Protein AF-A0A965FRN1-F1 (afdb_monomer)

Nearest PDB structures (foldseek):
  9b45-assembly1_P  TM=4.723E-01  e=6.464E-02  Pseudomonas virus Pa193
  8env-assembly1_I  TM=3.982E-01  e=1.538E-01  Pseudomonas phage vB_PaeM_E217
  8fuv-assembly1_A  TM=3.324E-01  e=9.710E-01  Pseudomonas phage vB_PaeM_E217
  8gra-assembly1_E  TM=3.234E-01  e=5.500E+00  Bacteroides fragilis

Sequence (411 aa):
MVGMSLDAPVSSLAPPTGSGETRPAWGCELVASPQYMEGGTYVYATGGPATYAATWTVDPTYRYAAEYALPDSPGLTARSWRTSDVTEATYQIDLGEQSTLHSSMVSLVLVAPRFHGCYLEASTDGATWTNLGSVACDSGLSSLGFTRTGNRVTRSSGTGTQYVRMDELAGGWFWDGSTMTAIAGNTAGTWASGSPFELRLVSGSGVAASGTGSIIWPQVAYVVGGVTTAYRYWRIRIPANVGAGYYECAKILIGPFFPFGYDYGWGRSIGVDLIQDDYEMRSGARVVRQRAQRRAVELTWQQGIPGGGTGSVVGASPSPTWVQANSQPVLARKDTAFMEAILAHAKGSEQLCCYLPSVDANPLSGAVTLVGRDNLMVCRVMGGGQRQSLAGHEQSGELMSLSAVRLEEAV

Solvent-accessible surface area (backbone atoms only — not comparable to full-atom values): 22932 Å² total; per-residue (Å²): 137,83,87,77,79,87,80,72,84,81,75,86,74,80,77,80,93,70,88,90,74,92,68,79,76,75,36,67,78,64,54,68,58,73,46,76,45,86,92,83,45,65,52,55,43,92,75,81,86,44,58,66,89,70,83,79,89,80,81,85,83,60,92,37,34,71,66,29,18,37,75,87,35,74,44,52,72,78,35,34,16,50,52,91,44,38,61,68,44,75,53,75,47,77,69,87,48,69,40,47,63,92,30,38,25,40,29,42,37,38,29,39,42,46,56,65,42,35,31,43,30,36,13,73,78,79,79,60,73,47,77,74,44,79,46,60,34,21,67,53,31,54,70,32,22,32,35,41,62,74,38,33,39,34,77,68,43,58,68,36,77,48,80,41,52,62,44,56,46,37,65,9,33,39,31,55,72,51,40,65,38,50,25,66,24,31,44,47,35,31,51,41,89,95,42,77,32,35,39,32,36,72,57,40,77,87,52,66,59,56,52,49,22,33,42,24,39,26,44,35,36,35,41,34,34,49,48,78,69,50,32,20,29,41,31,42,38,30,70,60,48,79,39,58,65,30,39,36,29,15,26,54,47,75,47,52,46,78,81,79,60,50,84,61,33,96,56,66,46,77,48,77,47,83,40,64,51,78,44,75,43,98,85,71,48,75,48,73,48,78,52,77,69,36,45,36,40,37,42,26,27,81,63,52,48,57,16,81,47,36,36,19,70,41,57,101,73,52,66,58,58,62,40,34,20,61,85,38,76,68,45,52,28,63,51,70,65,55,56,56,52,51,51,60,72,43,52,37,64,79,39,77,46,75,50,59,82,69,76,99,44,88,54,25,76,50,69,50,78,45,59,54,66,87,42,43,40,58,18,24,37,75,43,75,58,51,79,43,81,76,45,70,43,89,80,50,47,30,19,41,28,41,42,54,32,32,36,36,42,61,97

pLDDT: mean 82.52, std 16.37, range [24.06, 97.88]

Foldseek 3Di:
DDFDFDPDPDPDDDDPPDDDDPDQPFADAFAQDWDDDPPRDTDHDPDDGDHVRDGDDDDDDDQQDLCLQAQQHPFQQPHKHKDQFQAKDKRKDFQVAFALLLFLKKKKKFALWLAQWWWKWFAAPVPDIDTLDIAGLLQQFFFFWWADDWQKIAGPDDWGPDFADWFQLQSWWKFQLAAIFGWNIWHTFTNDPPTPIMTGTPGCPPPDRIHTITIGGSMKMKMWGRNPTGGRMIMIIGHRGHHSRMIMTSYIDMHDDDDLLEQFPPPKDKDKAWDWDWDQDPVRDIDIDTDDIKIKIKTWRPFFDFLVQLCLVFHPHHPFDAQAELNHGGDGSNPPVVLVVVCVVLVFQSGKDKDANDDPDRHNDTMDMDGTPVRIATWGWHDAWDKDFPDDDVSHRTGIIIGMTMIMGTD

Secondary structure (DSSP, 8-state):
-------------PPP---S-----PPPPPPSS-EEPTTS-EE---SSPPPTT---------TT-GGGGSTTSSSSSSS-EE-SSSS-EEEEEEEEEEE-TTSSEEEEEEES--SSEEEEEEESSSSS-EEEEEEETTTT--SEEEEEETTEEEEEE----SEE-TTTTTT-EEE-SS-EEEEEEE-SEESSTT---EEEES--TTS-SEEEEEEE-SEEEEEEE---S-EEEEEEEE---TTSSS-EESEEEEEE----SSPPPS--EEEEE--EEEEE-TTS-EEEEEPPPEEEEEE---S-B-HHHHTTTSSSS--PPEEEETTEEEEETT-HHHHHHHHHHTTTTTS-EEE-S----SSB-SEEEEESGGG-EEEEEEEPPPEEEEEEETTEEEEEEE--EEEEE--

Mean predicted aligned error: 11.17 Å

Structure (mmCIF, N/CA/C/O backbone):
data_AF-A0A965FRN1-F1
#
_entry.id   AF-A0A965FRN1-F1
#
loop_
_atom_site.group_PDB
_atom_site.id
_atom_site.type_symbol
_atom_site.label_atom_id
_atom_site.label_alt_id
_atom_site.label_comp_id
_atom_site.label_asym_id
_atom_site.label_entity_id
_atom_site.label_seq_id
_atom_site.pdbx_PDB_ins_code
_atom_site.Cartn_x
_atom_site.Cartn_y
_atom_site.Cartn_z
_atom_site.occupancy
_atom_site.B_iso_or_equiv
_atom_site.auth_seq_id
_atom_site.auth_comp_id
_atom_site.auth_asym_id
_atom_site.auth_atom_id
_atom_site.pdbx_PDB_model_num
ATOM 1 N N . MET A 1 1 ? -7.865 -27.821 -10.324 1.00 27.31 1 MET A N 1
ATOM 2 C CA . MET A 1 1 ? -7.727 -29.236 -9.932 1.00 27.31 1 MET A CA 1
ATOM 3 C C . MET A 1 1 ? -8.018 -30.067 -11.171 1.00 27.31 1 MET A C 1
ATOM 5 O O . MET A 1 1 ? -9.168 -30.145 -11.577 1.00 27.31 1 MET A O 1
ATOM 9 N N . VAL A 1 2 ? -6.983 -30.552 -11.853 1.00 24.61 2 VAL A N 1
ATOM 10 C CA . VAL A 1 2 ? -7.140 -31.400 -13.043 1.00 24.61 2 VAL A CA 1
ATOM 11 C C . VAL A 1 2 ? -6.782 -32.812 -12.602 1.00 24.61 2 VAL A C 1
ATOM 13 O O . VAL A 1 2 ? -5.617 -33.109 -12.370 1.00 24.61 2 VAL A O 1
ATOM 16 N N . GLY A 1 3 ? -7.793 -33.655 -12.397 1.00 24.06 3 GLY A N 1
ATOM 17 C CA . GLY A 1 3 ? -7.577 -35.088 -12.235 1.00 24.06 3 GLY A CA 1
ATOM 18 C C . GLY A 1 3 ? -7.329 -35.681 -13.614 1.00 24.06 3 GLY A C 1
ATOM 19 O O . GLY A 1 3 ? -8.252 -35.738 -14.421 1.00 24.06 3 GLY A O 1
ATOM 20 N N . MET A 1 4 ? -6.092 -36.076 -13.903 1.00 32.59 4 MET A N 1
ATOM 21 C CA . MET A 1 4 ? -5.759 -36.802 -15.127 1.00 32.59 4 MET A CA 1
ATOM 22 C C . MET A 1 4 ? -5.581 -38.283 -14.797 1.00 32.59 4 MET A C 1
ATOM 24 O O . MET A 1 4 ? -4.669 -38.672 -14.072 1.00 32.59 4 MET A O 1
ATOM 28 N N . SER A 1 5 ? -6.497 -39.096 -15.324 1.00 27.98 5 SER A N 1
ATOM 29 C CA . SER A 1 5 ? -6.360 -40.545 -15.432 1.00 27.98 5 SER A CA 1
ATOM 30 C C . SER A 1 5 ? -5.598 -40.855 -16.721 1.00 27.98 5 SER A C 1
ATOM 32 O O . SER A 1 5 ? -5.907 -40.316 -17.784 1.00 27.98 5 SER A O 1
ATOM 34 N N . LEU A 1 6 ? -4.567 -41.687 -16.608 1.00 30.52 6 LEU A N 1
ATOM 35 C CA . LEU A 1 6 ? -3.781 -42.183 -17.730 1.00 30.52 6 LEU A CA 1
ATOM 36 C C . LEU A 1 6 ? -4.474 -43.436 -18.290 1.00 30.52 6 LEU A C 1
ATOM 38 O O . LEU A 1 6 ? -4.141 -44.554 -17.904 1.00 30.52 6 LEU A O 1
ATOM 42 N N . ASP A 1 7 ? -5.427 -43.255 -19.204 1.00 30.84 7 ASP A N 1
ATOM 43 C CA . ASP A 1 7 ? -5.871 -44.338 -20.087 1.00 30.84 7 ASP A CA 1
ATOM 44 C C . ASP A 1 7 ? -4.876 -44.432 -21.251 1.00 30.84 7 ASP A C 1
ATOM 46 O O . ASP A 1 7 ? -4.945 -43.699 -22.240 1.00 30.84 7 ASP A O 1
ATOM 50 N N . ALA A 1 8 ? -3.883 -45.310 -21.109 1.00 34.09 8 ALA A N 1
ATOM 51 C CA . ALA A 1 8 ? -2.975 -45.635 -22.201 1.00 34.09 8 ALA A CA 1
ATOM 52 C C . ALA A 1 8 ? -3.745 -46.344 -23.338 1.00 34.09 8 ALA A C 1
ATOM 54 O O . ALA A 1 8 ? -4.600 -47.192 -23.062 1.00 34.09 8 ALA A O 1
ATOM 55 N N . PRO A 1 9 ? -3.438 -46.073 -24.622 1.00 31.81 9 PRO A N 1
ATOM 56 C CA . PRO A 1 9 ? -4.011 -46.830 -25.724 1.00 31.81 9 PRO A CA 1
ATOM 57 C C . PRO A 1 9 ? -3.518 -48.277 -25.644 1.00 31.81 9 PRO A C 1
ATOM 59 O O . PRO A 1 9 ? -2.326 -48.557 -25.773 1.00 31.81 9 PRO A O 1
ATOM 62 N N . VAL A 1 10 ? -4.452 -49.202 -25.426 1.00 33.22 10 VAL A N 1
ATOM 63 C CA . VAL A 1 10 ? -4.210 -50.645 -25.460 1.00 33.22 10 VAL A CA 1
ATOM 64 C C . VAL A 1 10 ? -3.784 -51.021 -26.880 1.00 33.22 10 VAL A C 1
ATOM 66 O O . VAL A 1 10 ? -4.619 -51.201 -27.765 1.00 33.22 10 VAL A O 1
ATOM 69 N N . SER A 1 11 ? -2.477 -51.146 -27.119 1.00 33.69 11 SER A N 1
ATOM 70 C CA . SER A 1 11 ? -1.993 -51.916 -28.259 1.00 33.69 11 SER A CA 1
ATOM 71 C C . SER A 1 11 ? -2.263 -53.389 -27.951 1.00 33.69 11 SER A C 1
ATOM 73 O O . SER A 1 11 ? -1.782 -53.963 -26.974 1.00 33.69 11 SER A O 1
ATOM 75 N N . SER A 1 12 ? -3.143 -53.990 -28.746 1.00 36.06 12 SER A N 1
ATOM 76 C CA . SER A 1 12 ? -3.587 -55.368 -28.593 1.00 36.06 12 SER A CA 1
ATOM 77 C C . SER A 1 12 ? -2.441 -56.343 -28.878 1.00 36.06 12 SER A C 1
ATOM 79 O O . SER A 1 12 ? -2.222 -56.743 -30.022 1.00 36.06 12 SER A O 1
ATOM 81 N N . LEU A 1 13 ? -1.726 -56.762 -27.839 1.00 35.06 13 LEU A N 1
ATOM 82 C CA . LEU A 1 13 ? -0.997 -58.025 -27.847 1.00 35.06 13 LEU A CA 1
ATOM 83 C C . LEU A 1 13 ? -1.925 -59.089 -27.263 1.00 35.06 13 LEU A C 1
ATOM 85 O O . LEU A 1 13 ? -2.236 -59.086 -26.074 1.00 35.06 13 LEU A O 1
ATOM 89 N N . ALA A 1 14 ? -2.427 -59.957 -28.142 1.00 35.06 14 ALA A N 1
ATOM 90 C CA . ALA A 1 14 ? -3.273 -61.079 -27.765 1.00 35.06 14 ALA A CA 1
ATOM 91 C C . ALA A 1 14 ? -2.551 -61.973 -26.734 1.00 35.06 14 ALA A C 1
ATOM 93 O O . ALA A 1 14 ? -1.377 -62.300 -26.938 1.00 35.06 14 ALA A O 1
ATOM 94 N N . PRO A 1 15 ? -3.219 -62.393 -25.645 1.00 39.81 15 PRO A N 1
ATOM 95 C CA . PRO A 1 15 ? -2.618 -63.311 -24.691 1.00 39.81 15 PRO A CA 1
ATOM 96 C C . PRO A 1 15 ? -2.492 -64.710 -25.318 1.00 39.81 15 PRO A C 1
ATOM 98 O O . PRO A 1 15 ? -3.424 -65.163 -25.991 1.00 39.81 15 PRO A O 1
ATOM 101 N N . PRO A 1 16 ? -1.381 -65.436 -25.095 1.00 40.06 16 PRO A N 1
ATOM 102 C CA . PRO A 1 16 ? -1.314 -66.842 -25.455 1.00 40.06 16 PRO A CA 1
ATOM 103 C C . PRO A 1 16 ? -2.315 -67.612 -24.588 1.00 40.06 16 PRO A C 1
ATOM 105 O O . PRO A 1 16 ? -2.287 -67.548 -23.360 1.00 40.06 16 PRO A O 1
ATOM 108 N N . THR A 1 17 ? -3.221 -68.335 -25.238 1.00 46.12 17 THR A N 1
ATOM 109 C CA . THR A 1 17 ? -4.168 -69.250 -24.599 1.00 46.12 17 THR A CA 1
ATOM 110 C C . THR A 1 17 ? -3.402 -70.374 -23.903 1.00 46.12 17 THR A C 1
ATOM 112 O O . THR A 1 17 ? -2.978 -71.335 -24.542 1.00 46.12 17 THR A O 1
ATOM 115 N N . GLY A 1 18 ? -3.213 -70.239 -22.592 1.00 38.38 18 GLY A N 1
ATOM 116 C CA . GLY A 1 18 ? -2.596 -71.234 -21.722 1.00 38.38 18 GLY A CA 1
ATOM 117 C C . GLY A 1 18 ? -3.187 -71.134 -20.318 1.00 38.38 18 GLY A C 1
ATOM 118 O O . GLY A 1 18 ? -3.295 -70.053 -19.751 1.00 38.38 18 GLY A O 1
ATOM 119 N N . SER A 1 19 ? -3.639 -72.267 -19.799 1.00 44.25 19 SER A N 1
ATOM 120 C CA . SER A 1 19 ? -4.417 -72.450 -18.574 1.00 44.25 19 SER A CA 1
ATOM 121 C C . SER A 1 19 ? -3.785 -71.881 -17.293 1.00 44.25 19 SER A C 1
ATOM 123 O O . SER A 1 19 ? -2.680 -72.270 -16.933 1.00 44.25 19 SER A O 1
ATOM 125 N N . GLY A 1 20 ? -4.575 -71.099 -16.546 1.00 46.38 20 GLY A N 1
ATOM 126 C CA . GLY A 1 20 ? -4.660 -71.196 -15.083 1.00 46.38 20 GLY A CA 1
ATOM 127 C C . GLY A 1 20 ? -3.527 -70.605 -14.242 1.00 46.38 20 GLY A C 1
ATOM 128 O O . GLY A 1 20 ? -2.937 -71.334 -13.461 1.00 46.38 20 GLY A O 1
ATOM 129 N N . GLU A 1 21 ? -3.290 -69.292 -14.319 1.00 35.03 21 GLU A N 1
ATOM 130 C CA . GLU A 1 21 ? -2.742 -68.494 -13.205 1.00 35.03 21 GLU A CA 1
ATOM 131 C C . GLU A 1 21 ? -2.948 -66.996 -13.509 1.00 35.03 21 GLU A C 1
ATOM 133 O O . GLU A 1 21 ? -2.297 -66.433 -14.390 1.00 35.03 21 GLU A O 1
ATOM 138 N N . THR A 1 22 ? -3.863 -66.317 -12.809 1.00 41.47 22 THR A N 1
ATOM 139 C CA . THR A 1 22 ? -3.943 -64.845 -12.835 1.00 41.47 22 THR A CA 1
ATOM 140 C C . THR A 1 22 ? -2.739 -64.280 -12.091 1.00 41.47 22 THR A C 1
ATOM 142 O O . THR A 1 22 ? -2.794 -64.039 -10.886 1.00 41.47 22 THR A O 1
ATOM 145 N N . ARG A 1 23 ? -1.626 -64.091 -12.804 1.00 40.12 23 ARG A N 1
ATOM 146 C CA . ARG A 1 23 ? -0.499 -63.303 -12.300 1.00 40.12 23 ARG A CA 1
ATOM 147 C C . ARG A 1 23 ? -0.960 -61.847 -12.137 1.00 40.12 23 ARG A C 1
ATOM 149 O O . ARG A 1 23 ? -1.600 -61.334 -13.057 1.00 40.12 23 ARG A O 1
ATOM 156 N N . PRO A 1 24 ? -0.662 -61.171 -11.011 1.00 44.91 24 PRO A N 1
ATOM 157 C CA . PRO A 1 24 ? -0.937 -59.742 -10.882 1.00 44.91 24 PRO A CA 1
ATOM 158 C C . PRO A 1 24 ? -0.244 -59.013 -12.035 1.00 44.91 24 PRO A C 1
ATOM 160 O O . PRO A 1 24 ? 0.898 -59.338 -12.351 1.00 44.91 24 PRO A O 1
ATOM 163 N N . ALA A 1 25 ? -0.938 -58.089 -12.702 1.00 47.56 25 ALA A N 1
ATOM 164 C CA . ALA A 1 25 ? -0.357 -57.298 -13.781 1.00 47.56 25 ALA A CA 1
ATOM 165 C C . ALA A 1 25 ? 0.847 -56.521 -13.228 1.00 47.56 25 ALA A C 1
ATOM 167 O O . ALA A 1 25 ? 0.692 -55.581 -12.448 1.00 47.56 25 ALA A O 1
ATOM 168 N N . TRP A 1 26 ? 2.054 -56.960 -13.582 1.00 45.88 26 TRP A N 1
ATOM 169 C CA . TRP A 1 26 ? 3.284 -56.242 -13.273 1.00 45.88 26 TRP A CA 1
ATOM 170 C C . TRP A 1 26 ? 3.220 -54.931 -14.058 1.00 45.88 26 TRP A C 1
ATOM 172 O O . TRP A 1 26 ? 2.972 -54.953 -15.265 1.00 45.88 26 TRP A O 1
ATOM 182 N N . GLY A 1 27 ? 3.341 -53.796 -13.368 1.00 49.69 27 GLY A N 1
ATOM 183 C CA . GLY A 1 27 ? 3.262 -52.490 -14.014 1.00 49.69 27 GLY A CA 1
ATOM 184 C C . GLY A 1 27 ? 4.343 -52.329 -15.082 1.00 49.69 27 GLY A C 1
ATOM 185 O O . GLY A 1 27 ? 5.421 -52.918 -14.995 1.00 49.69 27 GLY A O 1
ATOM 186 N N . CYS A 1 28 ? 4.027 -51.570 -16.128 1.00 50.91 28 CYS A N 1
ATOM 187 C CA . CYS A 1 28 ? 4.976 -51.255 -17.185 1.00 50.91 28 CYS A CA 1
ATOM 188 C C . CYS A 1 28 ? 6.075 -50.324 -16.658 1.00 50.91 28 CYS A C 1
ATOM 190 O O . CYS A 1 28 ? 5.810 -49.404 -15.882 1.00 50.91 28 CYS A O 1
ATOM 192 N N . GLU A 1 29 ? 7.306 -50.543 -17.108 1.00 50.75 29 GLU A N 1
ATOM 193 C CA . GLU A 1 29 ? 8.422 -49.654 -16.807 1.00 50.75 29 GLU A CA 1
ATOM 194 C C . GLU A 1 29 ? 8.189 -48.304 -17.502 1.00 50.75 29 GLU A C 1
ATOM 196 O O . GLU A 1 29 ? 8.023 -48.234 -18.722 1.00 50.75 29 GLU A O 1
ATOM 201 N N . LEU A 1 30 ? 8.124 -47.225 -16.719 1.00 57.88 30 LEU A N 1
ATOM 202 C CA . LEU A 1 30 ? 8.129 -45.873 -17.268 1.00 57.88 30 LEU A CA 1
ATOM 203 C C . LEU A 1 30 ? 9.499 -45.629 -17.911 1.00 57.88 30 LEU A C 1
ATOM 205 O O . LEU A 1 30 ? 10.535 -45.946 -17.332 1.00 57.88 30 LEU A O 1
ATOM 209 N N . VAL A 1 31 ? 9.508 -45.075 -19.121 1.00 63.78 31 VAL A N 1
ATOM 210 C CA . VAL A 1 31 ? 10.750 -44.860 -19.872 1.00 63.78 31 VAL A CA 1
ATOM 211 C C . VAL A 1 31 ? 11.645 -43.870 -19.109 1.00 63.78 31 VAL A C 1
ATOM 213 O O . VAL A 1 31 ? 11.176 -42.847 -18.607 1.00 63.78 31 VAL A O 1
ATOM 216 N N . ALA A 1 32 ? 12.950 -44.151 -19.034 1.00 62.09 32 ALA A N 1
ATOM 217 C CA . ALA A 1 32 ? 13.938 -43.258 -18.412 1.00 62.09 32 ALA A CA 1
ATOM 218 C C . ALA A 1 32 ? 14.113 -41.925 -19.171 1.00 62.09 32 ALA A C 1
ATOM 220 O O . ALA A 1 32 ? 14.697 -40.969 -18.664 1.00 62.09 32 ALA A O 1
ATOM 221 N N . SER A 1 33 ? 13.615 -41.856 -20.406 1.00 67.00 33 SER A N 1
ATOM 222 C CA . SER A 1 33 ? 13.585 -40.645 -21.219 1.00 67.00 33 SER A CA 1
ATOM 223 C C . SER A 1 33 ? 12.361 -39.788 -20.874 1.00 67.00 33 SER A C 1
ATOM 225 O O . SER A 1 33 ? 11.268 -40.346 -20.758 1.00 67.00 33 SER A O 1
ATOM 227 N N . PRO A 1 34 ? 12.510 -38.450 -20.779 1.00 65.19 34 PRO A N 1
ATOM 228 C CA . PRO A 1 34 ? 11.397 -37.525 -20.585 1.00 65.19 34 PRO A CA 1
ATOM 229 C C . PRO A 1 34 ? 10.256 -37.774 -21.571 1.00 65.19 34 PRO A C 1
ATOM 231 O O . PRO A 1 34 ? 10.391 -37.557 -22.774 1.00 65.19 34 PRO A O 1
ATOM 234 N N . GLN A 1 35 ? 9.121 -38.225 -21.046 1.00 69.06 35 GLN A N 1
ATOM 235 C CA . GLN A 1 35 ? 7.849 -38.234 -21.750 1.00 69.06 35 GLN A CA 1
ATOM 236 C C . GLN A 1 35 ? 7.271 -36.828 -21.615 1.00 69.06 35 GLN A C 1
ATOM 238 O O . GLN A 1 35 ? 6.927 -36.390 -20.513 1.00 69.06 35 GLN A O 1
ATOM 243 N N . TYR A 1 36 ? 7.233 -36.098 -22.725 1.00 61.97 36 TYR A N 1
ATOM 244 C CA . TYR A 1 36 ? 6.670 -34.756 -22.759 1.00 61.97 36 TYR A CA 1
ATOM 245 C C . TYR A 1 36 ? 5.151 -34.837 -22.688 1.00 61.97 36 TYR A C 1
ATOM 247 O O . TYR A 1 36 ? 4.514 -35.498 -23.506 1.00 61.97 36 TYR A O 1
ATOM 255 N N . MET A 1 37 ? 4.589 -34.141 -21.709 1.00 67.00 37 MET A N 1
ATOM 256 C CA . MET A 1 37 ? 3.163 -33.879 -21.619 1.00 67.00 37 MET A CA 1
ATOM 257 C C . MET A 1 37 ? 2.879 -32.470 -22.144 1.00 67.00 37 MET A C 1
ATOM 259 O O . MET A 1 37 ? 3.772 -31.627 -22.285 1.00 67.00 37 MET A O 1
ATOM 263 N N . GLU A 1 38 ? 1.618 -32.210 -22.458 1.00 54.91 38 GLU A N 1
ATOM 264 C CA . GLU A 1 38 ? 1.168 -30.884 -22.863 1.00 54.91 38 GLU A CA 1
ATOM 265 C C . GLU A 1 38 ? 1.460 -29.848 -21.755 1.00 54.91 38 GLU A C 1
ATOM 267 O O . GLU A 1 38 ? 1.388 -30.153 -20.566 1.00 54.91 38 GLU A O 1
ATOM 272 N N . GLY A 1 39 ? 1.842 -28.621 -22.129 1.00 58.47 39 GLY A N 1
ATOM 273 C CA . GLY A 1 39 ? 2.117 -27.544 -21.163 1.00 58.47 39 GLY A CA 1
ATOM 274 C C . GLY A 1 39 ? 3.550 -27.463 -20.612 1.00 58.47 39 GLY A C 1
ATOM 275 O O . GLY A 1 39 ? 3.795 -26.699 -19.682 1.00 58.47 39 GLY A O 1
ATOM 276 N N . GLY A 1 40 ? 4.516 -28.191 -21.185 1.00 61.69 40 GLY A N 1
ATOM 277 C CA . GLY A 1 40 ? 5.936 -28.088 -20.803 1.00 61.69 40 GLY A CA 1
ATOM 278 C C . GLY A 1 40 ? 6.326 -28.910 -19.570 1.00 61.69 40 GLY A C 1
ATOM 279 O O . GLY A 1 40 ? 7.456 -28.811 -19.088 1.00 61.69 40 GLY A O 1
ATOM 280 N N . THR A 1 41 ? 5.413 -29.746 -19.081 1.00 62.12 41 THR A N 1
ATOM 281 C CA . THR A 1 41 ? 5.679 -30.756 -18.058 1.00 62.12 41 THR A CA 1
ATOM 282 C C . THR A 1 41 ? 6.262 -32.004 -18.713 1.00 62.12 41 THR A C 1
ATOM 284 O O . THR A 1 41 ? 5.831 -32.416 -19.788 1.00 62.12 41 THR A O 1
ATOM 287 N N . TYR A 1 42 ? 7.242 -32.630 -18.070 1.00 66.19 42 TYR A N 1
ATOM 288 C CA . TYR A 1 42 ? 7.760 -33.924 -18.495 1.00 66.19 42 TYR A CA 1
ATOM 289 C C . TYR A 1 42 ? 7.851 -34.865 -17.301 1.00 66.19 42 TYR A C 1
ATOM 291 O O . TYR A 1 42 ? 8.146 -34.443 -16.183 1.00 66.19 42 TYR A O 1
ATOM 299 N N . VAL A 1 43 ? 7.599 -36.145 -17.550 1.00 71.94 43 VAL A N 1
ATOM 300 C CA . VAL A 1 43 ? 7.745 -37.212 -16.556 1.00 71.94 43 VAL A CA 1
ATOM 301 C C . VAL A 1 43 ? 8.790 -38.189 -17.069 1.00 71.94 43 VAL A C 1
ATOM 303 O O . VAL A 1 43 ? 8.803 -38.530 -18.249 1.00 71.94 43 VAL A O 1
ATOM 306 N N . TYR A 1 44 ? 9.693 -38.620 -16.198 1.00 70.69 44 TYR A N 1
ATOM 307 C CA . TYR A 1 44 ? 10.680 -39.648 -16.506 1.00 70.69 44 TYR A CA 1
ATOM 308 C C . TYR A 1 44 ? 10.904 -40.521 -15.278 1.00 70.69 44 TYR A C 1
ATOM 310 O O . TYR A 1 44 ? 10.763 -40.061 -14.143 1.00 70.69 44 TYR A O 1
ATOM 318 N N . ALA A 1 45 ? 11.242 -41.786 -15.503 1.00 69.38 45 ALA A N 1
ATOM 319 C CA . ALA A 1 45 ? 11.593 -42.689 -14.420 1.00 69.38 45 ALA A CA 1
ATOM 320 C C . ALA A 1 45 ? 13.046 -42.469 -13.979 1.00 69.38 45 ALA A C 1
ATOM 322 O O . ALA A 1 45 ? 13.965 -42.534 -14.793 1.00 69.38 45 ALA A O 1
ATOM 323 N N . THR A 1 46 ? 13.261 -42.257 -12.681 1.00 72.62 46 THR A N 1
ATOM 324 C CA . THR A 1 46 ? 14.592 -42.278 -12.045 1.00 72.62 46 THR A CA 1
ATOM 325 C C . THR A 1 46 ? 14.908 -43.616 -11.367 1.00 72.62 46 THR A C 1
ATOM 327 O O . THR A 1 46 ? 16.059 -43.853 -11.007 1.00 72.62 46 THR A O 1
ATOM 330 N N . GLY A 1 47 ? 13.916 -44.508 -11.231 1.00 66.81 47 GLY A N 1
ATOM 331 C CA . GLY A 1 47 ? 14.066 -45.882 -10.742 1.00 66.81 47 GLY A CA 1
ATOM 332 C C . GLY A 1 47 ? 12.791 -46.446 -10.096 1.00 66.81 47 GLY A C 1
ATOM 333 O O . GLY A 1 47 ? 11.902 -45.695 -9.704 1.00 66.81 47 GLY A O 1
ATOM 334 N N . GLY A 1 48 ? 12.734 -47.775 -9.951 1.00 66.12 48 GLY A N 1
ATOM 335 C CA . GLY A 1 48 ? 11.672 -48.505 -9.241 1.00 66.12 48 GLY A CA 1
ATOM 336 C C . GLY A 1 48 ? 10.487 -48.955 -10.116 1.00 66.12 48 GLY A C 1
ATOM 337 O O . GLY A 1 48 ? 10.254 -48.392 -11.185 1.00 66.12 48 GLY A O 1
ATOM 338 N N . PRO A 1 49 ? 9.732 -49.988 -9.689 1.00 64.94 49 PRO A N 1
ATOM 339 C CA . PRO A 1 49 ? 8.548 -50.440 -10.412 1.00 64.94 49 PRO A CA 1
ATOM 340 C C . PRO A 1 49 ? 7.395 -49.444 -10.221 1.00 64.94 49 PRO A C 1
ATOM 342 O O . PRO A 1 49 ? 6.966 -49.191 -9.096 1.00 64.94 49 PRO A O 1
ATOM 345 N N . ALA A 1 50 ? 6.863 -48.901 -11.317 1.00 63.44 50 ALA A N 1
ATOM 346 C CA . ALA A 1 50 ? 5.571 -48.224 -11.286 1.00 63.44 50 ALA A CA 1
ATOM 347 C C . ALA A 1 50 ? 4.470 -49.282 -11.123 1.00 63.44 50 ALA A C 1
ATOM 349 O O . ALA A 1 50 ? 4.488 -50.307 -11.805 1.00 63.44 50 ALA A O 1
ATOM 350 N N . THR A 1 51 ? 3.514 -49.077 -10.219 1.00 65.38 51 THR A N 1
ATOM 351 C CA . THR A 1 51 ? 2.355 -49.969 -10.111 1.00 65.38 51 THR A CA 1
ATOM 352 C C . THR A 1 51 ? 1.332 -49.635 -11.192 1.00 65.38 51 THR A C 1
ATOM 354 O O . THR A 1 51 ? 1.099 -48.471 -11.521 1.00 65.38 51 THR A O 1
ATOM 357 N N . TYR A 1 52 ? 0.709 -50.670 -11.760 1.00 62.16 52 TYR A N 1
ATOM 358 C CA . TYR A 1 52 ? -0.420 -50.494 -12.670 1.00 62.16 52 TYR A CA 1
ATOM 359 C C . TYR A 1 52 ? -1.529 -49.697 -11.960 1.00 62.16 52 TYR A C 1
ATOM 361 O O . TYR A 1 52 ? -1.845 -49.988 -10.806 1.00 62.16 52 TYR A O 1
ATOM 369 N N . ALA A 1 53 ? -2.086 -48.692 -12.641 1.00 64.69 53 ALA A N 1
ATOM 370 C CA . ALA A 1 53 ? -3.064 -47.737 -12.103 1.00 64.69 53 ALA A CA 1
ATOM 371 C C . ALA A 1 53 ? -2.563 -46.818 -10.963 1.00 64.69 53 ALA A C 1
ATOM 373 O O . ALA A 1 53 ? -3.373 -46.256 -10.225 1.00 64.69 53 ALA A O 1
ATOM 374 N N . ALA A 1 54 ? -1.248 -46.618 -10.820 1.00 65.94 54 ALA A N 1
ATOM 375 C CA . ALA A 1 54 ? -0.726 -45.566 -9.952 1.00 65.94 54 ALA A CA 1
ATOM 376 C C . ALA A 1 54 ? -1.156 -44.179 -10.453 1.00 65.94 54 ALA A C 1
ATOM 378 O O . ALA A 1 54 ? -0.945 -43.822 -11.611 1.00 65.94 54 ALA A O 1
ATOM 379 N N . THR A 1 55 ? -1.743 -43.388 -9.559 1.00 71.06 55 THR A N 1
ATOM 380 C CA . THR A 1 55 ? -2.090 -41.989 -9.813 1.00 71.06 55 THR A CA 1
ATOM 381 C C . THR A 1 55 ? -1.086 -41.083 -9.119 1.00 71.06 55 THR A C 1
ATOM 383 O O . THR A 1 55 ? -0.871 -41.212 -7.912 1.00 71.06 55 THR A O 1
ATOM 386 N N . TRP A 1 56 ? -0.518 -40.134 -9.859 1.00 70.88 56 TRP A N 1
ATOM 387 C CA . TRP A 1 56 ? 0.333 -39.082 -9.311 1.00 70.88 56 TRP A CA 1
ATOM 388 C C . TRP A 1 56 ? -0.328 -37.732 -9.538 1.00 70.88 56 TRP A C 1
ATOM 390 O O . TRP A 1 56 ? -0.747 -37.420 -10.651 1.00 70.88 56 TRP A O 1
ATOM 400 N N . THR A 1 57 ? -0.387 -36.923 -8.486 1.00 76.56 57 THR A N 1
ATOM 401 C CA . THR A 1 57 ? -0.814 -35.529 -8.586 1.00 76.56 57 THR A CA 1
ATOM 402 C C . THR A 1 57 ? 0.435 -34.665 -8.607 1.00 76.56 57 THR A C 1
ATOM 404 O O . THR A 1 57 ? 1.214 -34.680 -7.655 1.00 76.56 57 THR A O 1
ATOM 407 N N . VAL A 1 58 ? 0.644 -33.940 -9.704 1.00 71.50 58 VAL A N 1
ATOM 408 C CA . VAL A 1 58 ? 1.692 -32.923 -9.802 1.00 71.50 58 VAL A CA 1
ATOM 409 C C . VAL A 1 58 ? 1.010 -31.569 -9.787 1.00 71.50 58 VAL A C 1
ATOM 411 O O . VAL A 1 58 ? 0.321 -31.207 -10.741 1.00 71.50 58 VAL A O 1
ATOM 414 N N . ASP A 1 59 ? 1.207 -30.822 -8.707 1.00 74.50 59 ASP A N 1
ATOM 415 C CA . ASP A 1 59 ? 0.734 -29.448 -8.639 1.00 74.50 59 ASP A CA 1
ATOM 416 C C . ASP A 1 59 ? 1.682 -28.551 -9.449 1.00 74.50 59 ASP A C 1
ATOM 418 O O . ASP A 1 59 ? 2.890 -28.519 -9.179 1.00 74.50 59 ASP A O 1
ATOM 422 N N . PRO A 1 60 ? 1.186 -27.829 -10.469 1.00 70.88 60 PRO A N 1
ATOM 423 C CA . PRO A 1 60 ? 2.032 -26.958 -11.267 1.00 70.88 60 PRO A CA 1
ATOM 424 C C . PRO A 1 60 ? 2.584 -25.826 -10.396 1.00 70.88 60 PRO A C 1
ATOM 426 O O . PRO A 1 60 ? 1.840 -25.009 -9.857 1.00 70.88 60 PRO A O 1
ATOM 429 N N . THR A 1 61 ? 3.909 -25.742 -10.275 1.00 76.31 61 THR A N 1
ATOM 430 C CA . THR A 1 61 ? 4.553 -24.603 -9.615 1.00 76.31 61 THR A CA 1
ATOM 431 C C . THR A 1 61 ? 4.662 -23.437 -10.591 1.00 76.31 61 THR A C 1
ATOM 433 O O . THR A 1 61 ? 5.449 -23.466 -11.539 1.00 76.31 61 THR A O 1
ATOM 436 N N . TYR A 1 62 ? 3.900 -22.375 -10.346 1.00 83.12 62 TYR A N 1
ATOM 437 C CA . TYR A 1 62 ? 3.992 -21.158 -11.145 1.00 83.12 62 TYR A CA 1
ATOM 438 C C . TYR A 1 62 ? 5.077 -20.223 -10.602 1.00 83.12 62 TYR A C 1
ATOM 440 O O . TYR A 1 62 ? 5.192 -19.974 -9.400 1.00 83.12 62 TYR A O 1
ATOM 448 N N . ARG A 1 63 ? 5.849 -19.624 -11.517 1.00 87.44 63 ARG A N 1
ATOM 449 C CA . ARG A 1 63 ? 6.806 -18.557 -11.177 1.00 87.44 63 ARG A CA 1
ATOM 450 C C . ARG A 1 63 ? 6.116 -17.286 -10.670 1.00 87.44 63 ARG A C 1
ATOM 452 O O . ARG A 1 63 ? 6.720 -16.547 -9.903 1.00 87.44 63 ARG A O 1
ATOM 459 N N . TYR A 1 64 ? 4.875 -17.057 -11.095 1.00 91.00 64 TYR A N 1
ATOM 460 C CA . TYR A 1 64 ? 4.086 -15.860 -10.803 1.00 91.00 64 TYR A CA 1
ATOM 461 C C . TYR A 1 64 ? 2.663 -16.224 -10.355 1.00 91.00 64 TYR A C 1
ATOM 463 O O . TYR A 1 64 ? 1.673 -15.754 -10.916 1.00 91.00 64 TYR A O 1
ATOM 471 N N . ALA A 1 65 ? 2.565 -17.142 -9.395 1.00 90.44 65 ALA A N 1
ATOM 472 C CA . ALA A 1 65 ? 1.297 -17.663 -8.903 1.00 90.44 65 ALA A CA 1
ATOM 473 C C . ALA A 1 65 ? 0.421 -16.557 -8.283 1.00 90.44 65 ALA A C 1
ATOM 475 O O . ALA A 1 65 ? 0.937 -15.610 -7.690 1.00 90.44 65 ALA A O 1
ATOM 476 N N . ALA A 1 66 ? -0.905 -16.698 -8.377 1.00 90.19 66 ALA A N 1
ATOM 477 C CA . ALA A 1 66 ? -1.855 -15.774 -7.747 1.00 90.19 66 ALA A CA 1
ATOM 478 C C . ALA A 1 66 ? -1.650 -15.691 -6.223 1.00 90.19 66 ALA A C 1
ATOM 480 O O . ALA A 1 66 ? -1.649 -14.604 -5.655 1.00 90.19 66 ALA A O 1
ATOM 481 N N . GLU A 1 67 ? -1.352 -16.821 -5.580 1.00 91.38 67 GLU A N 1
ATOM 482 C CA . GLU A 1 67 ? -1.055 -16.908 -4.144 1.00 91.38 67 GLU A CA 1
ATOM 483 C C . GLU A 1 67 ? 0.117 -16.021 -3.690 1.00 91.38 67 GLU A C 1
ATOM 485 O O . GLU A 1 67 ? 0.180 -15.648 -2.522 1.00 91.38 67 GLU A O 1
ATOM 490 N N . TYR A 1 68 ? 1.024 -15.616 -4.587 1.00 92.69 68 TYR A N 1
ATOM 491 C CA . TYR A 1 68 ? 2.121 -14.720 -4.214 1.00 92.69 68 TYR A CA 1
ATOM 492 C C . TYR A 1 68 ? 1.655 -13.305 -3.881 1.00 92.69 68 TYR A C 1
ATOM 494 O O . TYR A 1 68 ? 2.369 -12.614 -3.156 1.00 92.69 68 TYR A O 1
ATOM 502 N N . ALA A 1 69 ? 0.470 -12.893 -4.341 1.00 92.75 69 ALA A N 1
ATOM 503 C CA . ALA A 1 69 ? -0.140 -11.631 -3.937 1.00 92.75 69 ALA A CA 1
ATOM 504 C C . ALA A 1 69 ? -0.744 -11.677 -2.522 1.00 92.75 69 ALA A C 1
ATOM 506 O O . ALA A 1 69 ? -1.037 -10.618 -1.964 1.00 92.75 69 ALA A O 1
ATOM 507 N N . LEU A 1 70 ? -0.926 -12.863 -1.929 1.00 91.56 70 LEU A N 1
ATOM 508 C CA . LEU A 1 70 ? -1.481 -12.994 -0.583 1.00 91.56 70 LEU A CA 1
ATOM 509 C C . LEU A 1 70 ? -0.482 -12.523 0.492 1.00 91.56 70 LEU A C 1
ATOM 511 O O . LEU A 1 70 ? 0.732 -12.685 0.318 1.00 91.56 70 LEU A O 1
ATOM 515 N N . PRO A 1 71 ? -0.980 -11.990 1.626 1.00 86.12 71 PRO A N 1
ATOM 516 C CA . PRO A 1 71 ? -0.144 -11.543 2.741 1.00 86.12 71 PRO A CA 1
ATOM 517 C C . PRO A 1 71 ? 0.799 -12.621 3.288 1.00 86.12 71 PRO A C 1
ATOM 519 O O . PRO A 1 71 ? 1.912 -12.302 3.699 1.00 86.12 71 PRO A O 1
ATOM 522 N N . ASP A 1 72 ? 0.372 -13.885 3.265 1.00 84.62 72 ASP A N 1
ATOM 523 C CA . ASP A 1 72 ? 1.108 -15.005 3.866 1.00 84.62 72 ASP A CA 1
ATOM 524 C C . ASP A 1 72 ? 2.284 -15.487 3.001 1.00 84.62 72 ASP A C 1
ATOM 526 O O . ASP A 1 72 ? 3.124 -16.272 3.448 1.00 84.62 72 ASP A O 1
ATOM 530 N N . SER A 1 73 ? 2.386 -15.006 1.756 1.00 81.00 73 SER A N 1
ATOM 531 C CA . SER A 1 73 ? 3.510 -15.338 0.883 1.00 81.00 73 SER A CA 1
ATOM 532 C C . SER A 1 73 ? 4.824 -14.770 1.444 1.00 81.00 73 SER A C 1
ATOM 534 O O . SER A 1 73 ? 4.879 -13.598 1.825 1.00 81.00 73 SER A O 1
ATOM 536 N N . PRO A 1 74 ? 5.932 -15.538 1.409 1.00 75.75 74 PRO A N 1
ATOM 537 C CA . PRO A 1 74 ? 7.215 -15.097 1.944 1.00 75.75 74 PRO A CA 1
ATOM 538 C C . PRO A 1 74 ? 7.779 -13.883 1.194 1.00 75.75 74 PRO A C 1
ATOM 540 O O . PRO A 1 74 ? 7.804 -13.860 -0.040 1.00 75.75 74 PRO A O 1
ATOM 543 N N . GLY A 1 75 ? 8.308 -12.929 1.968 1.00 78.75 75 GLY A N 1
ATOM 544 C CA . GLY A 1 75 ? 8.939 -11.696 1.491 1.00 78.75 75 GLY A CA 1
ATOM 545 C C . GLY A 1 75 ? 7.936 -10.682 0.937 1.00 78.75 75 GLY A C 1
ATOM 546 O O . GLY A 1 75 ? 7.027 -11.029 0.177 1.00 78.75 75 GLY A O 1
ATOM 547 N N . LEU A 1 76 ? 8.121 -9.404 1.280 1.00 83.75 76 LEU A N 1
ATOM 548 C CA . LEU A 1 76 ? 7.168 -8.363 0.891 1.00 83.75 76 LEU A CA 1
ATOM 549 C C . LEU A 1 76 ? 7.174 -8.135 -0.631 1.00 83.75 76 LEU A C 1
ATOM 551 O O . LEU A 1 76 ? 6.117 -7.999 -1.242 1.00 83.75 76 LEU A O 1
ATOM 555 N N . THR A 1 77 ? 8.358 -8.153 -1.248 1.00 83.44 77 THR A N 1
ATOM 556 C CA . THR A 1 77 ? 8.554 -7.940 -2.697 1.00 83.44 77 THR A CA 1
ATOM 557 C C . THR A 1 77 ? 9.327 -9.064 -3.392 1.00 83.44 77 THR A C 1
ATOM 559 O O . THR A 1 77 ? 9.599 -8.985 -4.586 1.00 83.44 77 THR A O 1
ATOM 562 N N . ALA A 1 78 ? 9.678 -10.134 -2.670 1.00 84.19 78 ALA A N 1
ATOM 563 C CA . ALA A 1 78 ? 10.494 -11.228 -3.204 1.00 84.19 78 ALA A CA 1
ATOM 564 C C . ALA A 1 78 ? 9.763 -12.080 -4.257 1.00 84.19 78 ALA A C 1
ATOM 566 O O . ALA A 1 78 ? 10.399 -12.684 -5.123 1.00 84.19 78 ALA A O 1
ATOM 567 N N . ARG A 1 79 ? 8.433 -12.149 -4.163 1.00 88.94 79 ARG A N 1
ATOM 568 C CA . ARG A 1 79 ? 7.552 -12.854 -5.095 1.00 88.94 79 ARG A CA 1
ATOM 569 C C . ARG A 1 79 ? 6.370 -11.968 -5.443 1.00 88.94 79 ARG A C 1
ATOM 571 O O . ARG A 1 79 ? 5.886 -11.221 -4.593 1.00 88.94 79 ARG A O 1
ATOM 578 N N . SER A 1 80 ? 5.911 -12.094 -6.678 1.00 92.69 80 SER A N 1
ATOM 579 C CA . SER A 1 80 ? 4.800 -11.327 -7.219 1.00 92.69 80 SER A CA 1
ATOM 580 C C . SER A 1 80 ? 3.879 -12.218 -8.034 1.00 92.69 80 SER A C 1
ATOM 582 O O . SER A 1 80 ? 4.304 -13.182 -8.678 1.00 92.69 80 SER A O 1
ATOM 584 N N . TRP A 1 81 ? 2.597 -11.883 -7.997 1.00 94.19 81 TRP A N 1
ATOM 585 C CA . TRP A 1 81 ? 1.649 -12.363 -8.986 1.00 94.19 81 TRP A CA 1
ATOM 586 C C . TRP A 1 81 ? 1.824 -11.550 -10.268 1.00 94.19 81 TRP A C 1
ATOM 588 O O . TRP A 1 81 ? 2.060 -10.340 -10.206 1.00 94.19 81 TRP A O 1
ATOM 598 N N . ARG A 1 82 ? 1.686 -12.202 -11.424 1.00 94.00 82 ARG A N 1
ATOM 599 C CA . ARG A 1 82 ? 1.746 -11.548 -12.730 1.00 94.00 82 ARG A CA 1
ATOM 600 C C . ARG A 1 82 ? 0.804 -12.201 -13.739 1.00 94.00 82 ARG A C 1
ATOM 602 O O . ARG A 1 82 ? 0.650 -13.420 -13.757 1.00 94.00 82 ARG A O 1
ATOM 609 N N . THR A 1 83 ? 0.229 -11.382 -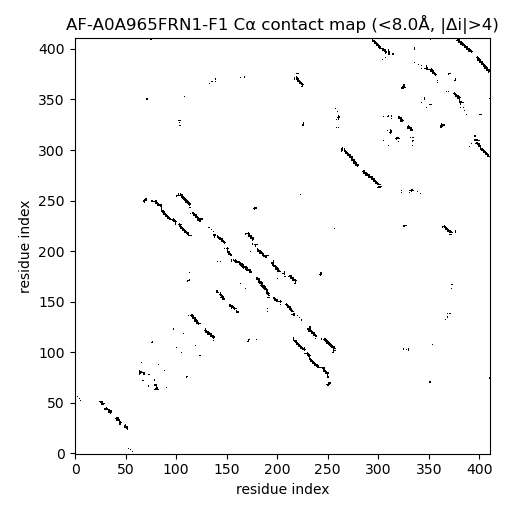14.613 1.00 93.31 83 THR A N 1
ATOM 610 C CA . THR A 1 83 ? -0.601 -11.822 -15.742 1.00 93.31 83 THR A CA 1
ATOM 611 C C . THR A 1 83 ? 0.238 -12.183 -16.975 1.00 93.31 83 THR A C 1
ATOM 613 O O . THR A 1 83 ? 1.408 -11.807 -17.106 1.00 93.31 83 THR A O 1
ATOM 616 N N . SER A 1 84 ? -0.363 -12.929 -17.904 1.00 89.69 84 SER A N 1
ATOM 617 C CA . SER A 1 84 ? 0.234 -13.269 -19.205 1.00 89.69 84 SER A CA 1
ATOM 618 C C . SER A 1 84 ? 0.171 -12.128 -20.220 1.00 89.69 84 SER A C 1
ATOM 620 O O . SER A 1 84 ? 1.001 -12.077 -21.125 1.00 89.69 84 SER A O 1
ATOM 622 N N . ASP A 1 85 ? -0.799 -11.229 -20.072 1.00 88.94 85 ASP A N 1
ATOM 623 C CA . ASP A 1 85 ? -1.081 -10.134 -20.996 1.00 88.94 85 ASP A CA 1
ATOM 624 C C . ASP A 1 85 ? -1.617 -8.895 -20.254 1.00 88.94 85 ASP A C 1
ATOM 626 O O 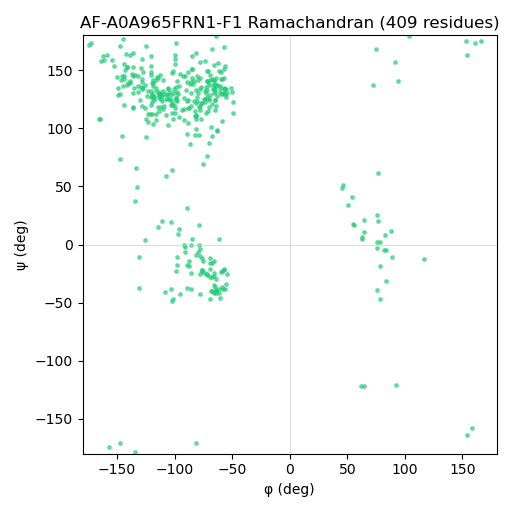. ASP A 1 85 ? -1.579 -8.813 -19.022 1.00 88.94 85 ASP A O 1
ATOM 630 N N . VAL A 1 86 ? -2.075 -7.911 -21.029 1.00 87.75 86 VAL A N 1
ATOM 631 C CA . VAL A 1 86 ? -2.649 -6.641 -20.557 1.00 87.75 86 VAL A CA 1
ATOM 632 C C . VAL A 1 86 ? -4.152 -6.520 -20.826 1.00 87.75 86 VAL A C 1
ATOM 634 O O . VAL A 1 86 ? -4.693 -5.412 -20.887 1.00 87.75 86 VAL A O 1
ATOM 637 N N . THR A 1 87 ? -4.833 -7.646 -21.035 1.00 91.62 87 THR A N 1
ATOM 638 C CA . THR A 1 87 ? -6.298 -7.662 -21.048 1.00 91.62 87 THR A CA 1
ATOM 639 C C . THR A 1 87 ? -6.833 -7.372 -19.646 1.00 91.62 87 THR A C 1
ATOM 641 O O . THR A 1 87 ? -6.070 -7.316 -18.681 1.00 91.62 87 THR A O 1
ATOM 644 N N . GLU A 1 88 ? -8.134 -7.104 -19.523 1.00 94.38 88 GLU A N 1
ATOM 645 C CA . GLU A 1 88 ? -8.723 -6.865 -18.204 1.00 94.38 88 GLU A CA 1
ATOM 646 C C . GLU A 1 88 ? -8.429 -8.052 -17.275 1.00 94.38 88 GLU A C 1
ATOM 648 O O . GLU A 1 88 ? -8.703 -9.203 -17.613 1.00 94.38 88 GLU A O 1
ATOM 653 N N . ALA A 1 89 ? -7.863 -7.762 -16.105 1.00 93.62 89 ALA A N 1
ATOM 654 C CA . ALA A 1 89 ? -7.464 -8.774 -15.140 1.00 93.62 89 ALA A CA 1
ATOM 655 C C . ALA A 1 89 ? -8.218 -8.588 -13.827 1.00 93.62 89 ALA A C 1
ATOM 657 O O . ALA A 1 89 ? -8.372 -7.472 -13.328 1.00 93.62 89 ALA A O 1
ATOM 658 N N . THR A 1 90 ? -8.645 -9.696 -13.231 1.00 95.00 90 THR A N 1
ATOM 659 C CA . THR A 1 90 ? -9.320 -9.701 -11.933 1.00 95.00 90 THR A CA 1
ATOM 660 C C . THR A 1 90 ? -8.581 -10.593 -10.954 1.00 95.00 90 THR A C 1
ATOM 662 O O . THR A 1 90 ? -8.285 -11.744 -11.271 1.00 95.00 90 THR A O 1
ATOM 665 N N . TYR A 1 91 ? -8.344 -10.087 -9.748 1.00 94.56 91 TYR A N 1
ATOM 666 C CA . TYR A 1 91 ? -7.864 -10.883 -8.623 1.00 94.56 91 TYR A CA 1
ATOM 667 C C . TYR A 1 91 ? -8.954 -10.923 -7.557 1.00 94.56 91 TYR A C 1
ATOM 669 O O . TYR A 1 91 ? -9.302 -9.877 -7.010 1.00 94.56 91 TYR A O 1
ATOM 677 N N . GLN A 1 92 ? -9.508 -12.108 -7.298 1.00 94.94 92 GLN A N 1
ATOM 678 C CA . GLN A 1 92 ? -10.681 -12.309 -6.447 1.00 94.94 92 GLN A CA 1
ATOM 679 C C . GLN A 1 92 ? -10.344 -13.142 -5.207 1.00 94.94 92 GLN A C 1
ATOM 681 O O . GLN A 1 92 ? -9.611 -14.125 -5.282 1.00 94.94 92 GLN A O 1
ATOM 686 N N . ILE A 1 93 ? -10.951 -12.764 -4.087 1.00 93.62 93 ILE A N 1
ATOM 687 C CA . ILE A 1 93 ? -10.898 -13.428 -2.790 1.00 93.62 93 ILE A CA 1
ATOM 688 C C . ILE A 1 93 ? -12.332 -13.819 -2.414 1.00 93.62 93 ILE A C 1
ATOM 690 O O . ILE A 1 93 ? -13.234 -12.980 -2.443 1.00 93.62 93 ILE A O 1
ATOM 694 N N . ASP A 1 94 ? -12.540 -15.092 -2.081 1.00 95.25 94 ASP A N 1
ATOM 695 C CA . ASP A 1 94 ? -13.781 -15.599 -1.488 1.00 95.25 94 ASP A CA 1
ATOM 696 C C . ASP A 1 94 ? -13.554 -15.801 0.013 1.00 95.25 94 ASP A C 1
ATOM 698 O O . ASP A 1 94 ? -12.675 -16.568 0.405 1.00 95.25 94 ASP A O 1
ATOM 702 N N . LEU A 1 95 ? -14.335 -15.114 0.847 1.00 93.38 95 LEU A N 1
ATOM 703 C CA . LEU A 1 95 ? -14.288 -15.269 2.303 1.00 93.38 95 LEU A CA 1
ATOM 704 C C . LEU A 1 95 ? -15.046 -16.515 2.795 1.00 93.38 95 LEU A C 1
ATOM 706 O O . LEU A 1 95 ? -15.017 -16.822 3.981 1.00 93.38 95 LEU A O 1
ATOM 710 N N . GLY A 1 96 ? -15.754 -17.220 1.909 1.00 95.56 96 GLY A N 1
ATOM 711 C CA . GLY A 1 96 ? -16.610 -18.366 2.223 1.00 95.56 96 GLY A CA 1
ATOM 712 C C . GLY A 1 96 ? -18.012 -17.968 2.693 1.00 95.56 96 GLY A C 1
ATOM 713 O O . GLY A 1 96 ? -18.985 -18.650 2.373 1.00 95.56 96 GLY A O 1
ATOM 714 N N . GLU A 1 97 ? -18.138 -16.823 3.363 1.00 94.75 97 GLU A N 1
ATOM 715 C CA . GLU A 1 97 ? -19.394 -16.268 3.869 1.00 94.75 97 GLU A CA 1
ATOM 716 C C . GLU A 1 97 ? -19.448 -14.739 3.738 1.00 94.75 97 GLU A C 1
ATOM 718 O O . GLU A 1 97 ? -18.434 -14.080 3.507 1.00 94.75 97 GLU A O 1
ATOM 723 N N . GLN A 1 98 ? -20.647 -14.162 3.852 1.00 95.50 98 GLN A N 1
ATOM 724 C CA . GLN A 1 98 ? -20.806 -12.708 3.845 1.00 95.50 98 GLN A CA 1
ATOM 725 C C . GLN A 1 98 ? -20.279 -12.117 5.153 1.00 95.50 98 GLN A C 1
ATOM 727 O O . GLN A 1 98 ? -20.716 -12.504 6.233 1.00 95.50 98 GLN A O 1
ATOM 732 N N . SER A 1 99 ? -19.383 -11.136 5.052 1.00 93.19 99 SER A N 1
ATOM 733 C CA . SER A 1 99 ? -18.778 -10.469 6.202 1.00 93.19 99 SER A CA 1
ATOM 734 C C . SER A 1 99 ? -18.739 -8.956 6.006 1.00 93.19 99 SER A C 1
ATOM 736 O O . SER A 1 99 ? -18.539 -8.453 4.900 1.00 93.19 99 SER A O 1
ATOM 738 N N . THR A 1 100 ? -18.915 -8.213 7.097 1.00 85.75 100 THR A N 1
ATOM 739 C CA . THR A 1 100 ? -18.687 -6.759 7.146 1.00 85.75 100 THR A CA 1
ATOM 740 C C . THR A 1 100 ? -17.220 -6.414 7.407 1.00 85.75 100 THR A C 1
ATOM 742 O O . THR A 1 100 ? -16.895 -5.252 7.620 1.00 85.75 100 THR A O 1
ATOM 745 N N . LEU A 1 101 ? -16.332 -7.415 7.458 1.00 86.94 101 LEU A N 1
ATOM 746 C CA . LEU A 1 101 ? -14.927 -7.270 7.842 1.00 86.94 101 LEU A CA 1
ATOM 747 C C . LEU A 1 101 ? -14.724 -6.626 9.227 1.00 86.94 101 LEU A C 1
ATOM 749 O O . LEU A 1 101 ? -13.621 -6.208 9.529 1.00 86.94 101 LEU A O 1
ATOM 753 N N . HIS A 1 102 ? -15.744 -6.564 10.092 1.00 86.38 102 HIS A N 1
ATOM 754 C CA . HIS A 1 102 ? -15.701 -5.911 11.413 1.00 86.38 102 HIS A CA 1
ATOM 755 C C . HIS A 1 102 ? -15.492 -4.383 11.403 1.00 86.38 102 HIS A C 1
ATOM 757 O O . HIS A 1 102 ? -15.286 -3.796 12.463 1.00 86.38 102 HIS A O 1
ATOM 763 N N . SER A 1 103 ? -15.586 -3.712 10.250 1.00 88.19 103 SER A N 1
ATOM 764 C CA . SER A 1 103 ? -15.502 -2.248 10.163 1.00 88.19 103 SER A CA 1
ATOM 765 C C . SER A 1 103 ? -16.321 -1.719 8.990 1.00 88.19 103 SER A C 1
ATOM 767 O O . SER A 1 103 ? -16.353 -2.320 7.922 1.00 88.19 103 SER A O 1
ATOM 769 N N . SER A 1 104 ? -16.942 -0.549 9.156 1.00 88.25 104 SER A N 1
ATOM 770 C CA . SER A 1 104 ? -17.571 0.180 8.044 1.00 88.25 104 SER A CA 1
ATOM 771 C C . SER A 1 104 ? -16.558 0.944 7.183 1.00 88.25 104 SER A C 1
ATOM 773 O O . SER A 1 104 ? -16.932 1.604 6.210 1.00 88.25 104 SER A O 1
ATOM 775 N N . MET A 1 105 ? -15.272 0.866 7.532 1.00 90.56 105 MET A N 1
ATOM 776 C CA . MET A 1 105 ? -14.159 1.341 6.725 1.00 90.56 105 MET A CA 1
ATOM 777 C C . MET A 1 105 ? -13.329 0.146 6.265 1.00 90.56 105 MET A C 1
ATOM 779 O O . MET A 1 105 ? -12.893 -0.672 7.075 1.00 90.56 105 MET A O 1
ATOM 783 N N . VAL A 1 106 ? -13.070 0.069 4.967 1.00 92.62 106 VAL A N 1
ATOM 784 C CA . VAL A 1 106 ? -12.262 -0.993 4.362 1.00 92.62 106 VAL A CA 1
ATOM 785 C C . VAL A 1 106 ? -11.043 -0.365 3.711 1.00 92.62 106 VAL A C 1
ATOM 787 O O . VAL A 1 106 ? -11.128 0.716 3.126 1.00 92.62 106 VAL A O 1
ATOM 790 N N . SER A 1 107 ? -9.902 -1.037 3.825 1.00 94.06 107 SER A N 1
ATOM 791 C CA . SER A 1 107 ? -8.670 -0.635 3.161 1.00 94.06 107 SER A CA 1
ATOM 792 C C . SER A 1 107 ? -8.224 -1.665 2.132 1.00 94.06 107 SER A C 1
ATOM 794 O O . SER A 1 107 ? -8.381 -2.870 2.325 1.00 94.06 107 SER A O 1
ATOM 796 N N . LEU A 1 108 ? -7.655 -1.159 1.043 1.00 96.12 108 LEU A N 1
ATOM 797 C CA . LEU A 1 108 ? -6.891 -1.900 0.055 1.00 96.12 108 LEU A CA 1
ATOM 798 C C . LEU A 1 108 ? -5.470 -1.337 0.053 1.00 96.12 108 LEU A C 1
ATOM 800 O O . LEU A 1 108 ? -5.286 -0.138 -0.144 1.00 96.12 108 LEU A O 1
ATOM 804 N N . VAL A 1 109 ? -4.468 -2.190 0.232 1.00 96.75 109 VAL A N 1
ATOM 805 C CA . VAL A 1 109 ? -3.058 -1.822 0.085 1.00 96.75 109 VAL A CA 1
ATOM 806 C C . VAL A 1 109 ? -2.422 -2.661 -1.011 1.00 96.75 109 VAL A C 1
ATOM 808 O O . VAL A 1 109 ? -2.523 -3.888 -1.019 1.00 96.75 109 VAL A O 1
ATOM 811 N N . LEU A 1 110 ? -1.768 -1.978 -1.944 1.00 96.88 110 LEU A N 1
ATOM 812 C CA . LEU A 1 110 ? -1.062 -2.556 -3.077 1.00 96.88 110 LEU A CA 1
ATOM 813 C C . LEU A 1 110 ? 0.436 -2.341 -2.894 1.00 96.88 110 LEU A C 1
ATOM 815 O O . LEU A 1 110 ? 0.887 -1.216 -2.665 1.00 96.88 110 LEU A O 1
ATOM 819 N N . VAL A 1 111 ? 1.207 -3.415 -3.037 1.00 96.00 111 VAL A N 1
ATOM 820 C CA . VAL A 1 111 ? 2.669 -3.388 -2.946 1.00 96.00 111 VAL A CA 1
ATOM 821 C C . VAL A 1 111 ? 3.274 -3.707 -4.304 1.00 96.00 111 VAL A C 1
ATOM 823 O O . VAL A 1 111 ? 2.945 -4.718 -4.923 1.00 96.00 111 VAL A O 1
ATOM 826 N N . ALA A 1 112 ? 4.174 -2.835 -4.748 1.00 94.94 112 ALA A N 1
ATOM 827 C CA . ALA A 1 112 ? 4.805 -2.830 -6.060 1.00 94.94 112 ALA A CA 1
ATOM 828 C C . ALA A 1 112 ? 3.806 -3.026 -7.224 1.00 94.94 112 ALA A C 1
ATOM 830 O O . ALA A 1 112 ? 4.014 -3.919 -8.050 1.00 94.94 112 ALA A O 1
ATOM 831 N N . PRO A 1 113 ? 2.704 -2.246 -7.301 1.00 95.75 113 PRO A N 1
ATOM 832 C CA . PRO A 1 113 ? 1.767 -2.365 -8.411 1.00 95.75 113 PRO A CA 1
ATOM 833 C C . PRO A 1 113 ? 2.433 -1.941 -9.725 1.00 95.75 113 PRO A C 1
ATOM 835 O O . PRO A 1 113 ? 3.013 -0.863 -9.829 1.00 95.75 113 PRO A O 1
ATOM 838 N N . ARG A 1 114 ? 2.316 -2.781 -10.753 1.00 94.69 114 ARG A N 1
ATOM 839 C CA . ARG A 1 114 ? 2.732 -2.494 -12.132 1.00 94.69 114 ARG A CA 1
ATOM 840 C C . ARG A 1 114 ? 1.503 -2.279 -13.016 1.00 94.69 114 ARG A C 1
ATOM 842 O O . ARG A 1 114 ? 1.248 -3.019 -13.964 1.00 94.69 114 ARG A O 1
ATOM 849 N N . PHE A 1 115 ? 0.692 -1.298 -12.649 1.00 93.81 115 PHE A N 1
ATOM 850 C CA . PHE A 1 115 ? -0.479 -0.850 -13.399 1.00 93.81 115 PHE A CA 1
ATOM 851 C C . PHE A 1 115 ? -0.869 0.552 -12.934 1.00 93.81 115 PHE A C 1
ATOM 853 O O . PHE A 1 115 ? -0.504 0.983 -11.844 1.00 93.81 115 PHE A O 1
ATOM 860 N N . HIS A 1 116 ? -1.604 1.267 -13.782 1.00 90.62 116 HIS A N 1
ATOM 861 C CA . HIS A 1 116 ? -1.987 2.656 -13.528 1.00 90.62 116 HIS A CA 1
ATOM 862 C C . HIS A 1 116 ? -2.984 2.811 -12.385 1.00 90.62 116 HIS A C 1
ATOM 864 O O . HIS A 1 116 ? -2.902 3.730 -11.578 1.00 90.62 116 HIS A O 1
ATOM 870 N N . GLY A 1 117 ? -3.938 1.896 -12.330 1.00 93.50 117 GLY A N 1
ATOM 871 C CA . GLY A 1 117 ? -4.991 1.905 -11.343 1.00 93.50 117 GLY A CA 1
ATOM 872 C C . GLY A 1 117 ? -5.848 0.662 -11.466 1.00 93.50 117 GLY A C 1
ATOM 873 O O . GLY A 1 117 ? -5.707 -0.127 -12.403 1.00 93.50 117 GLY A O 1
ATOM 874 N N . CYS A 1 118 ? -6.730 0.491 -10.498 1.00 96.38 118 CYS A N 1
ATOM 875 C CA . CYS A 1 118 ? -7.675 -0.611 -10.448 1.00 96.38 118 CYS A CA 1
ATOM 876 C C . CYS A 1 118 ? -8.977 -0.161 -9.786 1.00 96.38 118 CYS A C 1
ATOM 878 O O . CYS A 1 118 ? -9.063 0.923 -9.210 1.00 96.38 118 CYS A O 1
ATOM 880 N N . TYR A 1 119 ? -9.990 -1.013 -9.839 1.00 97.06 119 TYR A N 1
ATOM 881 C CA . TYR A 1 119 ? -11.239 -0.843 -9.108 1.00 97.06 119 TYR A CA 1
ATOM 882 C C . TYR A 1 119 ? -11.277 -1.816 -7.939 1.00 97.06 119 TYR A C 1
ATOM 884 O O . TYR A 1 119 ? -10.967 -2.995 -8.122 1.00 97.06 119 TYR A O 1
ATOM 892 N N . LEU A 1 120 ? -11.654 -1.326 -6.759 1.00 97.12 120 LEU A N 1
ATOM 893 C CA . LEU A 1 120 ? -12.013 -2.177 -5.631 1.00 97.12 120 LEU A CA 1
ATOM 894 C C . LEU A 1 120 ? -13.500 -2.503 -5.751 1.00 97.12 120 LEU A C 1
ATOM 896 O O . LEU A 1 120 ? -14.345 -1.609 -5.703 1.00 97.12 120 LEU A O 1
ATOM 900 N N . GLU A 1 121 ? -13.818 -3.780 -5.916 1.00 97.50 121 GLU A N 1
ATOM 901 C CA . GLU A 1 121 ? -15.187 -4.247 -6.106 1.00 97.50 121 GLU A CA 1
ATOM 902 C C . GLU A 1 121 ? -15.517 -5.351 -5.102 1.00 97.50 121 GLU A C 1
ATOM 904 O O . GLU A 1 121 ? -14.653 -6.140 -4.709 1.00 97.50 121 GLU A O 1
ATOM 909 N N . ALA A 1 122 ? -16.782 -5.420 -4.701 1.00 97.31 122 ALA A N 1
ATOM 910 C CA . ALA A 1 122 ? -17.270 -6.440 -3.786 1.00 97.31 122 ALA A CA 1
ATOM 911 C C . ALA A 1 122 ? -18.612 -7.008 -4.254 1.00 97.31 122 ALA A C 1
ATOM 913 O O . ALA A 1 122 ? -19.369 -6.345 -4.965 1.00 97.31 122 ALA A O 1
ATOM 914 N N . SER A 1 123 ? -18.897 -8.253 -3.883 1.00 97.88 123 SER A N 1
ATOM 915 C CA . SER A 1 123 ? -20.108 -8.960 -4.290 1.00 97.88 123 SER A CA 1
ATOM 916 C C . SER A 1 123 ? -20.635 -9.870 -3.182 1.00 97.88 123 SER A C 1
ATOM 918 O O . SER A 1 123 ? -19.884 -10.452 -2.391 1.00 97.88 123 SER A O 1
ATOM 920 N N . THR A 1 124 ? -21.958 -9.967 -3.099 1.00 97.62 124 THR A N 1
ATOM 921 C CA . THR A 1 124 ? -22.676 -10.842 -2.165 1.00 97.62 124 THR A CA 1
ATOM 922 C C . THR A 1 124 ? -22.856 -12.256 -2.716 1.00 97.62 124 THR A C 1
ATOM 924 O O . THR A 1 124 ? -22.997 -13.187 -1.923 1.00 97.62 124 THR A O 1
ATOM 927 N N . ASP A 1 125 ? -22.841 -12.413 -4.044 1.00 95.38 125 ASP A N 1
ATOM 928 C CA . ASP A 1 125 ? -23.229 -13.628 -4.773 1.00 95.38 125 ASP A CA 1
ATOM 929 C C . ASP A 1 125 ? -22.203 -14.090 -5.828 1.00 95.38 125 ASP A C 1
ATOM 931 O O . ASP A 1 125 ? -22.310 -15.197 -6.348 1.00 95.38 125 ASP A O 1
ATOM 935 N N . GLY A 1 126 ? -21.199 -13.265 -6.137 1.00 94.62 126 GLY A N 1
ATOM 936 C CA . GLY A 1 126 ? -20.182 -13.520 -7.159 1.00 94.62 126 GLY A CA 1
ATOM 937 C C . GLY A 1 126 ? -20.632 -13.196 -8.589 1.00 94.62 126 GLY A C 1
ATOM 938 O O . GLY A 1 126 ? -19.812 -13.248 -9.508 1.00 94.62 126 GLY A O 1
ATOM 939 N N . ALA A 1 127 ? -21.898 -12.820 -8.790 1.00 94.31 127 ALA A N 1
ATOM 940 C CA . ALA A 1 127 ? -22.482 -12.499 -10.090 1.00 94.31 127 ALA A CA 1
ATOM 941 C C . ALA A 1 127 ? -22.591 -10.984 -10.305 1.00 94.31 127 ALA A C 1
ATOM 943 O O . ALA A 1 127 ? -22.176 -10.475 -11.348 1.00 94.31 127 ALA A O 1
ATOM 944 N N . THR A 1 128 ? -23.096 -10.254 -9.307 1.00 96.25 128 THR A N 1
ATOM 945 C CA . THR A 1 128 ? -23.250 -8.794 -9.369 1.00 96.25 128 THR A CA 1
ATOM 946 C C . THR A 1 128 ? -22.185 -8.120 -8.520 1.00 96.25 128 THR A C 1
ATOM 948 O O . THR A 1 128 ? -22.055 -8.410 -7.333 1.00 96.25 128 THR A O 1
ATOM 951 N N . TRP A 1 129 ? -21.427 -7.203 -9.119 1.00 97.44 129 TRP A N 1
ATOM 952 C CA . TRP A 1 129 ? -20.295 -6.547 -8.467 1.00 97.44 129 TRP A CA 1
ATOM 953 C C . TRP A 1 129 ? -20.582 -5.072 -8.209 1.00 97.44 129 TRP A C 1
ATOM 955 O O . TRP A 1 129 ? -20.864 -4.309 -9.133 1.00 97.44 129 TRP A O 1
ATOM 965 N N . THR A 1 130 ? -20.473 -4.670 -6.946 1.00 96.94 130 THR A N 1
ATOM 966 C CA . THR A 1 130 ? -20.560 -3.277 -6.512 1.00 96.94 130 THR A CA 1
ATOM 967 C C . THR A 1 130 ? -19.176 -2.650 -6.573 1.00 96.94 130 THR A C 1
ATOM 969 O O . THR A 1 130 ? -18.243 -3.136 -5.934 1.00 96.94 130 THR A O 1
ATOM 972 N N . ASN A 1 131 ? -19.039 -1.545 -7.306 1.00 95.62 131 ASN A N 1
ATOM 973 C CA . ASN A 1 131 ? -17.814 -0.753 -7.307 1.00 95.62 131 ASN A CA 1
ATOM 974 C C . ASN A 1 131 ? -17.748 0.109 -6.041 1.00 95.62 131 ASN A C 1
ATOM 976 O O . ASN A 1 131 ? -18.584 0.990 -5.846 1.00 95.62 131 ASN A O 1
ATOM 980 N N . LEU A 1 132 ? -16.759 -0.158 -5.190 1.00 93.88 132 LEU A N 1
ATOM 981 C CA . LEU A 1 132 ? -16.500 0.605 -3.969 1.00 93.88 132 LEU A CA 1
ATOM 982 C C . LEU A 1 132 ? -15.591 1.811 -4.236 1.00 93.88 132 LEU A C 1
ATOM 984 O O . LEU A 1 132 ? -15.579 2.753 -3.447 1.00 93.88 132 LEU A O 1
ATOM 988 N N . GLY A 1 133 ? -14.875 1.809 -5.364 1.00 94.00 133 GLY A N 1
ATOM 989 C CA . GLY A 1 133 ? -14.209 2.980 -5.914 1.00 94.00 133 GLY A CA 1
ATOM 990 C C . GLY A 1 133 ? -12.987 2.663 -6.777 1.00 94.00 133 GLY A C 1
ATOM 991 O O . GLY A 1 133 ? -12.565 1.515 -6.936 1.00 94.00 133 GLY A O 1
ATOM 992 N N . SER A 1 134 ? -12.422 3.716 -7.372 1.00 94.62 134 SER A N 1
ATOM 993 C CA . SER A 1 134 ? -11.229 3.647 -8.219 1.00 94.62 134 SER A CA 1
ATOM 994 C C . SER A 1 134 ? -9.967 4.006 -7.441 1.00 94.62 134 SER A C 1
ATOM 996 O O . SER A 1 134 ? -9.908 5.060 -6.804 1.00 94.62 134 SER A O 1
ATOM 998 N N . VAL A 1 135 ? -8.939 3.175 -7.571 1.00 95.69 135 VAL A N 1
ATOM 999 C CA . VAL A 1 135 ? -7.611 3.379 -6.994 1.00 95.69 135 VAL A CA 1
ATOM 1000 C C . VAL A 1 135 ? -6.660 3.844 -8.085 1.00 95.69 135 VAL A C 1
ATOM 1002 O O . VAL A 1 135 ? -6.442 3.127 -9.060 1.00 95.69 135 VAL A O 1
ATOM 1005 N N . ALA A 1 136 ? -6.085 5.030 -7.907 1.00 94.75 136 ALA A N 1
ATOM 1006 C CA . ALA A 1 136 ? -5.053 5.573 -8.783 1.00 94.75 136 ALA A CA 1
ATOM 1007 C C . ALA A 1 136 ? -3.672 5.283 -8.182 1.00 94.75 136 ALA A C 1
ATOM 1009 O O . ALA A 1 136 ? -3.298 5.862 -7.159 1.00 94.75 136 ALA A O 1
ATOM 1010 N N . CYS A 1 137 ? -2.906 4.380 -8.798 1.00 95.88 137 CYS A N 1
ATOM 1011 C CA . CYS A 1 137 ? -1.562 4.039 -8.327 1.00 95.88 137 CYS A CA 1
ATOM 1012 C C . CYS A 1 137 ? -0.521 5.114 -8.679 1.00 95.88 137 CYS A C 1
ATOM 1014 O O . CYS A 1 137 ? 0.587 5.103 -8.150 1.00 95.88 137 CYS A O 1
ATOM 1016 N N . ASP A 1 138 ? -0.896 6.058 -9.535 1.00 95.44 138 ASP A N 1
ATOM 1017 C CA . ASP A 1 138 ? -0.170 7.256 -9.950 1.00 95.44 138 ASP A CA 1
ATOM 1018 C C . ASP A 1 138 ? -0.696 8.536 -9.271 1.00 95.44 138 ASP A C 1
ATOM 1020 O O . ASP A 1 138 ? -0.472 9.648 -9.757 1.00 95.44 138 ASP A O 1
ATOM 1024 N N . SER A 1 139 ? -1.419 8.399 -8.150 1.00 94.25 139 SER A N 1
ATOM 1025 C CA . SER A 1 139 ? -2.052 9.523 -7.449 1.00 94.25 139 SER A CA 1
ATOM 1026 C C . SER A 1 139 ? -1.078 10.685 -7.211 1.00 94.25 139 SER A C 1
ATOM 1028 O O . SER A 1 139 ? -0.011 10.529 -6.610 1.00 94.25 139 SER A O 1
ATOM 1030 N N . GLY A 1 140 ? -1.451 11.867 -7.712 1.00 93.12 140 GLY A N 1
ATOM 1031 C CA . GLY A 1 140 ? -0.674 13.106 -7.616 1.00 93.12 140 GLY A CA 1
ATOM 1032 C C . GLY A 1 140 ? 0.538 13.218 -8.549 1.00 93.12 140 GLY A C 1
ATOM 1033 O O . GLY A 1 140 ? 1.176 14.272 -8.567 1.00 93.12 140 GLY A O 1
ATOM 1034 N N . LEU A 1 141 ? 0.847 12.176 -9.328 1.00 95.81 141 LEU A N 1
ATOM 1035 C CA . LEU A 1 141 ? 1.975 12.103 -10.263 1.00 95.81 141 LEU A CA 1
ATOM 1036 C C . LEU A 1 141 ? 1.559 11.516 -11.628 1.00 95.81 141 LEU A C 1
ATOM 1038 O O . LEU A 1 141 ? 2.311 10.773 -12.266 1.00 95.81 141 LEU A O 1
ATOM 1042 N N . SER A 1 142 ? 0.358 11.870 -12.080 1.00 94.19 142 SER A N 1
ATOM 1043 C CA . SER A 1 142 ? -0.196 11.479 -13.375 1.00 94.19 142 SER A CA 1
ATOM 1044 C C . SER A 1 142 ? -0.045 12.594 -14.413 1.00 94.19 142 SER A C 1
ATOM 1046 O O . SER A 1 142 ? 0.047 13.775 -14.074 1.00 94.19 142 SER A O 1
ATOM 1048 N N . SER A 1 143 ? -0.034 12.233 -15.700 1.00 92.81 143 SER A N 1
ATOM 1049 C CA . SER A 1 143 ? -0.016 13.195 -16.822 1.00 92.81 143 SER A CA 1
ATOM 1050 C C . SER A 1 143 ? 1.127 14.227 -16.763 1.00 92.81 143 SER A C 1
ATOM 1052 O O . SER A 1 143 ? 0.963 15.412 -17.065 1.00 92.81 143 SER A O 1
ATOM 1054 N N . LEU A 1 144 ? 2.312 13.771 -16.379 1.00 95.88 144 LEU A N 1
ATOM 1055 C CA . LEU A 1 144 ? 3.519 14.562 -16.196 1.00 95.88 144 LEU A CA 1
ATOM 1056 C C . LEU A 1 144 ? 4.273 14.722 -17.518 1.00 95.88 144 LEU A C 1
ATOM 1058 O O . LEU A 1 144 ? 4.735 13.746 -18.108 1.00 95.88 144 LEU A O 1
ATOM 1062 N N . GLY A 1 145 ? 4.439 15.960 -17.980 1.00 97.25 145 GLY A N 1
ATOM 1063 C CA . GLY A 1 145 ? 5.286 16.238 -19.136 1.00 97.25 145 GLY A CA 1
ATOM 1064 C C . GLY A 1 145 ? 6.753 16.022 -18.789 1.00 97.25 145 GLY A C 1
ATOM 1065 O O . GLY A 1 145 ? 7.257 16.653 -17.855 1.00 97.25 145 GLY A O 1
ATOM 1066 N N . PHE A 1 146 ? 7.448 15.174 -19.545 1.00 97.69 146 PHE A N 1
ATOM 1067 C CA . PHE A 1 146 ? 8.835 14.804 -19.282 1.00 97.69 146 PHE A CA 1
ATOM 1068 C C . PHE A 1 146 ? 9.764 14.975 -20.491 1.00 97.69 146 PHE A C 1
ATOM 1070 O O . PHE A 1 146 ? 9.330 14.994 -21.646 1.00 97.69 146 PHE A O 1
ATOM 1077 N N . THR A 1 147 ? 11.059 15.054 -20.192 1.00 97.38 147 THR A N 1
ATOM 1078 C CA . THR A 1 147 ? 12.173 14.877 -21.129 1.00 97.38 147 THR A CA 1
ATOM 1079 C C . THR A 1 147 ? 13.134 13.851 -20.537 1.00 97.38 147 THR A C 1
ATOM 1081 O O . THR A 1 147 ? 13.386 13.848 -19.332 1.00 97.38 147 THR A O 1
ATOM 1084 N N . ARG A 1 148 ? 13.677 12.967 -21.370 1.00 96.81 148 ARG A N 1
ATOM 1085 C CA . ARG A 1 148 ? 14.617 11.923 -20.970 1.00 96.81 148 ARG A CA 1
ATOM 1086 C C . ARG A 1 148 ? 15.992 12.164 -21.584 1.00 96.81 148 ARG A C 1
ATOM 1088 O O . ARG A 1 148 ? 16.129 12.260 -22.801 1.00 96.81 148 ARG A O 1
ATOM 1095 N N . THR A 1 149 ? 17.019 12.125 -20.743 1.00 96.00 149 THR A N 1
ATOM 1096 C CA . THR A 1 149 ? 18.429 12.157 -21.148 1.00 96.00 149 THR A CA 1
ATOM 1097 C C . THR A 1 149 ? 19.128 10.920 -20.594 1.00 96.00 149 THR A C 1
ATOM 1099 O O . THR A 1 149 ? 19.381 10.808 -19.395 1.00 96.00 149 THR A O 1
ATOM 1102 N N . GLY A 1 150 ? 19.418 9.944 -21.458 1.00 94.44 150 GLY A N 1
ATOM 1103 C CA . GLY A 1 150 ? 19.929 8.643 -21.017 1.00 94.44 150 GLY A CA 1
ATOM 1104 C C . GLY A 1 150 ? 18.892 7.897 -20.170 1.00 94.44 150 GLY A C 1
ATOM 1105 O O . GLY A 1 150 ? 17.782 7.643 -20.639 1.00 94.44 150 GLY A O 1
ATOM 1106 N N . ASN A 1 151 ? 19.239 7.546 -18.932 1.00 95.19 151 ASN A N 1
ATOM 1107 C CA . ASN A 1 151 ? 18.325 6.933 -17.961 1.00 95.19 151 ASN A CA 1
ATOM 1108 C C . ASN A 1 151 ? 17.703 7.944 -16.982 1.00 95.19 151 ASN A C 1
ATOM 1110 O O . ASN A 1 151 ? 17.070 7.533 -16.012 1.00 95.19 151 ASN A O 1
ATOM 1114 N N . ARG A 1 152 ? 17.897 9.244 -17.207 1.00 97.00 152 ARG A N 1
ATOM 1115 C CA . ARG A 1 152 ? 17.365 10.307 -16.356 1.00 97.00 152 ARG A CA 1
ATOM 1116 C C . ARG A 1 152 ? 16.123 10.900 -16.988 1.00 97.00 152 ARG A C 1
ATOM 1118 O O . ARG A 1 152 ? 16.134 11.187 -18.184 1.00 97.00 152 ARG A O 1
ATOM 1125 N N . VAL A 1 153 ? 15.077 11.089 -16.196 1.00 97.50 153 VAL A N 1
ATOM 1126 C CA . VAL A 1 153 ? 13.827 11.716 -16.621 1.00 97.50 153 VAL A CA 1
ATOM 1127 C C . VAL A 1 153 ? 13.611 12.965 -15.780 1.00 97.50 153 VAL A C 1
ATOM 1129 O O . VAL A 1 153 ? 13.568 12.904 -14.552 1.00 97.50 153 VAL A O 1
ATOM 1132 N N . THR A 1 154 ? 13.483 14.100 -16.455 1.00 96.56 154 THR A N 1
ATOM 1133 C CA . THR A 1 154 ? 13.257 15.410 -15.848 1.00 96.56 154 THR A CA 1
ATOM 1134 C C . THR A 1 154 ? 11.956 16.007 -16.353 1.00 96.56 154 THR A C 1
ATOM 1136 O O . THR A 1 154 ? 11.397 15.602 -17.377 1.00 96.56 154 THR A O 1
ATOM 1139 N N . ARG A 1 155 ? 11.459 16.995 -15.616 1.00 96.56 155 ARG A N 1
ATOM 1140 C CA . ARG A 1 155 ? 10.250 17.723 -15.978 1.00 96.56 155 ARG A CA 1
ATOM 1141 C C . ARG A 1 155 ? 10.440 18.535 -17.258 1.00 96.56 155 ARG A C 1
ATOM 1143 O O . ARG A 1 155 ? 11.379 19.318 -17.367 1.00 96.56 155 ARG A O 1
ATOM 1150 N N . SER A 1 156 ? 9.465 18.439 -18.159 1.00 96.38 156 SER A N 1
ATOM 1151 C CA . SER A 1 156 ? 9.266 19.386 -19.262 1.00 96.38 156 SER A CA 1
ATOM 1152 C C . SER A 1 156 ? 8.025 20.257 -19.039 1.00 96.38 156 SER A C 1
ATOM 1154 O O . SER A 1 156 ? 8.076 21.470 -19.239 1.00 96.38 156 SER A O 1
ATOM 1156 N N . SER A 1 157 ? 6.927 19.677 -18.546 1.00 94.75 157 SER A N 1
ATOM 1157 C CA . SER A 1 157 ? 5.675 20.379 -18.239 1.00 94.75 157 SER A CA 1
ATOM 1158 C C . SER A 1 157 ? 4.835 19.616 -17.197 1.00 94.75 157 SER A C 1
ATOM 1160 O O . SER A 1 157 ? 5.297 18.643 -16.598 1.00 94.75 157 SER A O 1
ATOM 1162 N N . GLY A 1 158 ? 3.614 20.089 -16.925 1.00 91.25 158 GLY A N 1
ATOM 1163 C CA . GLY A 1 158 ? 2.736 19.535 -15.887 1.00 91.25 158 GLY A CA 1
ATOM 1164 C C . GLY A 1 158 ? 3.157 19.921 -14.466 1.00 91.25 158 GLY A C 1
ATOM 1165 O O . GLY A 1 158 ? 4.244 20.469 -14.249 1.00 91.25 158 GLY A O 1
ATOM 1166 N N . THR A 1 159 ? 2.283 19.658 -13.499 1.00 92.12 159 THR A N 1
ATOM 1167 C CA . THR A 1 159 ? 2.551 19.894 -12.077 1.00 92.12 159 THR A CA 1
ATOM 1168 C C . THR A 1 159 ? 2.072 18.692 -11.275 1.00 92.12 159 THR A C 1
ATOM 1170 O O . THR A 1 159 ? 0.884 18.386 -11.294 1.00 92.12 159 THR A O 1
ATOM 1173 N N . GLY A 1 160 ? 2.989 18.025 -10.578 1.00 90.88 160 GLY A N 1
ATOM 1174 C CA . GLY A 1 160 ? 2.650 17.017 -9.575 1.00 90.88 160 GLY A CA 1
ATOM 1175 C C . GLY A 1 160 ? 2.272 17.679 -8.252 1.00 90.88 160 GLY A C 1
ATOM 1176 O O . GLY A 1 160 ? 2.832 18.716 -7.893 1.00 90.88 160 GLY A O 1
ATOM 1177 N N . THR A 1 161 ? 1.326 17.087 -7.526 1.00 89.31 161 THR A N 1
ATOM 1178 C CA . THR A 1 161 ? 0.817 17.642 -6.259 1.00 89.31 161 THR A CA 1
ATOM 1179 C C . THR A 1 161 ? 1.606 17.174 -5.039 1.00 89.31 161 THR A C 1
ATOM 1181 O O . THR A 1 161 ? 1.529 17.803 -3.987 1.00 89.31 161 THR A O 1
ATOM 1184 N N . GLN A 1 162 ? 2.373 16.091 -5.176 1.00 91.00 162 GLN A N 1
ATOM 1185 C CA . GLN A 1 162 ? 3.078 15.450 -4.071 1.00 91.00 162 GLN A CA 1
ATOM 1186 C C . GLN A 1 162 ? 4.529 15.925 -3.969 1.00 91.00 162 GLN A C 1
ATOM 1188 O O . GLN A 1 162 ? 5.245 16.007 -4.973 1.00 91.00 162 GLN A O 1
ATOM 1193 N N . TYR A 1 163 ? 4.971 16.204 -2.740 1.00 93.81 163 TYR A N 1
ATOM 1194 C CA . TYR A 1 163 ? 6.394 16.298 -2.428 1.00 93.81 163 TYR A CA 1
ATOM 1195 C C . TYR A 1 163 ? 6.942 14.889 -2.246 1.00 93.81 163 TYR A C 1
ATOM 1197 O O . TYR A 1 163 ? 6.462 14.132 -1.406 1.00 93.81 163 TYR A O 1
ATOM 1205 N N . VAL A 1 164 ? 7.956 14.558 -3.028 1.00 95.81 164 VAL A N 1
ATOM 1206 C CA . VAL A 1 164 ? 8.600 13.255 -3.040 1.00 95.81 164 VAL A CA 1
ATOM 1207 C C . VAL A 1 164 ? 9.983 13.402 -2.425 1.00 95.81 164 VAL A C 1
ATOM 1209 O O . VAL A 1 164 ? 10.766 14.275 -2.806 1.00 95.81 164 VAL A O 1
ATOM 1212 N N . ARG A 1 165 ? 10.309 12.546 -1.464 1.00 94.62 165 ARG A N 1
ATOM 1213 C CA . ARG A 1 165 ? 11.624 12.504 -0.828 1.00 94.62 165 ARG A CA 1
ATOM 1214 C C . ARG A 1 165 ? 12.620 11.730 -1.674 1.00 94.62 165 ARG A C 1
ATOM 1216 O O . ARG A 1 165 ? 12.259 11.005 -2.598 1.00 94.62 165 ARG A O 1
ATOM 1223 N N . MET A 1 166 ? 13.897 11.899 -1.355 1.00 94.75 166 MET A N 1
ATOM 1224 C CA . MET A 1 166 ? 14.969 11.201 -2.053 1.00 94.75 166 MET A CA 1
ATOM 1225 C C . MET A 1 166 ? 14.761 9.683 -1.985 1.00 94.75 166 MET A C 1
ATOM 1227 O O . MET A 1 166 ? 14.503 9.141 -0.911 1.00 94.75 166 MET A O 1
ATOM 1231 N N . ASP A 1 167 ? 14.854 9.038 -3.146 1.00 94.38 167 ASP A N 1
ATOM 1232 C CA . ASP A 1 167 ? 14.682 7.596 -3.363 1.00 94.38 167 ASP A CA 1
ATOM 1233 C C . ASP A 1 167 ? 13.356 6.995 -2.864 1.00 94.38 167 ASP A C 1
ATOM 1235 O O . ASP A 1 167 ? 13.219 5.778 -2.747 1.00 94.38 167 ASP A O 1
ATOM 1239 N N . GLU A 1 168 ? 12.339 7.821 -2.623 1.00 94.31 168 GLU A N 1
ATOM 1240 C CA . GLU A 1 168 ? 11.014 7.363 -2.204 1.00 94.31 168 GLU A CA 1
ATOM 1241 C C . GLU A 1 168 ? 10.275 6.578 -3.299 1.00 94.31 168 GLU A C 1
ATOM 1243 O O . GLU A 1 168 ? 9.466 5.705 -2.995 1.00 94.31 168 GLU A O 1
ATOM 1248 N N . LEU A 1 169 ? 10.572 6.853 -4.571 1.00 96.00 169 LEU A N 1
ATOM 1249 C CA . LEU A 1 169 ? 9.968 6.175 -5.721 1.00 96.00 169 LEU A CA 1
ATOM 1250 C C . LEU A 1 169 ? 10.765 4.953 -6.187 1.00 96.00 169 LEU A C 1
ATOM 1252 O O . LEU A 1 169 ? 10.374 4.302 -7.159 1.00 96.00 169 LEU A O 1
ATOM 1256 N N . ALA A 1 170 ? 11.891 4.637 -5.541 1.00 93.69 170 ALA A N 1
ATOM 1257 C CA . ALA A 1 170 ? 12.678 3.459 -5.884 1.00 93.69 170 ALA A CA 1
ATOM 1258 C C . ALA A 1 170 ? 11.839 2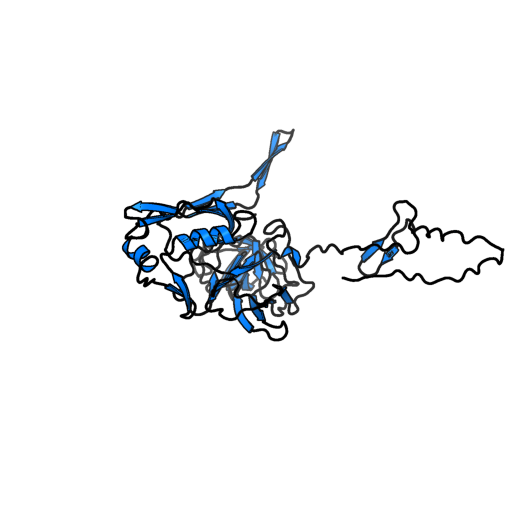.180 -5.706 1.00 93.69 170 ALA A C 1
ATOM 1260 O O . ALA A 1 170 ? 11.178 1.986 -4.686 1.00 93.69 170 ALA A O 1
ATOM 1261 N N . GLY A 1 171 ? 11.851 1.307 -6.717 1.00 91.19 171 GLY A N 1
ATOM 1262 C CA . GLY A 1 171 ? 10.985 0.120 -6.766 1.00 91.19 171 GLY A CA 1
ATOM 1263 C C . GLY A 1 171 ? 9.570 0.379 -7.304 1.00 91.19 171 GLY A C 1
ATOM 1264 O O . GLY A 1 171 ? 8.820 -0.574 -7.498 1.00 91.19 171 GLY A O 1
ATOM 1265 N N . GLY A 1 172 ? 9.216 1.639 -7.578 1.00 95.19 172 GLY A N 1
ATOM 1266 C CA . GLY A 1 172 ? 8.039 2.009 -8.362 1.00 95.19 172 GLY A CA 1
ATOM 1267 C C . GLY A 1 172 ? 8.293 1.923 -9.870 1.00 95.19 172 GLY A C 1
ATOM 1268 O O . GLY A 1 172 ? 9.342 1.452 -10.330 1.00 95.19 172 GLY A O 1
ATOM 1269 N N . TRP A 1 173 ? 7.339 2.428 -10.653 1.00 96.06 173 TRP A N 1
ATOM 1270 C CA . TRP A 1 173 ? 7.379 2.356 -12.116 1.00 96.06 173 TRP A CA 1
ATOM 1271 C C . TRP A 1 173 ? 7.168 3.723 -12.756 1.00 96.06 173 TRP A C 1
ATOM 1273 O O . TRP A 1 173 ? 6.347 4.518 -12.311 1.00 96.06 173 TRP A O 1
ATOM 1283 N N . PHE A 1 174 ? 7.887 3.981 -13.840 1.00 96.56 174 PHE A N 1
ATOM 1284 C CA . PHE A 1 174 ? 7.627 5.092 -14.743 1.00 96.56 174 PHE A CA 1
ATOM 1285 C C . PHE A 1 174 ? 6.949 4.559 -16.003 1.00 96.56 174 PHE A C 1
ATOM 1287 O O . PHE A 1 174 ? 7.431 3.590 -16.595 1.00 96.56 174 PHE A O 1
ATOM 1294 N N . TRP A 1 175 ? 5.855 5.193 -16.414 1.00 94.38 175 TRP A N 1
ATOM 1295 C CA . TRP A 1 175 ? 5.138 4.874 -17.645 1.00 94.38 175 TRP A CA 1
ATOM 1296 C C . TRP A 1 175 ? 5.102 6.086 -18.561 1.00 94.38 175 TRP A C 1
ATOM 1298 O O . TRP A 1 175 ? 4.647 7.145 -18.147 1.00 94.38 175 TRP A O 1
ATOM 1308 N N . ASP A 1 176 ? 5.530 5.938 -19.811 1.00 93.31 176 ASP A N 1
ATOM 1309 C CA . ASP A 1 176 ? 5.484 7.017 -20.811 1.00 93.31 176 ASP A CA 1
ATOM 1310 C C . ASP A 1 176 ? 4.245 6.970 -21.725 1.00 93.31 176 ASP A C 1
ATOM 1312 O O . ASP A 1 176 ? 4.221 7.607 -22.776 1.00 93.31 176 ASP A O 1
ATOM 1316 N N . GLY A 1 177 ? 3.237 6.173 -21.356 1.00 89.62 177 GLY A N 1
ATOM 1317 C CA . GLY A 1 177 ? 2.069 5.878 -22.191 1.00 89.62 177 GLY A CA 1
ATOM 1318 C C . GLY A 1 177 ? 2.252 4.672 -23.119 1.00 89.62 177 GLY A C 1
ATOM 1319 O O . GLY A 1 177 ? 1.276 4.191 -23.685 1.00 89.62 177 GLY A O 1
ATOM 1320 N N . SER A 1 178 ? 3.475 4.148 -23.254 1.00 88.62 178 SER A N 1
ATOM 1321 C CA . SER A 1 178 ? 3.787 3.001 -24.118 1.00 88.62 178 SER A CA 1
ATOM 1322 C C . SER A 1 178 ? 4.598 1.908 -23.426 1.00 88.62 178 SER A C 1
ATOM 1324 O O . SER A 1 178 ? 4.351 0.732 -23.663 1.00 88.62 178 SER A O 1
ATOM 1326 N N . THR A 1 179 ? 5.536 2.282 -22.557 1.00 90.88 179 THR A N 1
ATOM 1327 C CA . THR A 1 179 ? 6.516 1.402 -21.922 1.00 90.88 179 THR A CA 1
ATOM 1328 C C . THR A 1 179 ? 6.542 1.673 -20.425 1.00 90.88 179 THR A C 1
ATOM 1330 O O . THR A 1 179 ? 6.638 2.823 -19.995 1.00 90.88 179 THR A O 1
ATOM 1333 N N . MET A 1 180 ? 6.467 0.610 -19.618 1.00 92.62 180 MET A N 1
ATOM 1334 C CA . MET A 1 180 ? 6.682 0.673 -18.169 1.00 92.62 180 MET A CA 1
ATOM 1335 C C . MET A 1 180 ? 8.093 0.232 -17.793 1.00 92.62 180 MET A C 1
ATOM 1337 O O . MET A 1 180 ? 8.505 -0.891 -18.093 1.00 92.62 180 MET A O 1
ATOM 1341 N N . THR A 1 181 ? 8.791 1.089 -17.053 1.00 94.06 181 THR A N 1
ATOM 1342 C CA . THR A 1 181 ? 10.183 0.887 -16.651 1.00 94.06 181 THR A CA 1
ATOM 1343 C C . THR A 1 181 ? 10.361 1.137 -15.160 1.00 94.06 181 THR A C 1
ATOM 1345 O O . THR A 1 181 ? 9.853 2.116 -14.620 1.00 94.06 181 THR A O 1
ATOM 1348 N N . ALA A 1 182 ? 11.118 0.267 -14.491 1.00 95.25 182 ALA A N 1
ATOM 1349 C CA . ALA A 1 182 ? 11.385 0.388 -13.063 1.00 95.25 182 ALA A CA 1
ATOM 1350 C C . ALA A 1 182 ? 12.220 1.638 -12.729 1.00 95.25 182 ALA A C 1
ATOM 1352 O O . ALA A 1 182 ? 13.184 1.982 -13.429 1.00 95.25 182 ALA A O 1
ATOM 1353 N N . ILE A 1 183 ? 11.873 2.280 -11.617 1.00 96.88 183 ILE A N 1
ATOM 1354 C CA . ILE A 1 183 ? 12.580 3.442 -11.079 1.00 96.88 183 ILE A CA 1
ATOM 1355 C C . ILE A 1 183 ? 13.688 2.956 -10.138 1.00 96.88 183 ILE A C 1
ATOM 1357 O O . ILE A 1 183 ? 13.444 2.229 -9.176 1.00 96.88 183 ILE A O 1
ATOM 1361 N N . ALA A 1 184 ? 14.922 3.371 -10.423 1.00 95.94 184 ALA A N 1
ATOM 1362 C CA . ALA A 1 184 ? 16.110 3.068 -9.627 1.00 95.94 184 ALA A CA 1
ATOM 1363 C C . ALA A 1 184 ? 16.353 4.077 -8.492 1.00 95.94 184 ALA A C 1
ATOM 1365 O O . ALA A 1 184 ? 17.222 3.850 -7.653 1.00 95.94 184 ALA A O 1
ATOM 1366 N N . GLY A 1 185 ? 15.682 5.226 -8.519 1.00 96.19 185 GLY A N 1
ATOM 1367 C CA . GLY A 1 185 ? 15.809 6.277 -7.513 1.00 96.19 185 GLY A CA 1
ATOM 1368 C C . GLY A 1 185 ? 15.311 7.622 -8.023 1.00 96.19 185 GLY A C 1
ATOM 1369 O O . GLY A 1 185 ? 14.999 7.773 -9.209 1.00 96.19 185 GLY A O 1
ATOM 1370 N N . ASN A 1 186 ? 15.257 8.602 -7.131 1.00 97.25 186 ASN A N 1
ATOM 1371 C CA . ASN A 1 186 ? 14.834 9.962 -7.454 1.00 97.25 186 ASN A CA 1
ATOM 1372 C C . ASN A 1 186 ? 15.475 10.979 -6.508 1.00 97.25 186 ASN A C 1
ATOM 1374 O O . ASN A 1 186 ? 15.778 10.672 -5.356 1.00 97.25 186 ASN A O 1
ATOM 1378 N N . THR A 1 187 ? 15.638 12.214 -6.971 1.00 97.44 187 THR A N 1
ATOM 1379 C CA . THR A 1 187 ? 15.989 13.332 -6.086 1.00 97.44 187 THR A CA 1
ATOM 1380 C C . THR A 1 187 ? 14.755 13.819 -5.325 1.00 97.44 187 THR A C 1
ATOM 1382 O O . THR A 1 187 ? 13.617 13.594 -5.741 1.00 97.44 187 THR A O 1
ATOM 1385 N N . ALA A 1 188 ? 14.973 14.472 -4.183 1.00 96.56 188 ALA A N 1
ATOM 1386 C CA . ALA A 1 188 ? 13.882 15.068 -3.421 1.00 96.56 188 ALA A CA 1
ATOM 1387 C C . ALA A 1 188 ? 13.325 16.308 -4.137 1.00 96.56 188 ALA A C 1
ATOM 1389 O O . ALA A 1 188 ? 14.085 17.119 -4.669 1.00 96.56 188 ALA A O 1
ATOM 1390 N N . GLY A 1 189 ? 12.007 16.483 -4.112 1.00 95.75 189 GLY A N 1
ATOM 1391 C CA . GLY A 1 189 ? 11.341 17.635 -4.701 1.00 95.75 189 GLY A CA 1
ATOM 1392 C C . GLY A 1 189 ? 9.901 17.348 -5.103 1.00 95.75 189 GLY A C 1
ATOM 1393 O O . GLY A 1 189 ? 9.287 16.369 -4.703 1.00 95.75 189 GLY A O 1
ATOM 1394 N N . THR A 1 190 ? 9.365 18.232 -5.925 1.00 95.56 190 THR A N 1
ATOM 1395 C CA . THR A 1 190 ? 8.027 18.140 -6.521 1.00 95.56 190 THR A CA 1
ATOM 1396 C C . THR A 1 190 ? 8.167 18.127 -8.034 1.00 95.56 190 THR A C 1
ATOM 1398 O O . THR A 1 190 ? 9.103 18.716 -8.576 1.00 95.56 190 THR A O 1
ATOM 1401 N N . TRP A 1 191 ? 7.221 17.529 -8.756 1.00 96.19 191 TRP A N 1
ATOM 1402 C CA . TRP A 1 191 ? 7.185 17.676 -10.213 1.00 96.19 191 TRP A CA 1
ATOM 1403 C C . TRP A 1 191 ? 6.664 19.066 -10.602 1.00 96.19 191 TRP A C 1
ATOM 1405 O O . TRP A 1 191 ? 5.551 19.207 -11.090 1.00 96.19 191 TRP A O 1
ATOM 1415 N N . ALA A 1 192 ? 7.435 20.120 -10.348 1.00 95.38 192 ALA A N 1
ATOM 1416 C CA . ALA A 1 192 ? 7.034 21.507 -10.572 1.00 95.38 192 ALA A CA 1
ATOM 1417 C C . ALA A 1 192 ? 8.180 22.335 -11.169 1.00 95.38 192 ALA A C 1
ATOM 1419 O O . ALA A 1 192 ? 9.345 21.939 -11.145 1.00 95.38 192 ALA A O 1
ATOM 1420 N N . SER A 1 193 ? 7.845 23.496 -11.737 1.00 93.75 193 SER A N 1
ATOM 1421 C CA . SER A 1 193 ? 8.851 24.419 -12.276 1.00 93.75 193 SER A CA 1
ATOM 1422 C C . SER A 1 193 ? 9.809 24.886 -11.176 1.00 93.75 193 SER A C 1
ATOM 1424 O O . SER A 1 193 ? 9.365 25.216 -10.080 1.00 93.75 193 SER A O 1
ATOM 1426 N N . GLY A 1 194 ? 11.112 24.919 -11.467 1.00 90.75 194 GLY A N 1
ATOM 1427 C CA . GLY A 1 194 ? 12.149 25.323 -10.507 1.00 90.75 194 GLY A CA 1
ATOM 1428 C C . GLY A 1 194 ? 12.491 24.277 -9.439 1.00 90.75 194 GLY A C 1
ATOM 1429 O O . GLY A 1 194 ? 13.330 24.544 -8.583 1.00 90.75 194 GLY A O 1
ATOM 1430 N N . SER A 1 195 ? 11.876 23.093 -9.484 1.00 93.38 195 SER A N 1
ATOM 1431 C CA . SER A 1 195 ? 12.173 21.995 -8.564 1.00 93.38 195 SER A CA 1
ATOM 1432 C C . SER A 1 195 ? 13.362 21.162 -9.064 1.00 93.38 195 SER A C 1
ATOM 1434 O O . SER A 1 195 ? 13.424 20.877 -10.262 1.00 93.38 195 SER A O 1
ATOM 1436 N N . PRO A 1 196 ? 14.283 20.709 -8.192 1.00 91.75 196 PRO A N 1
ATOM 1437 C CA . PRO A 1 196 ? 15.424 19.870 -8.576 1.00 91.75 196 PRO A CA 1
ATOM 1438 C C . PRO A 1 196 ? 15.049 18.389 -8.785 1.00 91.75 196 PRO A C 1
ATOM 1440 O O . PRO A 1 196 ? 15.919 17.517 -8.755 1.00 91.75 196 PRO A O 1
ATOM 1443 N N . PHE A 1 197 ? 13.757 18.088 -8.939 1.00 96.50 197 PHE A N 1
ATOM 1444 C CA . PHE A 1 197 ? 13.240 16.730 -9.032 1.00 96.50 197 PHE A CA 1
ATOM 1445 C C . PHE A 1 197 ? 13.640 16.052 -10.353 1.00 96.50 197 PHE A C 1
ATOM 1447 O O . PHE A 1 197 ? 13.342 16.540 -11.445 1.00 96.50 197 PHE A O 1
ATOM 1454 N N . GLU A 1 198 ? 14.276 14.892 -10.239 1.00 96.38 198 GLU A N 1
ATOM 1455 C CA . GLU A 1 198 ? 14.724 14.039 -11.335 1.00 96.38 198 GLU A CA 1
ATOM 1456 C C . GLU A 1 198 ? 14.490 12.574 -10.954 1.00 96.38 198 GLU A C 1
ATOM 1458 O O . GLU A 1 198 ? 14.760 12.159 -9.824 1.00 96.38 198 GLU A O 1
ATOM 1463 N N . LEU A 1 199 ? 14.030 11.776 -11.918 1.00 97.44 199 LEU A N 1
ATOM 1464 C CA . LEU A 1 199 ? 13.960 10.323 -11.795 1.00 97.44 199 LEU A CA 1
ATOM 1465 C C . LEU A 1 199 ? 15.157 9.675 -12.472 1.00 97.44 199 LEU A C 1
ATOM 1467 O O . LEU A 1 199 ? 15.527 10.031 -13.593 1.00 97.44 199 LEU A O 1
ATOM 1471 N N . ARG A 1 200 ? 15.679 8.624 -11.850 1.00 97.62 200 ARG A N 1
ATOM 1472 C CA . ARG A 1 200 ? 16.637 7.713 -12.466 1.00 97.62 200 ARG A CA 1
ATOM 1473 C C . ARG A 1 200 ? 15.959 6.378 -12.728 1.00 97.62 200 ARG A C 1
ATOM 1475 O O . ARG A 1 200 ? 15.533 5.695 -11.802 1.00 97.62 200 ARG A O 1
ATOM 1482 N N . LEU A 1 201 ? 15.902 5.979 -13.989 1.00 97.31 201 LEU A N 1
ATOM 1483 C CA . LEU A 1 201 ? 15.381 4.686 -14.415 1.00 97.31 201 LEU A CA 1
ATOM 1484 C C . LEU A 1 201 ? 16.465 3.606 -14.323 1.00 97.31 201 LEU A C 1
ATOM 1486 O O . LEU A 1 201 ? 17.654 3.887 -14.512 1.00 97.31 201 LEU A O 1
ATOM 1490 N N . VAL A 1 202 ? 16.048 2.357 -14.092 1.00 95.12 202 VAL A N 1
ATOM 1491 C CA . VAL A 1 202 ? 16.946 1.189 -14.175 1.00 95.12 202 VAL A CA 1
ATOM 1492 C C . VAL A 1 202 ? 17.511 1.049 -15.593 1.00 95.12 202 VAL A C 1
ATOM 1494 O O . VAL A 1 202 ? 18.689 0.749 -15.769 1.00 95.12 202 VAL A O 1
ATOM 1497 N N . SER A 1 203 ? 16.692 1.326 -16.611 1.00 92.69 203 SER A N 1
ATOM 1498 C CA . SER A 1 203 ? 17.100 1.382 -18.015 1.00 92.69 203 SER A CA 1
ATOM 1499 C C . SER A 1 203 ? 16.320 2.472 -18.741 1.00 92.69 203 SER A C 1
ATOM 1501 O O . SER A 1 203 ? 15.118 2.579 -18.570 1.00 92.69 203 SER A O 1
ATOM 1503 N N . GLY A 1 204 ? 16.978 3.282 -19.570 1.00 85.06 204 GLY A N 1
ATOM 1504 C CA . GLY A 1 204 ? 16.287 4.248 -20.437 1.00 85.06 204 GLY A CA 1
ATOM 1505 C C . GLY A 1 204 ? 15.824 3.663 -21.777 1.00 85.06 204 GLY A C 1
ATOM 1506 O O . GLY A 1 204 ? 15.289 4.398 -22.602 1.00 85.06 204 GLY A O 1
ATOM 1507 N N . SER A 1 205 ? 16.089 2.377 -22.033 1.00 88.56 205 SER A N 1
ATOM 1508 C CA . SER A 1 205 ? 15.782 1.733 -23.315 1.00 88.56 205 SER A CA 1
ATOM 1509 C C . SER A 1 205 ? 14.273 1.570 -23.507 1.00 88.56 205 SER A C 1
ATOM 1511 O O . SER A 1 205 ? 13.572 1.201 -22.569 1.00 88.56 205 SER A O 1
ATOM 1513 N N . GLY A 1 206 ? 13.774 1.849 -24.713 1.00 86.69 206 GLY A N 1
ATOM 1514 C CA . GLY A 1 206 ? 12.349 1.757 -25.060 1.00 86.69 206 GLY A CA 1
ATOM 1515 C C . GLY A 1 206 ? 11.486 2.928 -24.578 1.00 86.69 206 GLY A C 1
ATOM 1516 O O . GLY A 1 206 ? 10.432 3.163 -25.153 1.00 86.69 206 GLY A O 1
ATOM 1517 N N . VAL A 1 207 ? 11.955 3.709 -23.600 1.00 92.88 207 VAL A N 1
ATOM 1518 C CA . VAL A 1 207 ? 11.252 4.906 -23.119 1.00 92.88 207 VAL A CA 1
ATOM 1519 C C . VAL A 1 207 ? 11.436 6.057 -24.109 1.00 92.88 207 VAL A C 1
ATOM 1521 O O . VAL A 1 207 ? 12.558 6.329 -24.558 1.00 92.88 207 VAL A O 1
ATOM 1524 N N . ALA A 1 208 ? 10.365 6.779 -24.427 1.00 94.38 208 ALA A N 1
ATOM 1525 C CA . ALA A 1 208 ? 10.409 7.940 -25.309 1.00 94.38 208 ALA A CA 1
ATOM 1526 C C . ALA A 1 208 ? 11.403 9.011 -24.808 1.00 94.38 208 ALA A C 1
ATOM 1528 O O . ALA A 1 208 ? 11.744 9.088 -23.625 1.00 94.38 208 ALA A O 1
ATOM 1529 N N . ALA A 1 209 ? 11.935 9.824 -25.726 1.00 95.81 209 ALA A N 1
ATOM 1530 C CA . ALA A 1 209 ? 12.857 10.913 -25.377 1.00 95.81 209 ALA A CA 1
ATOM 1531 C C . ALA A 1 209 ? 12.135 12.102 -24.718 1.00 95.81 209 ALA A C 1
ATOM 1533 O O . ALA A 1 209 ? 12.738 12.861 -23.965 1.00 95.81 209 ALA A O 1
ATOM 1534 N N . SER A 1 210 ? 10.844 12.261 -24.987 1.00 97.00 210 SER A N 1
ATOM 1535 C CA . SER A 1 210 ? 9.958 13.234 -24.358 1.00 97.00 210 SER A CA 1
ATOM 1536 C C . SER A 1 210 ? 8.513 12.777 -24.530 1.00 97.00 210 SER A C 1
ATOM 1538 O O . SER A 1 210 ? 8.221 11.923 -25.369 1.00 97.00 210 SER A O 1
ATOM 1540 N N . GLY A 1 211 ? 7.610 13.343 -23.736 1.00 96.69 211 GLY A N 1
ATOM 1541 C CA . GLY A 1 211 ? 6.188 13.045 -23.833 1.00 96.69 211 GLY A CA 1
ATOM 1542 C C . GLY A 1 211 ? 5.451 13.372 -22.548 1.00 96.69 211 GLY A C 1
ATOM 1543 O O . GLY A 1 211 ? 5.918 14.164 -21.728 1.00 96.69 211 GLY A O 1
ATOM 1544 N N . THR A 1 212 ? 4.304 12.730 -22.378 1.00 96.38 212 THR A N 1
ATOM 1545 C CA . THR A 1 212 ? 3.535 12.746 -21.138 1.00 96.38 212 THR A CA 1
ATOM 1546 C C . THR A 1 212 ? 3.604 11.357 -20.532 1.00 96.38 212 THR A C 1
ATOM 1548 O O . THR A 1 212 ? 3.342 10.372 -21.213 1.00 96.38 212 THR A O 1
ATOM 1551 N N . GLY A 1 213 ? 3.981 11.278 -19.265 1.00 94.94 213 GLY A N 1
ATOM 1552 C CA . GLY A 1 213 ? 4.098 10.026 -18.539 1.00 94.94 213 GLY A CA 1
ATOM 1553 C C . GLY A 1 213 ? 3.471 10.119 -17.162 1.00 94.94 213 GLY A C 1
ATOM 1554 O O . GLY A 1 213 ? 2.931 11.150 -16.773 1.00 94.94 213 GLY A O 1
ATOM 1555 N N . SER A 1 214 ? 3.554 9.034 -16.417 1.00 95.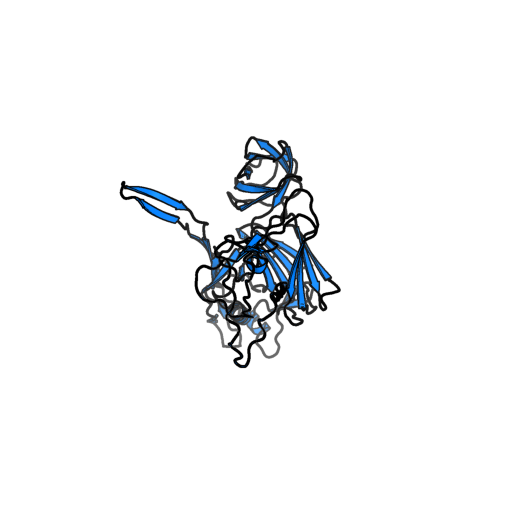75 214 SER A N 1
ATOM 1556 C CA . SER A 1 214 ? 3.062 8.957 -15.050 1.00 95.75 214 SER A CA 1
ATOM 1557 C C . SER A 1 214 ? 4.019 8.141 -14.200 1.00 95.75 214 SER A C 1
ATOM 1559 O O . SER A 1 214 ? 4.751 7.279 -14.698 1.00 95.75 214 SER A O 1
ATOM 1561 N N . ILE A 1 215 ? 4.025 8.437 -12.908 1.00 97.06 215 ILE A N 1
ATOM 1562 C CA . ILE A 1 215 ? 4.866 7.763 -11.926 1.00 97.06 215 ILE A CA 1
ATOM 1563 C C . ILE A 1 215 ? 3.950 6.955 -11.022 1.00 97.06 215 ILE A C 1
ATOM 1565 O O . ILE A 1 215 ? 3.113 7.514 -10.321 1.00 97.06 215 ILE A O 1
ATOM 1569 N N . ILE A 1 216 ? 4.136 5.643 -11.030 1.00 96.69 216 ILE A N 1
ATOM 1570 C CA . ILE A 1 216 ? 3.398 4.705 -10.196 1.00 96.69 216 ILE A CA 1
ATOM 1571 C C . ILE A 1 216 ? 4.173 4.488 -8.903 1.00 96.69 216 ILE A C 1
ATOM 1573 O O . ILE A 1 216 ? 5.356 4.124 -8.918 1.00 96.69 216 ILE A O 1
ATOM 1577 N N . TRP A 1 217 ? 3.489 4.702 -7.785 1.00 97.12 217 TRP A N 1
ATOM 1578 C CA . TRP A 1 217 ? 4.067 4.566 -6.457 1.00 97.12 217 TRP A CA 1
ATOM 1579 C C . TRP A 1 217 ? 4.405 3.103 -6.132 1.00 97.12 217 TRP A C 1
ATOM 1581 O O . TRP A 1 217 ? 3.637 2.200 -6.472 1.00 97.12 217 TRP A O 1
ATOM 1591 N N . PRO A 1 218 ? 5.521 2.841 -5.424 1.00 95.38 218 PRO A N 1
ATOM 1592 C CA . PRO A 1 218 ? 5.882 1.488 -5.002 1.00 95.38 218 PRO A CA 1
ATOM 1593 C C . PRO A 1 218 ? 4.891 0.897 -3.996 1.00 95.38 218 PRO A C 1
ATOM 1595 O O . PRO A 1 218 ? 4.790 -0.320 -3.883 1.00 95.38 218 PRO A O 1
ATOM 1598 N N . GLN A 1 219 ? 4.172 1.730 -3.246 1.00 95.62 219 GLN A N 1
ATOM 1599 C CA . GLN A 1 219 ? 3.117 1.303 -2.335 1.00 95.62 219 GLN A CA 1
ATOM 1600 C C . GLN A 1 219 ? 1.966 2.303 -2.393 1.00 95.62 219 GLN A C 1
ATOM 1602 O O . GLN A 1 219 ? 2.192 3.515 -2.425 1.00 95.62 219 GLN A O 1
ATOM 1607 N N . VAL A 1 220 ? 0.740 1.789 -2.412 1.00 96.56 220 VAL A N 1
ATOM 1608 C CA . VAL A 1 220 ? -0.486 2.589 -2.502 1.00 96.56 220 VAL A CA 1
ATOM 1609 C C . VAL A 1 220 ? -1.486 2.027 -1.512 1.00 96.56 220 VAL A C 1
ATOM 1611 O O . VAL A 1 220 ? -1.731 0.823 -1.512 1.00 96.56 220 VAL A O 1
ATOM 1614 N N . ALA A 1 221 ? -2.082 2.888 -0.697 1.00 96.56 221 ALA A N 1
ATOM 1615 C CA . ALA A 1 221 ? -3.208 2.527 0.147 1.00 96.56 221 ALA A CA 1
ATOM 1616 C C . ALA A 1 221 ? -4.456 3.281 -0.293 1.00 96.56 221 ALA A C 1
ATOM 1618 O O . ALA A 1 221 ? -4.408 4.446 -0.675 1.00 96.56 221 ALA A O 1
ATOM 1619 N N . TYR A 1 222 ? -5.587 2.607 -0.217 1.00 95.69 222 TYR A N 1
ATOM 1620 C CA . TYR A 1 222 ? -6.895 3.143 -0.521 1.00 95.69 222 TYR A CA 1
ATOM 1621 C C . TYR A 1 222 ? -7.824 2.805 0.630 1.00 95.69 222 TYR A C 1
ATOM 1623 O O . TYR A 1 222 ? -7.944 1.639 0.992 1.00 95.69 222 TYR A O 1
ATOM 1631 N N . VAL A 1 223 ? -8.463 3.810 1.216 1.00 94.06 223 VAL A N 1
ATOM 1632 C CA . VAL A 1 223 ? -9.414 3.632 2.316 1.00 94.06 223 VAL A CA 1
ATOM 1633 C C . VAL A 1 223 ? -10.772 4.125 1.852 1.00 94.06 223 VAL A C 1
ATOM 1635 O O . VAL A 1 223 ? -10.897 5.279 1.447 1.00 94.06 223 VAL A O 1
ATOM 1638 N N . VAL A 1 224 ? -11.783 3.263 1.928 1.00 92.31 224 VAL A N 1
ATOM 1639 C CA . VAL A 1 224 ? -13.177 3.585 1.616 1.00 92.31 224 VAL A CA 1
ATOM 1640 C C . VAL A 1 224 ? -14.020 3.505 2.883 1.00 92.31 224 VAL A C 1
ATOM 1642 O O . VAL A 1 224 ? -13.937 2.540 3.642 1.00 92.31 224 VAL A O 1
ATOM 1645 N N . GLY A 1 225 ? -14.816 4.542 3.127 1.00 90.44 225 GLY A N 1
ATOM 1646 C CA . GLY A 1 225 ? -15.734 4.621 4.257 1.00 90.44 225 GLY A CA 1
ATOM 1647 C C . GLY A 1 225 ? -17.177 4.282 3.886 1.00 90.44 225 GLY A C 1
ATOM 1648 O O . GLY A 1 225 ? -17.583 4.385 2.730 1.00 90.44 225 GLY A O 1
ATOM 1649 N N . GLY A 1 226 ? -17.979 3.931 4.892 1.00 87.44 226 GLY A N 1
ATOM 1650 C CA . GLY A 1 226 ? -19.420 3.711 4.748 1.00 87.44 226 GLY A CA 1
ATOM 1651 C C . GLY A 1 226 ? -19.803 2.390 4.082 1.00 87.44 226 GLY A C 1
ATOM 1652 O O . GLY A 1 226 ? -20.882 2.292 3.502 1.00 87.44 226 GLY A O 1
ATOM 1653 N N . VAL A 1 227 ? -18.945 1.374 4.162 1.00 90.56 227 VAL A N 1
ATOM 1654 C CA . VAL A 1 227 ? -19.253 0.024 3.685 1.00 90.56 227 VAL A CA 1
ATOM 1655 C C . VAL A 1 227 ? -20.131 -0.676 4.725 1.00 90.56 227 VAL A C 1
ATOM 1657 O O . VAL A 1 227 ? -19.640 -1.231 5.700 1.00 90.56 227 VAL A O 1
ATOM 1660 N N . THR A 1 228 ? -21.451 -0.612 4.553 1.00 90.19 228 THR A N 1
ATOM 1661 C CA . THR A 1 228 ? -22.423 -1.211 5.493 1.00 90.19 228 THR A CA 1
ATOM 1662 C C . THR A 1 228 ? -22.939 -2.578 5.052 1.00 90.19 228 THR A C 1
ATOM 1664 O O . THR A 1 228 ? -23.501 -3.318 5.855 1.00 90.19 228 THR A O 1
ATOM 1667 N N . THR A 1 229 ? -22.767 -2.920 3.775 1.00 93.75 229 THR A N 1
ATOM 1668 C CA . THR A 1 229 ? -23.191 -4.210 3.220 1.00 93.75 229 THR A CA 1
ATOM 1669 C C . THR A 1 229 ? -22.153 -5.281 3.538 1.00 93.75 229 THR A C 1
ATOM 1671 O O . THR A 1 229 ? -20.960 -5.065 3.328 1.00 93.75 229 THR A O 1
ATOM 1674 N N . ALA A 1 230 ? -22.606 -6.437 4.025 1.00 95.31 230 ALA A N 1
ATOM 1675 C CA . ALA A 1 230 ? -21.753 -7.604 4.204 1.00 95.31 230 ALA A CA 1
ATOM 1676 C C . ALA A 1 230 ? -21.491 -8.262 2.843 1.00 95.31 230 ALA A C 1
ATOM 1678 O O . ALA A 1 230 ? -22.429 -8.667 2.155 1.00 95.31 230 ALA A O 1
ATOM 1679 N N . TYR A 1 231 ? -20.225 -8.379 2.456 1.00 96.94 231 TYR A N 1
ATOM 1680 C CA . TYR A 1 231 ? -19.818 -8.971 1.184 1.00 96.94 231 TYR A CA 1
ATOM 1681 C C . TYR A 1 231 ? -19.080 -10.282 1.421 1.00 96.94 231 TYR A C 1
ATOM 1683 O O . TYR A 1 231 ? -18.350 -10.424 2.401 1.00 96.94 231 TYR A O 1
ATOM 1691 N N . ARG A 1 232 ? -19.264 -11.240 0.511 1.00 96.56 232 ARG A N 1
ATOM 1692 C CA . ARG A 1 232 ? -18.545 -12.521 0.531 1.00 96.56 232 ARG A CA 1
ATOM 1693 C C . ARG A 1 232 ? -17.315 -12.480 -0.363 1.00 96.56 232 ARG A C 1
ATOM 1695 O O . ARG A 1 232 ? -16.254 -12.977 0.004 1.00 96.56 232 ARG A O 1
ATOM 1702 N N . TYR A 1 233 ? -17.473 -11.885 -1.538 1.00 97.44 233 TYR A N 1
ATOM 1703 C CA . TYR A 1 233 ? -16.435 -11.818 -2.547 1.00 97.44 233 TYR A CA 1
ATOM 1704 C C . TYR A 1 233 ? -15.861 -10.415 -2.613 1.00 97.44 233 TYR A C 1
ATOM 1706 O O . TYR A 1 233 ? -16.598 -9.431 -2.669 1.00 97.44 233 TYR A O 1
ATOM 1714 N N . TRP A 1 234 ? -14.540 -10.345 -2.668 1.00 96.75 234 TRP A N 1
ATOM 1715 C CA . TRP A 1 234 ? -13.784 -9.112 -2.830 1.00 96.75 234 TRP A CA 1
ATOM 1716 C C . TRP A 1 234 ? -12.858 -9.276 -4.018 1.00 96.75 234 TRP A C 1
ATOM 1718 O O . TRP A 1 234 ? -12.244 -10.329 -4.175 1.00 96.75 234 TRP A O 1
ATOM 1728 N N . ARG A 1 235 ? -12.741 -8.262 -4.872 1.00 95.69 235 ARG 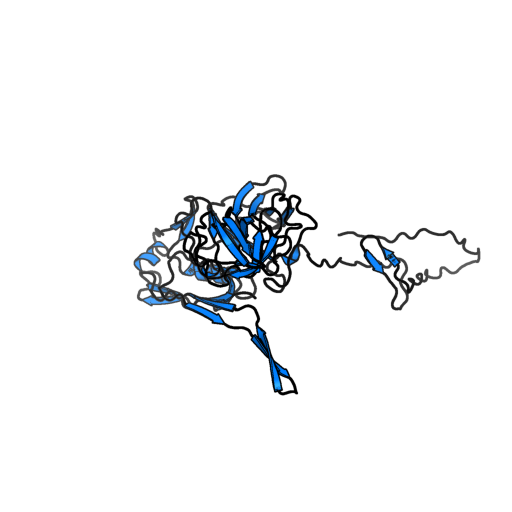A N 1
ATOM 1729 C CA . ARG A 1 235 ? -11.783 -8.308 -5.972 1.00 95.69 235 ARG A CA 1
ATOM 1730 C C . ARG A 1 235 ? -11.161 -6.959 -6.254 1.00 95.69 235 ARG A C 1
ATOM 1732 O O . ARG A 1 235 ? -11.770 -5.914 -6.027 1.00 95.69 235 ARG A O 1
ATOM 1739 N N . ILE A 1 236 ? -9.973 -7.011 -6.839 1.00 96.94 236 ILE A N 1
ATOM 1740 C CA . ILE A 1 236 ? -9.473 -5.905 -7.644 1.00 96.94 236 ILE A CA 1
ATOM 1741 C C . ILE A 1 236 ? -9.715 -6.214 -9.118 1.00 96.94 236 ILE A C 1
ATOM 1743 O O . ILE A 1 236 ? -9.466 -7.333 -9.575 1.00 96.94 236 ILE A O 1
ATOM 1747 N N . ARG A 1 237 ? -10.202 -5.223 -9.864 1.00 96.81 237 ARG A N 1
ATOM 1748 C CA . ARG A 1 237 ? -10.327 -5.284 -11.323 1.00 96.81 237 ARG A CA 1
ATOM 1749 C C . ARG A 1 237 ? -9.394 -4.262 -11.950 1.00 96.81 237 ARG A C 1
ATOM 1751 O O . ARG A 1 237 ? -9.519 -3.065 -11.702 1.00 96.81 237 ARG A O 1
ATOM 1758 N N . ILE A 1 238 ? -8.448 -4.738 -12.742 1.00 95.81 238 ILE A N 1
ATOM 1759 C CA . ILE A 1 238 ? -7.472 -3.920 -13.455 1.00 95.81 238 ILE A CA 1
ATOM 1760 C C . ILE A 1 238 ? -7.983 -3.780 -14.891 1.00 95.81 238 ILE A C 1
ATOM 1762 O O . ILE A 1 238 ? -8.049 -4.793 -15.593 1.00 95.81 238 ILE A O 1
ATOM 1766 N N . PRO A 1 239 ? -8.371 -2.571 -15.339 1.00 94.38 239 PRO A N 1
ATOM 1767 C CA . PRO A 1 239 ? -8.858 -2.378 -16.701 1.00 94.38 239 PRO A CA 1
ATOM 1768 C C . PRO A 1 239 ? -7.764 -2.710 -17.720 1.00 94.38 239 PRO A C 1
ATOM 1770 O O . PRO A 1 239 ? -6.576 -2.626 -17.415 1.00 94.38 239 PRO A O 1
ATOM 1773 N N . ALA A 1 240 ? -8.151 -3.062 -18.945 1.00 91.12 240 ALA A N 1
ATOM 1774 C CA . ALA A 1 240 ? -7.191 -3.277 -20.025 1.00 91.12 240 ALA A CA 1
ATOM 1775 C C . ALA A 1 240 ? -6.389 -1.992 -20.312 1.00 91.12 240 ALA A C 1
ATOM 1777 O O . ALA A 1 240 ? -6.964 -0.906 -20.407 1.00 91.12 240 ALA A O 1
ATOM 1778 N N . ASN A 1 241 ? -5.069 -2.111 -20.463 1.00 80.75 241 ASN A N 1
ATOM 1779 C CA . ASN A 1 241 ? -4.187 -0.976 -20.718 1.00 80.75 241 ASN A CA 1
ATOM 1780 C C . ASN A 1 241 ? -3.048 -1.365 -21.667 1.00 80.75 241 ASN A C 1
ATOM 1782 O O . ASN A 1 241 ? -2.229 -2.240 -21.386 1.00 80.75 241 ASN A O 1
ATOM 1786 N N . VAL A 1 242 ? -2.980 -0.690 -22.808 1.00 64.94 242 VAL A N 1
ATOM 1787 C CA . VAL A 1 242 ? -1.997 -0.978 -23.852 1.00 64.94 242 VAL A CA 1
ATOM 1788 C C . VAL A 1 242 ? -0.624 -0.451 -23.405 1.00 64.94 242 VAL A C 1
ATOM 1790 O O . VAL A 1 242 ? -0.487 0.720 -23.075 1.00 64.94 242 VAL A O 1
ATOM 1793 N N . GLY A 1 243 ? 0.403 -1.311 -23.382 1.00 65.62 243 GLY A N 1
ATOM 1794 C CA . GLY A 1 243 ? 1.807 -0.895 -23.187 1.00 65.62 243 GLY A CA 1
ATOM 1795 C C . GLY A 1 243 ? 2.526 -1.399 -21.924 1.00 65.62 243 GLY A C 1
ATOM 1796 O O . GLY A 1 243 ? 3.750 -1.348 -21.844 1.00 65.62 243 GLY A O 1
ATOM 1797 N N . ALA A 1 244 ? 1.826 -1.969 -20.937 1.00 68.81 244 ALA A N 1
ATOM 1798 C CA . ALA A 1 244 ? 2.503 -2.530 -19.753 1.00 68.81 244 ALA A CA 1
ATOM 1799 C C . ALA A 1 244 ? 3.190 -3.891 -20.023 1.00 68.81 244 ALA A C 1
ATOM 1801 O O . ALA A 1 244 ? 4.106 -4.291 -19.293 1.00 68.81 244 ALA A O 1
ATOM 1802 N N . GLY A 1 245 ? 2.751 -4.602 -21.070 1.00 84.56 245 GLY A N 1
ATOM 1803 C CA . GLY A 1 245 ? 3.130 -5.979 -21.417 1.00 84.56 245 GLY A CA 1
ATOM 1804 C C . GLY A 1 245 ? 2.465 -7.039 -20.530 1.00 84.56 245 GLY A C 1
ATOM 1805 O O . GLY A 1 245 ? 2.034 -8.072 -21.027 1.00 84.56 245 GLY A O 1
ATOM 1806 N N . TYR A 1 246 ? 2.352 -6.758 -19.235 1.00 92.06 246 TYR A N 1
ATOM 1807 C CA . TYR A 1 246 ? 1.670 -7.564 -18.227 1.00 92.06 246 TYR A CA 1
ATOM 1808 C C . TYR A 1 246 ? 1.395 -6.709 -16.989 1.00 92.06 246 TYR A C 1
ATOM 1810 O O . TYR A 1 246 ? 2.052 -5.683 -16.779 1.00 92.06 246 TYR A O 1
ATOM 1818 N N . TYR A 1 247 ? 0.485 -7.175 -16.143 1.00 94.75 247 TYR A N 1
ATOM 1819 C CA . TYR A 1 247 ? 0.284 -6.656 -14.798 1.00 94.75 247 TYR A CA 1
ATOM 1820 C C . TYR A 1 247 ? 1.052 -7.482 -13.788 1.00 94.75 247 TYR A C 1
ATOM 1822 O O . TYR A 1 247 ? 1.223 -8.689 -13.948 1.00 94.75 247 TYR A O 1
ATOM 1830 N N . GLU A 1 248 ? 1.526 -6.811 -12.748 1.00 94.50 248 GLU A N 1
ATOM 1831 C CA . GLU A 1 248 ? 2.255 -7.424 -11.650 1.00 94.50 248 GLU A CA 1
ATOM 1832 C C . GLU A 1 248 ? 1.896 -6.713 -10.346 1.00 94.50 248 GLU A C 1
ATOM 1834 O O . GLU A 1 248 ? 1.698 -5.496 -10.326 1.00 94.50 248 GLU A O 1
ATOM 1839 N N . CYS A 1 249 ? 1.793 -7.471 -9.259 1.00 95.12 249 CYS A N 1
ATOM 1840 C CA . CYS A 1 249 ? 1.670 -6.929 -7.913 1.00 95.12 249 CYS A CA 1
ATOM 1841 C C . CYS A 1 249 ? 2.326 -7.890 -6.924 1.00 95.12 249 CYS A C 1
ATOM 1843 O O . CYS A 1 249 ? 2.124 -9.105 -6.997 1.00 95.12 249 CYS A O 1
ATOM 1845 N N . ALA A 1 250 ? 3.123 -7.353 -6.004 1.00 94.69 250 ALA A N 1
ATOM 1846 C CA . ALA A 1 250 ? 3.815 -8.164 -5.014 1.00 94.69 250 ALA A CA 1
ATOM 1847 C C . ALA A 1 250 ? 2.888 -8.607 -3.882 1.00 94.69 250 ALA A C 1
ATOM 1849 O O . ALA A 1 250 ? 2.956 -9.762 -3.470 1.00 94.69 250 ALA A O 1
ATOM 1850 N N . LYS A 1 251 ? 2.033 -7.707 -3.381 1.00 95.25 251 LYS A N 1
ATOM 1851 C CA . LYS A 1 251 ? 1.032 -8.005 -2.348 1.00 95.25 251 LYS A CA 1
ATOM 1852 C C . LYS A 1 251 ? -0.226 -7.175 -2.551 1.00 95.25 251 LYS A C 1
ATOM 1854 O O . LYS A 1 251 ? -0.144 -5.990 -2.876 1.00 95.25 251 LYS A O 1
ATOM 1859 N N . ILE A 1 252 ? -1.366 -7.805 -2.298 1.00 95.50 252 ILE A N 1
ATOM 1860 C CA . ILE A 1 252 ? -2.692 -7.199 -2.278 1.00 95.50 252 ILE A CA 1
ATOM 1861 C C . ILE A 1 252 ? -3.279 -7.489 -0.899 1.00 95.50 252 ILE A C 1
ATOM 1863 O O . ILE A 1 252 ? -3.558 -8.639 -0.562 1.00 95.50 252 ILE A O 1
ATOM 1867 N N . LEU A 1 253 ? -3.445 -6.448 -0.091 1.00 94.56 253 LEU A N 1
ATOM 1868 C CA . LEU A 1 253 ? -3.997 -6.548 1.256 1.00 94.56 253 LEU A CA 1
ATOM 1869 C C . LEU A 1 253 ? -5.374 -5.894 1.251 1.00 94.56 253 LEU A C 1
ATOM 1871 O O . LEU A 1 253 ? -5.475 -4.698 0.999 1.00 94.56 253 LEU A O 1
ATOM 1875 N N . ILE A 1 254 ? -6.421 -6.672 1.514 1.00 94.25 254 ILE A N 1
ATOM 1876 C CA . ILE A 1 254 ? -7.786 -6.170 1.698 1.00 94.25 254 ILE A CA 1
ATOM 1877 C C . ILE A 1 254 ? -8.203 -6.520 3.118 1.00 94.25 254 ILE A C 1
ATOM 1879 O O . ILE A 1 254 ? -8.097 -7.676 3.524 1.00 94.25 254 ILE A O 1
ATOM 1883 N N . GLY A 1 255 ? -8.667 -5.534 3.875 1.00 92.88 255 GLY A N 1
ATOM 1884 C CA . GLY A 1 255 ? -9.074 -5.769 5.253 1.00 92.88 255 GLY A CA 1
ATOM 1885 C C . GLY A 1 255 ? -9.749 -4.569 5.901 1.00 92.88 255 GLY A C 1
ATOM 1886 O O . GLY A 1 255 ? -9.803 -3.485 5.304 1.00 92.88 255 GLY A O 1
ATOM 1887 N N . PRO A 1 256 ? -10.268 -4.746 7.126 1.00 92.31 256 PRO A N 1
ATOM 1888 C CA . PRO A 1 256 ? -10.835 -3.638 7.873 1.00 92.31 256 PRO A CA 1
ATOM 1889 C C . PRO A 1 256 ? -9.810 -2.545 8.118 1.00 92.31 256 PRO A C 1
ATOM 1891 O O . PRO A 1 256 ? -8.646 -2.804 8.422 1.00 92.31 256 PRO A O 1
ATOM 1894 N N . PHE A 1 257 ? -10.282 -1.309 8.043 1.00 91.62 257 PHE A N 1
ATOM 1895 C CA . PHE A 1 257 ? -9.554 -0.161 8.539 1.00 91.62 257 PHE A CA 1
ATOM 1896 C C . PHE A 1 257 ? -10.088 0.220 9.921 1.00 91.62 257 PHE A C 1
ATOM 1898 O O . PHE A 1 257 ? -11.289 0.453 10.094 1.00 91.62 257 PHE A O 1
ATOM 1905 N N . PHE A 1 258 ? -9.182 0.307 10.893 1.00 89.00 258 PHE A N 1
ATOM 1906 C CA . PHE A 1 258 ? -9.479 0.727 12.257 1.00 89.00 258 PHE A CA 1
ATOM 1907 C C . PHE A 1 258 ? -8.735 2.032 12.568 1.00 89.00 258 PHE A C 1
ATOM 1909 O O . PHE A 1 258 ? -7.512 2.008 12.724 1.00 89.00 258 PHE A O 1
ATOM 1916 N N . PRO A 1 259 ? -9.431 3.181 12.648 1.00 86.00 259 PRO A N 1
ATOM 1917 C CA . PRO A 1 259 ? -8.801 4.405 13.123 1.00 86.00 259 PRO A CA 1
ATOM 1918 C C . PRO A 1 259 ? -8.402 4.279 14.604 1.00 86.00 259 PRO A C 1
ATOM 1920 O O . PRO A 1 259 ? -9.025 3.546 15.364 1.00 86.00 259 PRO A O 1
ATOM 1923 N N . PHE A 1 260 ? -7.399 5.037 15.050 1.00 76.50 260 PHE A N 1
ATOM 1924 C CA . PHE A 1 260 ? -7.000 5.059 16.468 1.00 76.50 260 PHE A CA 1
ATOM 1925 C C . PHE A 1 260 ? -7.876 5.967 17.349 1.00 76.50 260 PHE A C 1
ATOM 1927 O O . PHE A 1 260 ? -7.778 5.936 18.571 1.00 76.50 260 PHE A O 1
ATOM 1934 N N . GLY A 1 261 ? -8.761 6.769 16.746 1.00 71.00 261 GLY A N 1
ATOM 1935 C CA . GLY A 1 261 ? -9.765 7.582 17.442 1.00 71.00 261 GLY A CA 1
ATOM 1936 C C . GLY A 1 261 ? -9.262 8.876 18.070 1.00 71.00 261 GLY A C 1
ATOM 1937 O O . GLY A 1 261 ? -9.885 9.921 17.863 1.00 71.00 261 GLY A O 1
ATOM 1938 N N . TYR A 1 262 ? -8.146 8.813 18.792 1.00 70.31 262 TYR A N 1
ATOM 1939 C CA . TYR A 1 262 ? -7.448 9.966 19.348 1.00 70.31 262 TYR A CA 1
ATOM 1940 C C . TYR A 1 262 ? -6.031 10.028 18.790 1.00 70.31 262 TYR A C 1
ATOM 1942 O O . TYR A 1 262 ? -5.358 8.998 18.679 1.00 70.31 262 TYR A O 1
ATOM 1950 N N . ASP A 1 263 ? -5.578 11.237 18.467 1.00 69.56 263 ASP A N 1
ATOM 1951 C CA . ASP A 1 263 ? -4.210 11.447 18.013 1.00 69.56 263 ASP A CA 1
ATOM 1952 C C . ASP A 1 263 ? -3.255 10.934 19.094 1.00 69.56 263 ASP A C 1
ATOM 1954 O O . ASP A 1 263 ? -3.395 11.252 20.281 1.00 69.56 263 ASP A O 1
ATOM 1958 N N . TYR A 1 264 ? -2.294 10.098 18.702 1.00 65.25 264 TYR A N 1
ATOM 1959 C CA . TYR A 1 264 ? -1.190 9.765 19.595 1.00 65.25 264 TYR A CA 1
ATOM 1960 C C . TYR A 1 264 ? -0.485 11.062 20.007 1.00 65.25 264 TYR A C 1
ATOM 1962 O O . TYR A 1 264 ? -0.508 12.065 19.287 1.00 65.25 264 TYR A O 1
ATOM 1970 N N . GLY A 1 265 ? 0.118 11.069 21.199 1.00 60.12 265 GLY A N 1
ATOM 1971 C CA . GLY A 1 265 ? 0.859 12.243 21.660 1.00 60.12 265 GLY A CA 1
ATOM 1972 C C . GLY A 1 265 ? 1.960 12.610 20.659 1.00 60.12 265 GLY A C 1
ATOM 1973 O O . GLY A 1 265 ? 2.301 11.824 19.782 1.00 60.12 265 GLY A O 1
ATOM 1974 N N . TRP A 1 266 ? 2.605 13.767 20.801 1.00 64.50 266 TRP A N 1
ATOM 1975 C CA . TRP A 1 266 ? 3.675 14.198 19.878 1.00 64.50 266 TRP A CA 1
ATOM 1976 C C . TRP A 1 266 ? 4.912 13.258 19.846 1.00 64.50 266 TRP A C 1
ATOM 1978 O O . TRP A 1 266 ? 5.899 13.553 19.183 1.00 64.50 266 TRP A O 1
ATOM 1988 N N . GLY A 1 267 ? 4.871 12.121 20.549 1.00 67.50 267 GLY A N 1
ATOM 1989 C CA . GLY A 1 267 ? 5.910 11.102 20.664 1.00 67.50 267 GLY A CA 1
ATOM 1990 C C . GLY A 1 267 ? 5.866 9.984 19.616 1.00 67.50 267 GLY A C 1
ATOM 1991 O O . GLY A 1 267 ? 6.253 8.865 19.946 1.00 67.50 267 GLY A O 1
ATOM 1992 N N . ARG A 1 268 ? 5.416 10.238 18.376 1.00 82.81 268 ARG A N 1
ATOM 1993 C CA . ARG A 1 268 ? 5.687 9.306 17.262 1.00 82.81 268 ARG A CA 1
ATOM 1994 C C . ARG A 1 268 ? 7.164 9.369 16.914 1.00 82.81 268 ARG A C 1
ATOM 1996 O O . ARG A 1 268 ? 7.646 10.410 16.470 1.00 82.81 268 ARG A O 1
ATOM 2003 N N . SER A 1 269 ? 7.856 8.247 17.054 1.00 87.00 269 SER A N 1
ATOM 2004 C CA . SER A 1 269 ? 9.237 8.099 16.603 1.00 87.00 269 SER A CA 1
ATOM 2005 C C . SER A 1 269 ? 9.295 7.152 15.404 1.00 87.00 269 SER A C 1
ATOM 2007 O O . SER A 1 269 ? 8.543 6.180 15.313 1.00 87.00 269 SER A O 1
ATOM 2009 N N . ILE A 1 270 ? 10.165 7.470 14.444 1.00 89.94 270 ILE A N 1
ATOM 2010 C CA . ILE A 1 270 ? 10.463 6.604 13.302 1.00 89.94 270 ILE A CA 1
ATOM 2011 C C . ILE A 1 270 ? 11.961 6.319 13.335 1.00 89.94 270 ILE A C 1
ATOM 2013 O O . ILE A 1 270 ? 12.772 7.221 13.128 1.00 89.94 270 ILE A O 1
ATOM 2017 N N . GLY A 1 271 ? 12.319 5.069 13.605 1.00 90.38 271 GLY A N 1
ATOM 2018 C CA . GLY A 1 271 ? 13.668 4.546 13.431 1.00 90.38 271 GLY A CA 1
ATOM 2019 C C . GLY A 1 271 ? 13.861 4.008 12.015 1.00 90.38 271 GLY A C 1
ATOM 2020 O O . GLY A 1 271 ? 12.917 3.508 11.399 1.00 90.38 271 GLY A O 1
ATOM 2021 N N . VAL A 1 272 ? 15.085 4.101 11.498 1.00 90.62 272 VAL A N 1
ATOM 2022 C CA . VAL A 1 272 ? 15.480 3.491 10.224 1.00 90.62 272 VAL A CA 1
ATOM 2023 C C . VAL A 1 272 ? 16.706 2.627 10.468 1.00 90.62 272 VAL A C 1
ATOM 2025 O O . VAL A 1 272 ? 17.768 3.145 10.807 1.00 90.62 272 VAL A O 1
ATOM 2028 N N . ASP A 1 273 ? 16.562 1.329 10.233 1.00 87.75 273 ASP A N 1
ATOM 2029 C CA . ASP A 1 273 ? 17.644 0.363 10.329 1.00 87.75 273 ASP A CA 1
ATOM 2030 C C . ASP A 1 273 ? 18.213 0.076 8.937 1.00 87.75 273 ASP A C 1
ATOM 2032 O O . ASP A 1 273 ? 17.508 -0.311 7.992 1.00 87.75 273 ASP A O 1
ATOM 2036 N N . LEU A 1 274 ? 19.525 0.269 8.805 1.00 84.88 274 LEU A N 1
ATOM 2037 C CA . LEU A 1 274 ? 20.277 -0.112 7.615 1.00 84.88 274 LEU A CA 1
ATOM 2038 C C . LEU A 1 274 ? 20.603 -1.603 7.701 1.00 84.88 274 LEU A C 1
ATOM 2040 O O . LEU A 1 274 ? 21.462 -2.012 8.477 1.00 84.88 274 LEU A O 1
ATOM 2044 N N . ILE A 1 275 ? 19.940 -2.417 6.884 1.00 81.06 275 ILE A N 1
ATOM 2045 C CA . ILE A 1 275 ? 20.237 -3.847 6.802 1.00 81.06 275 ILE A CA 1
ATOM 2046 C C . ILE A 1 275 ? 21.331 -4.052 5.749 1.00 81.06 275 ILE A C 1
ATOM 2048 O O . ILE A 1 275 ? 21.138 -3.748 4.568 1.00 81.06 275 ILE A O 1
ATOM 2052 N N . GLN A 1 276 ? 22.486 -4.560 6.170 1.00 87.56 276 GLN A N 1
ATOM 2053 C CA . GLN A 1 276 ? 23.631 -4.841 5.304 1.00 87.56 276 GLN A CA 1
ATOM 2054 C C . GLN A 1 276 ? 24.207 -6.218 5.643 1.00 87.56 276 GLN A C 1
ATOM 2056 O O . GLN A 1 276 ? 24.383 -6.538 6.816 1.00 87.56 276 GLN A O 1
ATOM 2061 N N . ASP A 1 277 ? 24.501 -7.020 4.619 1.00 84.00 277 ASP A N 1
ATOM 2062 C CA . ASP A 1 277 ? 25.307 -8.230 4.772 1.00 84.00 277 ASP A CA 1
ATOM 2063 C C . ASP A 1 277 ? 26.768 -7.859 4.478 1.00 84.00 277 ASP A C 1
ATOM 2065 O O . ASP A 1 277 ? 27.079 -7.458 3.354 1.00 84.00 277 ASP A O 1
ATOM 2069 N N . ASP A 1 278 ? 27.652 -7.963 5.471 1.00 89.75 278 ASP A N 1
ATOM 2070 C CA . ASP A 1 278 ? 29.092 -7.729 5.309 1.00 89.75 278 ASP A CA 1
ATOM 2071 C C . ASP A 1 278 ? 29.831 -9.069 5.252 1.00 89.75 278 ASP A C 1
ATOM 2073 O O . ASP A 1 278 ? 29.698 -9.913 6.143 1.00 89.75 278 ASP A O 1
ATOM 2077 N N . TYR A 1 279 ? 30.590 -9.274 4.179 1.00 88.38 279 TYR A N 1
ATOM 2078 C CA . TYR A 1 279 ? 31.425 -10.448 3.981 1.00 88.38 279 TYR A CA 1
ATOM 2079 C C . TYR A 1 279 ? 32.878 -10.016 3.826 1.00 88.38 279 TYR A C 1
ATOM 2081 O O . TYR A 1 279 ? 33.238 -9.333 2.864 1.00 88.38 279 TYR A O 1
ATOM 2089 N N . GLU A 1 280 ? 33.739 -10.490 4.722 1.00 91.12 280 GLU A N 1
ATOM 2090 C CA . GLU A 1 280 ? 35.182 -10.369 4.557 1.00 91.12 280 GLU A CA 1
ATOM 2091 C C . GLU A 1 280 ? 35.720 -11.609 3.837 1.00 91.12 280 GLU A C 1
ATOM 2093 O O . GLU A 1 280 ? 35.612 -12.743 4.309 1.00 91.12 280 GLU A O 1
ATOM 2098 N N . MET A 1 281 ? 36.274 -11.406 2.645 1.00 86.19 281 MET A N 1
ATOM 2099 C CA . MET A 1 281 ? 36.933 -12.461 1.890 1.00 86.19 281 MET A CA 1
ATOM 2100 C C . MET A 1 281 ? 38.289 -12.794 2.512 1.00 86.19 281 MET A C 1
ATOM 2102 O O . MET A 1 281 ? 38.940 -11.958 3.129 1.00 86.19 281 MET A O 1
ATOM 2106 N N . ARG A 1 282 ? 38.799 -13.999 2.238 1.00 83.44 282 ARG A N 1
ATOM 2107 C CA . ARG A 1 282 ? 40.134 -14.438 2.687 1.00 83.44 282 ARG A CA 1
ATOM 2108 C C . ARG A 1 282 ? 41.284 -13.529 2.218 1.00 83.44 282 ARG A C 1
ATOM 2110 O O . ARG A 1 282 ? 42.360 -13.561 2.801 1.00 83.44 282 ARG A O 1
ATOM 2117 N N . SER A 1 283 ? 41.064 -12.743 1.165 1.00 89.88 283 SER A N 1
ATOM 2118 C CA . SER A 1 283 ? 41.994 -11.731 0.653 1.00 89.88 283 SER A CA 1
ATOM 2119 C C . SER A 1 283 ? 42.014 -10.428 1.466 1.00 89.88 283 SER A C 1
ATOM 2121 O O . SER A 1 283 ? 42.777 -9.530 1.123 1.00 89.88 283 SER A O 1
ATOM 2123 N N . GLY A 1 284 ? 41.162 -10.287 2.487 1.00 87.81 284 GLY A N 1
ATOM 2124 C CA . GLY A 1 284 ? 40.919 -9.027 3.198 1.00 87.81 284 GLY A CA 1
ATOM 2125 C C . GLY A 1 284 ? 39.994 -8.060 2.447 1.00 87.81 284 GLY A C 1
ATOM 2126 O O . GLY A 1 284 ? 39.748 -6.951 2.914 1.00 87.81 284 GLY A O 1
ATOM 2127 N N . ALA A 1 285 ? 39.466 -8.451 1.279 1.00 87.25 285 ALA A N 1
ATOM 2128 C CA . ALA A 1 285 ? 38.473 -7.656 0.561 1.00 87.25 285 ALA A CA 1
ATOM 2129 C C . ALA A 1 285 ? 37.112 -7.734 1.267 1.00 87.25 285 ALA A C 1
ATOM 2131 O O . ALA A 1 285 ? 36.636 -8.827 1.570 1.00 87.25 285 ALA A O 1
ATOM 2132 N N . ARG A 1 286 ? 36.468 -6.584 1.481 1.00 87.19 286 ARG A N 1
ATOM 2133 C CA . ARG A 1 286 ? 35.116 -6.505 2.047 1.00 87.19 286 ARG A CA 1
ATOM 2134 C C . ARG A 1 286 ? 34.079 -6.357 0.946 1.00 87.19 286 ARG A C 1
ATOM 2136 O O . ARG A 1 286 ? 34.208 -5.487 0.084 1.00 87.19 286 ARG A O 1
ATOM 2143 N N . VAL A 1 287 ? 33.050 -7.195 0.986 1.00 87.44 287 VAL A N 1
ATOM 2144 C CA . VAL A 1 287 ? 31.873 -7.098 0.123 1.00 87.44 287 VAL A CA 1
ATOM 2145 C C . VAL A 1 287 ? 30.670 -6.822 0.999 1.00 87.44 287 VAL A C 1
ATOM 2147 O O . VAL A 1 287 ? 30.229 -7.688 1.748 1.00 87.44 287 VAL A O 1
ATOM 2150 N N . VAL A 1 288 ? 30.116 -5.622 0.853 1.00 85.50 288 VAL A N 1
ATOM 2151 C CA . VAL A 1 288 ? 28.885 -5.229 1.531 1.00 85.50 288 VAL A CA 1
ATOM 2152 C C . VAL A 1 288 ? 27.733 -5.339 0.546 1.00 85.50 288 VAL A C 1
ATOM 2154 O O . VAL A 1 288 ? 27.717 -4.674 -0.492 1.00 85.50 288 VAL A O 1
ATOM 2157 N N . ARG A 1 289 ? 26.746 -6.170 0.873 1.00 82.25 289 ARG A N 1
ATOM 2158 C CA . ARG A 1 289 ? 25.471 -6.221 0.163 1.00 82.25 289 ARG A CA 1
ATOM 2159 C C . ARG A 1 289 ? 24.431 -5.468 0.976 1.00 82.25 289 ARG A C 1
ATOM 2161 O O . ARG A 1 289 ? 23.965 -5.939 2.009 1.00 82.25 289 ARG A O 1
ATOM 2168 N N . GLN A 1 290 ? 24.037 -4.302 0.484 1.00 77.94 290 GLN A N 1
ATOM 2169 C CA . GLN A 1 290 ? 22.949 -3.543 1.085 1.00 77.94 290 GLN A CA 1
ATOM 2170 C C . GLN A 1 290 ? 21.602 -4.212 0.778 1.00 77.94 290 GLN A C 1
ATOM 2172 O O . GLN A 1 290 ? 21.310 -4.545 -0.374 1.00 77.94 290 GLN A O 1
ATOM 2177 N N . ARG A 1 291 ? 20.782 -4.413 1.812 1.00 78.69 291 ARG A N 1
ATOM 2178 C CA . ARG A 1 291 ? 19.382 -4.830 1.688 1.00 78.69 291 ARG A CA 1
ATOM 2179 C C . ARG A 1 291 ? 18.458 -3.618 1.801 1.00 78.69 291 ARG A C 1
ATOM 2181 O O . ARG A 1 291 ? 18.899 -2.501 2.073 1.00 78.69 291 ARG A O 1
ATOM 2188 N N . ALA A 1 292 ? 17.167 -3.842 1.564 1.00 76.06 292 ALA A N 1
ATOM 2189 C CA . ALA A 1 292 ? 16.158 -2.819 1.796 1.00 76.06 292 ALA A CA 1
ATOM 2190 C C . ALA A 1 292 ? 16.219 -2.343 3.257 1.00 76.06 292 ALA A C 1
ATOM 2192 O O . ALA A 1 292 ? 16.342 -3.147 4.182 1.00 76.06 292 ALA A O 1
ATOM 2193 N N . GLN A 1 293 ? 16.172 -1.024 3.440 1.00 82.75 293 GLN A N 1
ATOM 2194 C CA . GLN A 1 293 ? 16.096 -0.409 4.761 1.00 82.75 293 GLN A CA 1
ATOM 2195 C C . GLN A 1 293 ? 14.780 -0.802 5.427 1.00 82.75 293 GLN A C 1
ATOM 2197 O O . GLN A 1 293 ? 13.751 -0.851 4.753 1.00 82.75 293 GLN A O 1
ATOM 2202 N N . ARG A 1 294 ? 14.806 -1.008 6.741 1.00 87.38 294 ARG A N 1
ATOM 2203 C CA . ARG A 1 294 ? 13.611 -1.303 7.531 1.00 87.38 294 ARG A CA 1
ATOM 2204 C C . ARG A 1 294 ? 13.282 -0.115 8.418 1.00 87.38 294 ARG A C 1
ATOM 2206 O O . ARG A 1 294 ? 14.162 0.399 9.102 1.00 87.38 294 ARG A O 1
ATOM 2213 N N . ARG A 1 295 ? 12.023 0.313 8.430 1.00 91.81 295 ARG A N 1
ATOM 2214 C CA . ARG A 1 295 ? 11.531 1.291 9.403 1.00 91.81 295 ARG A CA 1
ATOM 2215 C C . ARG A 1 295 ? 10.928 0.607 10.621 1.00 91.81 295 ARG A C 1
ATOM 2217 O O . ARG A 1 295 ? 10.270 -0.425 10.501 1.00 91.81 295 ARG A O 1
ATOM 2224 N N . ALA A 1 296 ? 11.116 1.220 11.778 1.00 92.44 296 ALA A N 1
ATOM 2225 C CA . ALA A 1 296 ? 10.393 0.892 12.996 1.00 92.44 296 ALA A CA 1
ATOM 2226 C C . ALA A 1 296 ? 9.637 2.139 13.452 1.00 92.44 296 ALA A C 1
ATOM 2228 O O . ALA A 1 296 ? 10.216 3.221 13.523 1.00 92.44 296 ALA A O 1
ATOM 2229 N N . VAL A 1 297 ? 8.346 1.999 13.731 1.00 91.56 297 VAL A N 1
ATOM 2230 C CA . VAL A 1 297 ? 7.518 3.083 14.259 1.00 91.56 297 VAL A CA 1
ATOM 2231 C C . VAL A 1 297 ? 7.101 2.728 15.671 1.00 91.56 297 VAL A C 1
ATOM 2233 O O . VAL A 1 297 ? 6.571 1.644 15.913 1.00 91.56 297 VAL A O 1
ATOM 2236 N N . GLU A 1 298 ? 7.309 3.663 16.588 1.00 89.81 298 GLU A N 1
ATOM 2237 C CA . GLU A 1 298 ? 6.807 3.570 17.950 1.00 89.81 298 GLU A CA 1
ATOM 2238 C C . GLU A 1 298 ? 5.755 4.656 18.174 1.00 89.81 298 GLU A C 1
ATOM 2240 O O . GLU A 1 298 ? 5.982 5.841 17.908 1.00 89.81 298 GLU A O 1
ATOM 2245 N N . LEU A 1 299 ? 4.578 4.230 18.627 1.00 86.75 299 LEU A N 1
ATOM 2246 C CA . LEU A 1 299 ? 3.443 5.096 18.922 1.00 86.75 299 LEU A CA 1
ATOM 2247 C C . LEU A 1 299 ? 3.208 5.107 20.423 1.00 86.75 299 LEU A C 1
ATOM 2249 O O . LEU A 1 299 ? 3.028 4.048 21.018 1.00 86.75 299 LEU A O 1
ATOM 2253 N N . THR A 1 300 ? 3.188 6.294 21.029 1.00 83.19 300 THR A N 1
ATOM 2254 C CA . THR A 1 300 ? 2.976 6.460 22.471 1.00 83.19 300 THR A CA 1
ATOM 2255 C C . THR A 1 300 ? 1.864 7.471 22.754 1.00 83.19 300 THR A C 1
ATOM 2257 O O . THR A 1 300 ? 1.843 8.577 22.208 1.00 83.19 300 THR A O 1
ATOM 2260 N N . TRP A 1 301 ? 0.945 7.122 23.657 1.00 79.25 301 TRP A N 1
ATOM 2261 C CA . TRP A 1 301 ? -0.109 8.020 24.142 1.00 79.25 301 TRP A CA 1
ATOM 2262 C C . TRP A 1 301 ? 0.266 8.552 25.528 1.00 79.25 301 TRP A C 1
ATOM 2264 O O . TRP A 1 301 ? -0.388 8.262 26.525 1.00 79.25 301 TRP A O 1
ATOM 2274 N N . GLN A 1 302 ? 1.361 9.319 25.598 1.00 75.19 302 GLN A N 1
ATOM 2275 C CA . GLN A 1 302 ? 1.894 9.851 26.865 1.00 75.19 302 GLN A CA 1
ATOM 2276 C C . GLN A 1 302 ? 0.937 10.829 27.559 1.00 75.19 302 GLN A C 1
ATOM 2278 O O . GLN A 1 302 ? 0.944 10.958 28.781 1.00 75.19 302 GLN A O 1
ATOM 2283 N N . GLN A 1 303 ? 0.118 11.532 26.777 1.00 72.31 303 GLN A N 1
ATOM 2284 C CA . GLN A 1 303 ? -0.931 12.386 27.311 1.00 72.31 303 GLN A CA 1
ATOM 2285 C C . GLN A 1 303 ? -2.134 11.501 27.624 1.00 72.31 303 GLN A C 1
ATOM 2287 O O . GLN A 1 303 ? -2.712 10.899 26.721 1.00 72.31 303 GLN A O 1
ATOM 2292 N N . GLY A 1 304 ? -2.490 11.393 28.905 1.00 68.06 304 GLY A N 1
ATOM 2293 C CA . GLY A 1 304 ? -3.681 10.653 29.305 1.00 68.06 304 GLY A CA 1
ATOM 2294 C C . GLY A 1 304 ? -4.933 11.202 28.621 1.00 68.06 304 GLY A C 1
ATOM 2295 O O . GLY A 1 304 ? -5.075 12.413 28.441 1.00 68.06 304 GLY A O 1
ATOM 2296 N N . ILE A 1 305 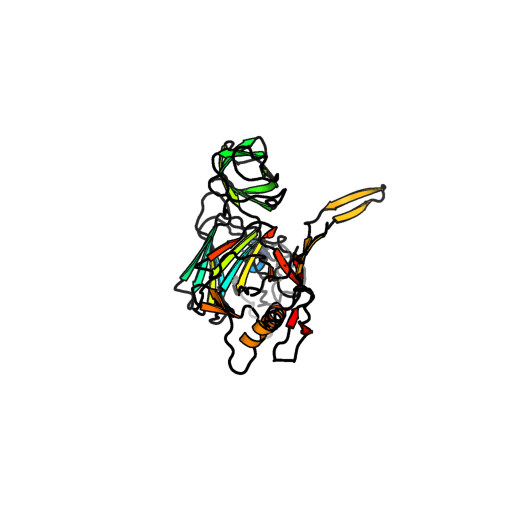? -5.857 10.316 28.256 1.00 69.06 305 ILE A N 1
ATOM 2297 C CA . ILE A 1 305 ? -7.148 10.697 27.678 1.00 69.06 305 ILE A CA 1
ATOM 2298 C C . ILE A 1 305 ? -7.999 11.298 28.804 1.00 69.06 305 ILE A C 1
ATOM 2300 O O . ILE A 1 305 ? -8.347 10.562 29.730 1.00 69.06 305 ILE A O 1
ATOM 2304 N N . PRO A 1 306 ? -8.324 12.610 28.776 1.00 61.72 306 PRO A N 1
ATOM 2305 C CA . PRO A 1 306 ? -8.908 13.310 29.921 1.00 61.72 306 PRO A CA 1
ATOM 2306 C C . PRO A 1 306 ? -10.129 12.577 30.482 1.00 61.72 306 PRO A C 1
ATOM 2308 O O . PRO A 1 306 ? -11.011 12.201 29.710 1.00 61.72 306 PRO A O 1
ATOM 2311 N N . GLY A 1 307 ? -10.217 12.430 31.809 1.00 52.84 307 GLY A N 1
ATOM 2312 C CA . GLY A 1 307 ? -11.210 11.572 32.477 1.00 52.84 307 GLY A CA 1
ATOM 2313 C C . GLY A 1 307 ? -12.685 11.911 32.222 1.00 52.84 307 GLY A C 1
ATOM 2314 O O . GLY A 1 307 ? -13.535 11.023 32.255 1.00 52.84 307 GLY A O 1
ATOM 2315 N N . GLY A 1 308 ? -13.008 13.157 31.848 1.00 54.91 308 GLY A N 1
ATOM 2316 C CA . GLY A 1 308 ? -14.351 13.519 31.357 1.00 54.91 308 GLY A CA 1
ATOM 2317 C C . GLY A 1 308 ? -14.706 12.884 30.002 1.00 54.91 308 GLY A C 1
ATOM 2318 O O . GLY A 1 308 ? -15.863 12.838 29.602 1.00 54.91 308 GLY A O 1
ATOM 2319 N N . GLY A 1 309 ? -13.706 12.381 29.282 1.00 55.28 309 GLY A N 1
ATOM 2320 C CA . GLY A 1 309 ? -13.835 11.650 28.033 1.00 55.28 309 GLY A CA 1
ATOM 2321 C C . GLY A 1 309 ? -14.082 10.156 28.211 1.00 55.28 309 GLY A C 1
ATOM 2322 O O . GLY A 1 309 ? -14.901 9.602 27.484 1.00 55.28 309 GLY A O 1
ATOM 2323 N N . THR A 1 310 ? -13.452 9.521 29.197 1.00 56.97 310 THR A N 1
ATOM 2324 C CA . THR A 1 310 ? -13.705 8.114 29.538 1.00 56.97 310 THR A CA 1
ATOM 2325 C C . THR A 1 310 ? -15.136 7.923 30.034 1.00 56.97 310 THR A C 1
ATOM 2327 O O . THR A 1 310 ? -15.809 6.997 29.596 1.00 56.97 310 THR A O 1
ATOM 2330 N N . GLY A 1 311 ? -15.648 8.866 30.838 1.00 56.72 311 GLY A N 1
ATOM 2331 C CA . GLY A 1 311 ? -17.047 8.884 31.293 1.00 56.72 311 GLY A CA 1
ATOM 2332 C C . GLY A 1 311 ? -18.086 8.927 30.161 1.00 56.72 311 GLY A C 1
ATOM 2333 O O . GLY A 1 311 ? -19.231 8.523 30.343 1.00 56.72 311 GLY A O 1
ATOM 2334 N N . SER A 1 312 ? -17.689 9.395 28.969 1.00 64.31 312 SER A N 1
ATOM 2335 C CA . SER A 1 312 ? -18.560 9.399 27.786 1.00 64.31 312 SER A CA 1
ATOM 2336 C C . SER A 1 312 ? -18.704 8.015 27.146 1.00 64.31 312 SER A C 1
ATOM 2338 O O . SER A 1 312 ? -19.685 7.780 26.451 1.00 64.31 312 SER A O 1
ATOM 2340 N N . VAL A 1 313 ? -17.760 7.102 27.393 1.00 66.75 313 VAL A N 1
ATOM 2341 C CA . VAL A 1 313 ? -17.770 5.719 26.885 1.00 66.75 313 VAL A CA 1
ATOM 2342 C C . VAL A 1 313 ? -18.191 4.741 27.987 1.00 66.75 313 VAL A C 1
ATOM 2344 O O . VAL A 1 313 ? -18.943 3.807 27.731 1.00 66.75 313 VAL A O 1
ATOM 2347 N N . VAL A 1 314 ? -17.744 4.981 29.221 1.00 65.12 314 VAL A N 1
ATOM 2348 C CA . VAL A 1 314 ? -17.952 4.124 30.390 1.00 65.12 314 VAL A CA 1
ATOM 2349 C C . VAL A 1 314 ? -18.725 4.920 31.444 1.00 65.12 314 VAL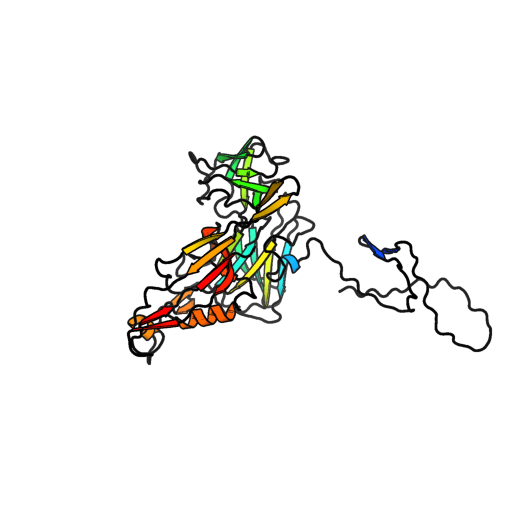 A C 1
ATOM 2351 O O . VAL A 1 314 ? -18.217 5.901 31.975 1.00 65.12 314 VAL A O 1
ATOM 2354 N N . GLY A 1 315 ? -19.970 4.537 31.731 1.00 68.38 315 GLY A N 1
ATOM 2355 C CA . GLY A 1 315 ? -20.820 5.217 32.715 1.00 68.38 315 GLY A CA 1
ATOM 2356 C C . GLY A 1 315 ? -22.287 4.794 32.619 1.00 68.38 315 GLY A C 1
ATOM 2357 O O . GLY A 1 315 ? -22.667 4.060 31.713 1.00 68.38 315 GLY A O 1
ATOM 2358 N N . ALA A 1 316 ? -23.132 5.270 33.539 1.00 70.88 316 ALA A N 1
ATOM 2359 C CA . ALA A 1 316 ? -24.564 4.931 33.563 1.00 70.88 316 ALA A CA 1
ATOM 2360 C C . ALA A 1 316 ? -25.369 5.546 32.396 1.00 70.88 316 ALA A C 1
ATOM 2362 O O . ALA A 1 316 ? -26.500 5.146 32.131 1.00 70.88 316 ALA A O 1
ATOM 2363 N N . SER A 1 317 ? -24.813 6.546 31.709 1.00 76.38 317 SER A N 1
ATOM 2364 C CA . SER A 1 317 ? -25.424 7.203 30.546 1.00 76.38 317 SER A CA 1
ATOM 2365 C C . SER A 1 317 ? -24.329 7.658 29.572 1.00 76.38 317 SER A C 1
ATOM 2367 O O . SER A 1 317 ? -23.998 8.846 29.527 1.00 76.38 317 SER A O 1
ATOM 2369 N N . PRO A 1 318 ? -23.703 6.720 28.838 1.00 77.50 318 PRO A N 1
ATOM 2370 C CA . PRO A 1 318 ? -22.603 7.041 27.940 1.00 77.50 318 PRO A CA 1
ATOM 2371 C C . PRO A 1 318 ? -23.100 7.899 26.764 1.00 77.50 318 PRO A C 1
ATOM 2373 O O . PRO A 1 318 ? -24.152 7.641 26.181 1.00 77.50 318 PRO A O 1
ATOM 2376 N N . SER A 1 319 ? -22.333 8.931 26.413 1.00 80.75 319 SER A N 1
ATOM 2377 C CA . SER A 1 319 ? -22.578 9.832 25.274 1.00 80.75 319 SER A CA 1
ATOM 2378 C C . SER A 1 319 ? -21.288 10.038 24.462 1.00 80.75 319 SER A C 1
ATOM 2380 O O . SER A 1 319 ? -20.710 11.128 24.439 1.00 80.75 319 SER A O 1
ATOM 2382 N N . PRO A 1 320 ? -20.777 8.974 23.821 1.00 79.25 320 PRO A N 1
ATOM 2383 C CA . PRO A 1 320 ? -19.465 8.997 23.189 1.00 79.25 320 PRO A CA 1
ATOM 2384 C C . PRO A 1 320 ? -19.440 9.896 21.949 1.00 79.25 320 PRO A C 1
ATOM 2386 O O . PRO A 1 320 ? -20.397 9.985 21.180 1.00 79.25 320 PRO A O 1
ATOM 2389 N N . THR A 1 321 ? -18.294 10.539 21.719 1.00 81.69 321 THR A N 1
ATOM 2390 C CA . THR A 1 321 ? -18.004 11.202 20.442 1.00 81.69 321 THR A CA 1
ATOM 2391 C C . THR A 1 321 ? -17.472 10.175 19.450 1.00 81.69 321 THR A C 1
ATOM 2393 O O . THR A 1 321 ? -16.456 9.525 19.708 1.00 81.69 321 THR A O 1
ATOM 2396 N N . TRP A 1 322 ? -18.130 10.051 18.303 1.00 82.44 322 TRP A N 1
ATOM 2397 C CA . TRP A 1 322 ? -17.803 9.044 17.299 1.00 82.44 322 TRP A CA 1
ATOM 2398 C C . TRP A 1 322 ? -16.795 9.558 16.265 1.00 82.44 322 TRP A C 1
ATOM 2400 O O . TRP A 1 322 ? -16.815 10.724 15.867 1.00 82.44 322 TRP A O 1
ATOM 2410 N N . VAL A 1 323 ? -15.913 8.677 15.799 1.00 83.12 323 VAL A N 1
ATOM 2411 C CA . VAL A 1 323 ? -15.327 8.796 14.457 1.00 83.12 323 VAL A CA 1
ATOM 2412 C C . VAL A 1 323 ? -16.371 8.296 13.476 1.00 83.12 323 VAL A C 1
ATOM 2414 O O . VAL A 1 323 ? -16.975 7.249 13.715 1.00 83.12 323 VAL A O 1
ATOM 2417 N N . GLN A 1 324 ? -16.596 9.041 12.398 1.00 84.00 324 GLN A N 1
ATOM 2418 C CA . GLN A 1 324 ? -17.640 8.725 11.433 1.00 84.00 324 GLN A CA 1
ATOM 2419 C C . GLN A 1 324 ? -17.074 8.494 10.030 1.00 84.00 324 GLN A C 1
ATOM 2421 O O . GLN A 1 324 ? -16.137 9.167 9.603 1.00 84.00 324 GLN A O 1
ATOM 2426 N N . ALA A 1 325 ? -17.698 7.579 9.294 1.00 82.56 325 ALA A N 1
ATOM 2427 C CA . ALA A 1 325 ? -17.476 7.347 7.871 1.00 82.56 325 ALA A CA 1
ATOM 2428 C C . ALA A 1 325 ? -18.837 7.359 7.168 1.00 82.56 325 ALA A C 1
ATOM 2430 O O . ALA A 1 325 ? -19.716 6.578 7.525 1.00 82.56 325 ALA A O 1
ATOM 2431 N N . ASN A 1 326 ? -19.049 8.280 6.221 1.00 82.62 326 ASN A N 1
ATOM 2432 C CA . ASN A 1 326 ? -20.363 8.531 5.603 1.00 82.62 326 ASN A CA 1
ATOM 2433 C C . ASN A 1 326 ? -21.514 8.618 6.630 1.00 82.62 326 ASN A C 1
ATOM 2435 O O . ASN A 1 326 ? -22.536 7.942 6.508 1.00 82.62 326 ASN A O 1
ATOM 2439 N N . SER A 1 327 ? -21.312 9.416 7.685 1.00 81.12 327 SER A N 1
ATOM 2440 C CA . SER A 1 327 ? -22.260 9.604 8.799 1.00 81.12 327 SER A CA 1
ATOM 2441 C C . SER A 1 327 ? -22.567 8.351 9.634 1.00 81.12 327 SER A C 1
ATOM 2443 O O . SER A 1 327 ? -23.377 8.429 10.555 1.00 81.12 327 SER A O 1
ATOM 2445 N N . GLN A 1 328 ? -21.901 7.223 9.376 1.00 81.75 328 GLN A N 1
ATOM 2446 C CA . GLN A 1 328 ? -21.981 6.027 10.210 1.00 81.75 328 GLN A CA 1
ATOM 2447 C C . GLN A 1 328 ? -20.896 6.066 11.288 1.00 81.75 328 GLN A C 1
ATOM 2449 O O . GLN A 1 328 ? -19.741 6.355 10.962 1.00 81.75 328 GLN A O 1
ATOM 2454 N N . PRO A 1 329 ? -21.222 5.788 12.562 1.00 83.00 329 PRO A N 1
ATOM 2455 C CA . PRO A 1 329 ? -20.211 5.656 13.601 1.00 83.00 329 PRO A CA 1
ATOM 2456 C C . PRO A 1 329 ? -19.321 4.439 13.311 1.00 83.00 329 PRO A C 1
ATOM 2458 O O . PRO A 1 329 ? -19.814 3.353 13.021 1.00 83.00 329 PRO A O 1
ATOM 2461 N N . VAL A 1 330 ? -18.005 4.637 13.379 1.00 81.56 330 VAL A N 1
ATOM 2462 C CA . VAL A 1 330 ? -16.990 3.587 13.188 1.00 81.56 330 VAL A CA 1
ATOM 2463 C C . VAL A 1 330 ? -16.441 3.143 14.539 1.00 81.56 330 VAL A C 1
ATOM 2465 O O . VAL A 1 330 ? -16.375 1.956 14.827 1.00 81.56 330 VAL A O 1
ATOM 2468 N N . LEU A 1 331 ? -16.063 4.109 15.380 1.00 84.25 331 LEU A N 1
ATOM 2469 C CA . LEU A 1 331 ? -15.544 3.870 16.727 1.00 84.25 331 LEU A CA 1
ATOM 2470 C C . LEU A 1 331 ? -15.783 5.074 17.633 1.00 84.25 331 LEU A C 1
ATOM 2472 O O . LEU A 1 331 ? -15.942 6.204 17.157 1.00 84.25 331 LEU A O 1
ATOM 2476 N N . ALA A 1 332 ? -15.763 4.849 18.943 1.00 84.19 332 ALA A N 1
ATOM 2477 C CA . ALA A 1 332 ? -15.776 5.919 19.932 1.00 84.19 332 ALA A CA 1
ATOM 2478 C C . ALA A 1 332 ? -14.356 6.481 20.108 1.00 84.19 332 ALA A C 1
ATOM 2480 O O . ALA A 1 332 ? -13.436 5.752 20.463 1.00 84.19 332 ALA A O 1
ATOM 2481 N N . ARG A 1 333 ? -14.157 7.789 19.873 1.00 77.12 333 ARG A N 1
ATOM 2482 C CA . ARG A 1 333 ? -12.818 8.426 19.799 1.00 77.12 333 ARG A CA 1
ATOM 2483 C C . ARG A 1 333 ? -11.929 8.191 21.022 1.00 77.12 333 ARG A C 1
ATOM 2485 O O . ARG A 1 333 ? -10.718 8.319 20.921 1.00 77.12 333 ARG A O 1
ATOM 2492 N N . LYS A 1 334 ? -12.534 7.942 22.182 1.00 77.19 334 LYS A N 1
ATOM 2493 C CA . LYS A 1 334 ? -11.861 7.856 23.485 1.00 77.19 334 LYS A CA 1
ATOM 2494 C C . LYS A 1 334 ? -11.922 6.454 24.093 1.00 77.19 334 LYS A C 1
ATOM 2496 O O . LYS A 1 334 ? -11.693 6.306 25.289 1.00 77.19 334 LYS A O 1
ATOM 2501 N N . ASP A 1 335 ? -12.266 5.448 23.295 1.00 78.94 335 ASP A N 1
ATOM 2502 C CA . ASP A 1 335 ? -12.290 4.060 23.740 1.00 78.94 335 ASP A CA 1
ATOM 2503 C C . ASP A 1 335 ? -10.876 3.463 23.708 1.00 78.94 335 ASP A C 1
ATOM 2505 O O . ASP A 1 335 ? -10.365 3.061 22.664 1.00 78.94 335 ASP A O 1
ATOM 2509 N N . THR A 1 336 ? -10.226 3.423 24.871 1.00 76.19 336 THR A N 1
ATOM 2510 C CA . THR A 1 336 ? -8.890 2.832 25.024 1.00 76.19 336 THR A CA 1
ATOM 2511 C C . THR A 1 336 ? -8.891 1.312 24.924 1.00 76.19 336 THR A C 1
ATOM 2513 O O . THR A 1 336 ? -7.872 0.741 24.540 1.00 76.19 336 THR A O 1
ATOM 2516 N N . ALA A 1 337 ? -10.011 0.650 25.231 1.00 80.06 337 ALA A N 1
ATOM 2517 C CA . ALA A 1 337 ? -10.125 -0.802 25.124 1.00 80.06 337 ALA A CA 1
ATOM 2518 C C . ALA A 1 337 ? -10.173 -1.250 23.655 1.00 80.06 337 ALA A C 1
ATOM 2520 O O . ALA A 1 337 ? -9.718 -2.344 23.320 1.00 80.06 337 ALA A O 1
ATOM 2521 N N . PHE A 1 338 ? -10.642 -0.382 22.754 1.00 80.44 338 PHE A N 1
ATOM 2522 C CA . PHE A 1 338 ? -10.647 -0.657 21.320 1.00 80.44 338 PHE A CA 1
ATOM 2523 C C . PHE A 1 338 ? -9.243 -0.940 20.765 1.00 80.44 338 PHE A C 1
ATOM 2525 O O . PHE A 1 338 ? -9.077 -1.830 19.935 1.00 80.44 338 PHE A O 1
ATOM 2532 N N . MET A 1 339 ? -8.209 -0.258 21.269 1.00 78.81 339 MET A N 1
ATOM 2533 C CA . MET A 1 339 ? -6.823 -0.522 20.866 1.00 78.81 339 MET A CA 1
ATOM 2534 C C . MET A 1 339 ? -6.357 -1.928 21.252 1.00 78.81 339 MET A C 1
ATOM 2536 O O . MET A 1 339 ? -5.690 -2.586 20.456 1.00 78.81 339 MET A O 1
ATOM 2540 N N . GLU A 1 340 ? -6.733 -2.417 22.436 1.00 80.38 340 GLU A N 1
ATOM 2541 C CA . GLU A 1 340 ? -6.434 -3.791 22.863 1.00 80.38 340 GLU A CA 1
ATOM 2542 C C . GLU A 1 340 ? -7.101 -4.803 21.917 1.00 80.38 340 GLU A C 1
ATOM 2544 O O . GLU A 1 340 ? -6.466 -5.771 21.493 1.00 80.38 340 GLU A O 1
ATOM 2549 N N . ALA A 1 341 ? -8.347 -4.537 21.510 1.00 84.62 341 ALA A N 1
ATOM 2550 C CA . ALA A 1 341 ? -9.074 -5.369 20.556 1.00 84.62 341 ALA A CA 1
ATOM 2551 C C . ALA A 1 341 ? -8.440 -5.357 19.152 1.00 84.62 341 ALA A C 1
ATOM 2553 O O . ALA A 1 341 ? -8.307 -6.418 18.542 1.00 84.62 341 ALA A O 1
ATOM 2554 N N . ILE A 1 342 ? -7.990 -4.197 18.654 1.00 83.69 342 ILE A N 1
ATOM 2555 C CA . ILE A 1 342 ? -7.258 -4.101 17.378 1.00 83.69 342 ILE A CA 1
ATOM 2556 C C . ILE A 1 342 ? -5.962 -4.914 17.444 1.00 83.69 342 ILE A C 1
ATOM 2558 O O . ILE A 1 342 ? -5.662 -5.670 16.521 1.00 83.69 342 ILE A O 1
ATOM 2562 N N . LEU A 1 343 ? -5.191 -4.780 18.528 1.00 83.50 343 LEU A N 1
ATOM 2563 C CA . LEU A 1 343 ? -3.932 -5.509 18.696 1.00 83.50 343 LEU A CA 1
ATOM 2564 C C . LEU A 1 343 ? -4.162 -7.024 18.772 1.00 83.50 343 LEU A C 1
ATOM 2566 O O . LEU A 1 343 ? -3.403 -7.786 18.172 1.00 83.50 343 LEU A O 1
ATOM 2570 N N . ALA A 1 344 ? -5.228 -7.460 19.448 1.00 84.88 344 ALA A N 1
ATOM 2571 C CA . ALA A 1 344 ? -5.641 -8.860 19.466 1.00 84.88 344 ALA A CA 1
ATOM 2572 C C . ALA A 1 344 ? -6.061 -9.349 18.068 1.00 84.88 344 ALA A C 1
ATOM 2574 O O . ALA A 1 344 ? -5.670 -10.441 17.655 1.00 84.88 344 ALA A O 1
ATOM 2575 N N . HIS A 1 345 ? -6.795 -8.527 17.310 1.00 83.94 345 HIS A N 1
ATOM 2576 C CA . HIS A 1 345 ? -7.208 -8.841 15.941 1.00 83.94 345 HIS A CA 1
ATOM 2577 C C . HIS A 1 345 ? -6.019 -8.922 14.973 1.00 83.94 345 HIS A C 1
ATOM 2579 O O . HIS A 1 345 ? -6.025 -9.747 14.065 1.00 83.94 345 HIS A O 1
ATOM 2585 N N . ALA A 1 346 ? -4.981 -8.105 15.167 1.00 83.00 346 ALA A N 1
ATOM 2586 C CA . ALA A 1 346 ? -3.766 -8.135 14.354 1.00 83.00 346 ALA A CA 1
ATOM 2587 C C . ALA A 1 346 ? -2.905 -9.395 14.577 1.00 83.00 346 ALA A C 1
ATOM 2589 O O . ALA A 1 346 ? -1.968 -9.627 13.817 1.00 83.00 346 ALA A O 1
ATOM 2590 N N . LYS A 1 347 ? -3.188 -10.197 15.620 1.00 85.69 347 LYS A N 1
ATOM 2591 C CA . LYS A 1 347 ? -2.431 -11.410 15.989 1.00 85.69 347 LYS A CA 1
ATOM 2592 C C . LYS A 1 347 ? -0.913 -11.182 16.097 1.00 85.69 347 LYS A C 1
ATOM 2594 O O . LYS A 1 347 ? -0.100 -12.057 15.799 1.00 85.69 347 LYS A O 1
ATOM 2599 N N . GLY A 1 348 ? -0.513 -9.991 16.546 1.00 83.25 348 GLY A N 1
ATOM 2600 C CA . GLY A 1 348 ? 0.891 -9.639 16.754 1.00 83.25 348 GLY A CA 1
ATOM 2601 C C . GLY A 1 348 ? 1.726 -9.681 15.468 1.00 83.25 348 GLY A C 1
ATOM 2602 O O . GLY A 1 348 ? 1.457 -8.961 14.507 1.00 83.25 348 GLY A O 1
ATOM 2603 N N . SER A 1 349 ? 2.778 -10.503 15.474 1.00 84.25 349 SER A N 1
ATOM 2604 C CA . SER A 1 349 ? 3.736 -10.614 14.369 1.00 84.25 349 SER A CA 1
ATOM 2605 C C . SER A 1 349 ? 3.377 -11.686 13.336 1.00 84.25 349 SER A C 1
ATOM 2607 O O . SER A 1 349 ? 4.092 -11.833 12.343 1.00 84.25 349 SER A O 1
ATOM 2609 N N . GLU A 1 350 ? 2.289 -12.428 13.557 1.00 85.50 350 GLU A N 1
ATOM 2610 C CA . GLU A 1 350 ? 1.835 -13.491 12.658 1.00 85.50 350 GLU A CA 1
ATOM 2611 C C . GLU A 1 350 ? 1.304 -12.914 11.342 1.00 85.50 350 GLU A C 1
ATOM 2613 O O . GLU A 1 350 ? 1.693 -13.365 10.265 1.00 85.50 350 GLU A O 1
ATOM 2618 N N . GLN A 1 351 ? 0.464 -11.879 11.420 1.00 86.88 351 GLN A N 1
ATOM 2619 C CA . GLN A 1 351 ? -0.194 -11.293 10.255 1.00 86.88 351 GLN A CA 1
ATOM 2620 C C . GLN A 1 351 ? 0.469 -9.983 9.821 1.00 86.88 351 GLN A C 1
ATOM 2622 O O . GLN A 1 351 ? 0.985 -9.209 10.630 1.00 86.88 351 GLN A O 1
ATOM 2627 N N . 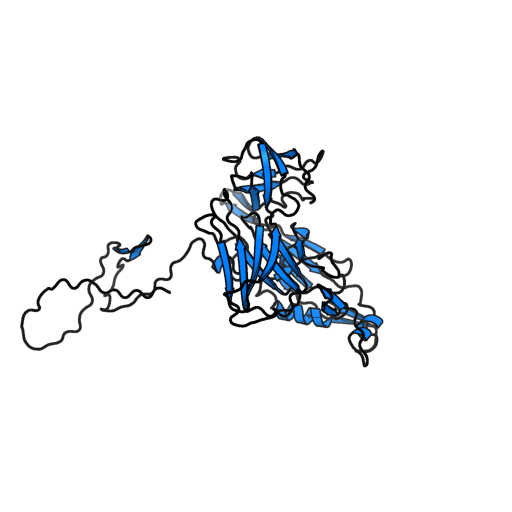LEU A 1 352 ? 0.455 -9.726 8.511 1.00 91.00 352 LEU A N 1
ATOM 2628 C CA . LEU A 1 352 ? 0.790 -8.406 7.987 1.00 91.00 352 LEU A CA 1
ATOM 2629 C C . LEU A 1 352 ? -0.348 -7.432 8.292 1.00 91.00 352 LEU A C 1
ATOM 2631 O O . LEU A 1 352 ? -1.517 -7.727 8.056 1.00 91.00 352 LEU A O 1
ATOM 2635 N N . CYS A 1 353 ? 0.013 -6.243 8.750 1.00 91.69 353 CYS A N 1
ATOM 2636 C CA . CYS A 1 353 ? -0.891 -5.119 8.914 1.00 91.69 353 CYS A CA 1
ATOM 2637 C C . CYS A 1 353 ? -0.360 -3.902 8.150 1.00 91.69 353 CYS A C 1
ATOM 2639 O O . CYS A 1 353 ? 0.764 -3.888 7.640 1.00 91.69 353 CYS A O 1
ATOM 2641 N N . CYS A 1 354 ? -1.175 -2.858 8.047 1.00 93.19 354 CYS A N 1
ATOM 2642 C CA . CYS A 1 354 ? -0.769 -1.600 7.435 1.00 93.19 354 CYS A CA 1
ATOM 2643 C C . CYS A 1 354 ? -0.982 -0.461 8.416 1.00 93.19 354 CYS A C 1
ATOM 2645 O O . CYS A 1 354 ? -2.066 -0.295 8.971 1.00 93.19 354 CYS A O 1
ATOM 2647 N N . TYR A 1 355 ? 0.067 0.326 8.612 1.00 92.69 355 TYR A N 1
ATOM 2648 C CA . TYR A 1 355 ? 0.021 1.541 9.396 1.00 92.69 355 TYR A CA 1
ATOM 2649 C C . TYR A 1 355 ? -0.132 2.749 8.476 1.00 92.69 355 TYR A C 1
ATOM 2651 O O . TYR A 1 355 ? 0.685 2.975 7.580 1.00 92.69 355 TYR A O 1
ATOM 2659 N N . LEU A 1 356 ? -1.192 3.514 8.731 1.00 92.12 356 LEU A N 1
ATOM 2660 C CA . LEU A 1 356 ? -1.548 4.749 8.044 1.00 92.12 356 LEU A CA 1
ATOM 2661 C C . LEU A 1 356 ? -1.545 5.871 9.097 1.00 92.12 356 LEU A C 1
ATOM 2663 O O . LEU A 1 356 ? -2.459 5.910 9.920 1.00 92.12 356 LEU A O 1
ATOM 2667 N N . PRO A 1 357 ? -0.518 6.742 9.142 1.00 88.00 357 PRO A N 1
ATOM 2668 C CA . PRO A 1 357 ? -0.371 7.728 10.215 1.00 88.00 357 PRO A CA 1
ATOM 2669 C C . PRO A 1 357 ? -1.482 8.769 10.251 1.00 88.00 357 PRO A C 1
ATOM 2671 O O . PRO A 1 357 ? -1.882 9.181 11.334 1.00 88.00 357 PRO A O 1
ATOM 2674 N N . SER A 1 358 ? -1.960 9.192 9.079 1.00 84.94 358 SER A N 1
ATOM 2675 C CA . SER A 1 358 ? -3.123 10.062 8.964 1.00 84.94 358 SER A CA 1
ATOM 2676 C C . SER A 1 358 ? -4.006 9.623 7.808 1.00 84.94 358 SER A C 1
ATOM 2678 O O . SER A 1 358 ? -3.523 9.252 6.737 1.00 84.94 358 SER A O 1
ATOM 2680 N N . VAL A 1 359 ? -5.311 9.706 8.039 1.00 83.12 359 VAL A N 1
ATOM 2681 C CA . VAL A 1 359 ? -6.343 9.645 7.008 1.00 83.12 359 VAL A CA 1
ATOM 2682 C C . VAL A 1 359 ? -7.169 10.909 7.197 1.00 83.12 359 VAL A C 1
ATOM 2684 O O . VAL A 1 359 ? -8.076 10.949 8.029 1.00 83.12 359 VAL A O 1
ATOM 2687 N N . ASP A 1 360 ? -6.793 11.968 6.478 1.00 64.06 360 ASP A N 1
ATOM 2688 C CA . ASP A 1 360 ? -7.380 13.304 6.615 1.00 64.06 360 ASP A CA 1
ATOM 2689 C C . ASP A 1 360 ? -8.798 13.342 6.030 1.00 64.06 360 ASP A C 1
ATOM 2691 O O . ASP A 1 360 ? -9.023 13.838 4.930 1.00 64.06 360 ASP A O 1
ATOM 2695 N N . ALA A 1 361 ? -9.769 12.796 6.757 1.00 57.25 361 ALA A N 1
ATOM 2696 C CA . ALA A 1 361 ? -11.180 13.101 6.581 1.00 57.25 361 ALA A CA 1
ATOM 2697 C C . ALA A 1 361 ? -11.958 12.585 7.796 1.00 57.25 361 ALA A C 1
ATOM 2699 O O . ALA A 1 361 ? -12.138 11.379 7.972 1.00 57.25 361 ALA A O 1
ATOM 2700 N N . ASN A 1 362 ? -12.436 13.492 8.649 1.00 56.84 362 ASN A N 1
ATOM 2701 C CA . ASN A 1 362 ? -13.452 13.150 9.638 1.00 56.84 362 ASN A CA 1
ATOM 2702 C C . ASN A 1 362 ? -14.658 14.096 9.498 1.00 56.84 362 ASN A C 1
ATOM 2704 O O . ASN A 1 362 ? -14.539 15.263 9.881 1.00 56.84 362 ASN A O 1
ATOM 2708 N N . PRO A 1 363 ? -15.801 13.609 8.977 1.00 59.00 363 PRO A N 1
ATOM 2709 C CA . PRO A 1 363 ? -16.022 12.235 8.518 1.00 59.00 363 PRO A CA 1
ATOM 2710 C C . PRO A 1 363 ? -15.269 11.923 7.219 1.00 59.00 363 PRO A C 1
ATOM 2712 O O . PRO A 1 363 ? -15.103 12.801 6.373 1.00 59.00 363 PRO A O 1
ATOM 2715 N N . LEU A 1 364 ? -14.867 10.663 7.026 1.00 70.75 364 LEU A N 1
ATOM 2716 C CA . LEU A 1 364 ? -14.442 10.202 5.703 1.00 70.75 364 LEU A CA 1
ATOM 2717 C C . LEU A 1 364 ? -15.686 10.176 4.811 1.00 70.75 364 LEU A C 1
ATOM 2719 O O . LEU A 1 364 ? -16.518 9.274 4.938 1.00 70.75 364 LEU A O 1
ATOM 2723 N N . SER A 1 365 ? -15.851 11.199 3.969 1.00 67.81 365 SER A N 1
ATOM 2724 C CA . SER A 1 365 ? -16.900 11.249 2.951 1.00 67.81 365 SER A CA 1
ATOM 2725 C C . SER A 1 365 ? -16.372 10.604 1.667 1.00 67.81 365 SER A C 1
ATOM 2727 O O . SER A 1 365 ? -15.675 11.249 0.884 1.00 67.81 365 SER A O 1
ATOM 2729 N N . GLY A 1 366 ? -16.662 9.320 1.467 1.00 80.81 366 GLY A N 1
ATOM 2730 C CA . GLY A 1 366 ? -16.180 8.551 0.317 1.00 80.81 366 GLY A CA 1
ATOM 2731 C C . GLY A 1 366 ? -14.863 7.824 0.585 1.00 80.81 366 GLY A C 1
ATOM 2732 O O . GLY A 1 366 ? -14.804 6.961 1.462 1.00 80.81 366 GLY A O 1
ATOM 2733 N N . ALA A 1 367 ? -13.832 8.119 -0.207 1.00 87.69 367 ALA A N 1
ATOM 2734 C CA . ALA A 1 367 ? -12.580 7.377 -0.182 1.00 87.69 367 ALA A CA 1
ATOM 2735 C C . ALA A 1 367 ? -11.343 8.260 -0.356 1.00 87.69 367 ALA A C 1
ATOM 2737 O O . ALA A 1 367 ? -11.394 9.310 -0.994 1.00 87.69 367 ALA A O 1
ATOM 2738 N N . VAL A 1 368 ? -10.219 7.798 0.189 1.00 91.25 368 VAL A N 1
ATOM 2739 C CA . VAL A 1 368 ? -8.925 8.489 0.158 1.00 91.25 368 VAL A CA 1
ATOM 2740 C C . VAL A 1 368 ? -7.850 7.534 -0.347 1.00 91.25 368 VAL A C 1
ATOM 2742 O O . VAL A 1 368 ? -7.781 6.382 0.075 1.00 91.25 368 VAL A O 1
ATOM 2745 N N . THR A 1 369 ? -6.997 8.031 -1.246 1.00 92.75 369 THR A N 1
ATOM 2746 C CA . THR A 1 369 ? -5.784 7.330 -1.688 1.00 92.75 369 THR A CA 1
ATOM 2747 C C . THR A 1 369 ? -4.578 7.941 -0.990 1.00 92.75 369 THR A C 1
ATOM 2749 O O . THR A 1 369 ? -4.323 9.137 -1.126 1.00 92.75 369 THR A O 1
ATOM 2752 N N . LEU A 1 370 ? -3.834 7.119 -0.261 1.00 93.50 370 LEU A N 1
ATOM 2753 C CA . LEU A 1 370 ? -2.623 7.488 0.456 1.00 93.50 370 LEU A CA 1
ATOM 2754 C C . LEU A 1 370 ? -1.423 6.910 -0.283 1.00 93.50 370 LEU A C 1
ATOM 2756 O O . LEU A 1 370 ? -1.375 5.725 -0.620 1.00 93.50 370 LEU A O 1
ATOM 2760 N N . VAL A 1 371 ? -0.455 7.779 -0.529 1.00 93.75 371 VAL A N 1
ATOM 2761 C CA . VAL A 1 371 ? 0.796 7.464 -1.210 1.00 93.75 371 VAL A CA 1
ATOM 2762 C C . VAL A 1 371 ? 1.949 8.121 -0.468 1.00 93.75 371 VAL A C 1
ATOM 2764 O O . VAL A 1 371 ? 1.753 9.022 0.354 1.00 93.75 371 VAL A O 1
ATOM 2767 N N . GLY A 1 372 ? 3.153 7.663 -0.777 1.00 91.25 372 GLY A N 1
ATOM 2768 C CA . GLY A 1 372 ? 4.362 8.088 -0.096 1.00 91.25 372 GLY A CA 1
ATOM 2769 C C . GLY A 1 372 ? 4.726 7.157 1.050 1.00 91.25 372 GLY A C 1
ATOM 2770 O O . GLY A 1 372 ? 3.880 6.672 1.806 1.00 91.25 372 GLY A O 1
ATOM 2771 N N . ARG A 1 373 ? 6.028 6.922 1.176 1.00 89.31 373 ARG A N 1
ATOM 2772 C CA . ARG A 1 373 ? 6.635 6.040 2.162 1.00 89.31 373 ARG A CA 1
ATOM 2773 C C . ARG A 1 373 ? 6.235 6.465 3.568 1.00 89.31 373 ARG A C 1
ATOM 2775 O O . ARG A 1 373 ? 5.957 5.610 4.391 1.00 89.31 373 ARG A O 1
ATOM 2782 N N . ASP A 1 374 ? 6.139 7.753 3.874 1.00 87.81 374 ASP A N 1
ATOM 2783 C CA . ASP A 1 374 ? 5.798 8.185 5.237 1.00 87.81 374 ASP A CA 1
ATOM 2784 C C . ASP A 1 374 ? 4.337 8.038 5.625 1.00 87.81 374 ASP A C 1
ATOM 2786 O O . ASP A 1 374 ? 4.065 7.933 6.819 1.00 87.81 374 ASP A O 1
ATOM 2790 N N . ASN A 1 375 ? 3.436 8.021 4.646 1.00 90.38 375 ASN A N 1
ATOM 2791 C CA . ASN A 1 375 ? 1.994 7.942 4.867 1.00 90.38 375 ASN A CA 1
ATOM 2792 C C . ASN A 1 375 ? 1.485 6.496 4.880 1.00 90.38 375 ASN A C 1
ATOM 2794 O O . ASN A 1 375 ? 0.315 6.258 5.175 1.00 90.38 375 ASN A O 1
ATOM 2798 N N . LEU A 1 376 ? 2.354 5.535 4.559 1.00 93.38 376 LEU A N 1
ATOM 2799 C CA . LEU A 1 376 ? 2.025 4.122 4.477 1.00 93.38 376 LEU A CA 1
ATOM 2800 C C . LEU A 1 376 ? 3.219 3.262 4.892 1.00 93.38 376 LEU A C 1
ATOM 2802 O O . LEU A 1 376 ? 4.333 3.402 4.387 1.00 93.38 376 LEU A O 1
ATOM 2806 N N . MET A 1 377 ? 2.973 2.320 5.793 1.00 93.69 377 MET A N 1
ATOM 2807 C CA . MET A 1 377 ? 3.937 1.283 6.135 1.00 93.69 377 MET A CA 1
ATOM 2808 C C . MET A 1 377 ? 3.236 -0.068 6.226 1.00 93.69 377 MET A C 1
ATOM 2810 O O . MET A 1 377 ? 2.375 -0.265 7.081 1.00 93.69 377 MET A O 1
ATOM 2814 N N . VAL A 1 378 ? 3.625 -1.012 5.369 1.00 93.81 378 VAL A N 1
ATOM 2815 C CA . VAL A 1 378 ? 3.255 -2.423 5.540 1.00 93.81 378 VAL A CA 1
ATOM 2816 C C . VAL A 1 378 ? 4.166 -3.016 6.608 1.00 93.81 378 VAL A C 1
ATOM 2818 O O . VAL A 1 378 ? 5.389 -2.992 6.472 1.00 93.81 378 VAL A O 1
ATOM 2821 N N . CYS A 1 379 ? 3.587 -3.502 7.698 1.00 92.94 379 CYS A N 1
ATOM 2822 C CA . CYS A 1 379 ? 4.327 -3.838 8.905 1.00 92.94 379 CYS A CA 1
ATOM 2823 C C . CYS A 1 379 ? 3.765 -5.055 9.632 1.00 92.94 379 CYS A C 1
ATOM 2825 O O . CYS A 1 379 ? 2.749 -5.631 9.250 1.00 92.94 379 CYS A O 1
ATOM 2827 N N . ARG A 1 380 ? 4.453 -5.435 10.704 1.00 91.81 380 ARG A N 1
ATOM 2828 C CA . ARG A 1 380 ? 3.992 -6.383 11.718 1.00 91.81 380 ARG A CA 1
ATOM 2829 C C . ARG A 1 380 ? 3.976 -5.703 13.076 1.00 91.81 380 ARG A C 1
ATOM 2831 O O . ARG A 1 380 ? 4.802 -4.824 13.342 1.00 91.81 380 ARG A O 1
ATOM 2838 N N . VAL A 1 381 ? 3.052 -6.119 13.936 1.00 90.88 381 VAL A N 1
ATOM 2839 C CA . VAL A 1 381 ? 2.998 -5.641 15.319 1.00 90.88 381 VAL A CA 1
ATOM 2840 C C . VAL A 1 381 ? 4.011 -6.442 16.133 1.00 90.88 381 VAL A C 1
ATOM 2842 O O . VAL A 1 381 ? 3.847 -7.641 16.339 1.00 90.88 381 VAL A O 1
ATOM 2845 N N . MET A 1 382 ? 5.082 -5.786 16.577 1.00 89.69 382 MET A N 1
ATOM 2846 C CA . MET A 1 382 ? 6.190 -6.448 17.280 1.00 89.69 382 MET A CA 1
ATOM 2847 C C . MET A 1 382 ? 6.099 -6.312 18.799 1.00 89.69 382 MET A C 1
ATOM 2849 O O . MET A 1 382 ? 6.661 -7.129 19.524 1.00 89.69 382 MET A O 1
ATOM 2853 N N . GLY A 1 383 ? 5.393 -5.292 19.288 1.00 82.94 383 GLY A N 1
ATOM 2854 C CA . GLY A 1 383 ? 5.179 -5.057 20.713 1.00 82.94 383 GLY A CA 1
ATOM 2855 C C . GLY A 1 383 ? 3.745 -4.626 20.997 1.00 82.94 383 GLY A C 1
ATOM 2856 O O . GLY A 1 383 ? 3.175 -3.838 20.242 1.00 82.94 383 GLY A O 1
ATOM 2857 N N . GLY A 1 384 ? 3.172 -5.156 22.078 1.00 75.31 384 GLY A N 1
ATOM 2858 C CA . GLY A 1 384 ? 1.843 -4.782 22.557 1.00 75.31 384 GLY A CA 1
ATOM 2859 C C . GLY A 1 384 ? 1.874 -3.543 23.452 1.00 75.31 384 GLY A C 1
ATOM 2860 O O . GLY A 1 384 ? 2.862 -3.296 24.143 1.00 75.31 384 GLY A O 1
ATOM 2861 N N . GLY A 1 385 ? 0.775 -2.789 23.452 1.00 74.19 385 GLY A N 1
ATOM 2862 C CA . GLY A 1 385 ? 0.553 -1.696 24.394 1.00 74.19 385 GLY A CA 1
ATOM 2863 C C . GLY A 1 385 ? -0.036 -2.205 25.712 1.00 74.19 385 GLY A C 1
ATOM 2864 O O . GLY A 1 385 ? -0.859 -3.117 25.722 1.00 74.19 385 GLY A O 1
ATOM 2865 N N . GLN A 1 386 ? 0.369 -1.606 26.828 1.00 79.50 386 GLN A N 1
ATOM 2866 C CA . GLN A 1 386 ? -0.258 -1.759 28.137 1.00 79.50 386 GLN A CA 1
ATOM 2867 C C . GLN A 1 386 ? -1.152 -0.554 28.409 1.00 79.50 386 GLN A C 1
ATOM 2869 O O . GLN A 1 386 ? -0.707 0.588 28.295 1.00 79.50 386 GLN A O 1
ATOM 2874 N N . ARG A 1 387 ? -2.397 -0.795 28.812 1.00 81.62 387 ARG A N 1
ATOM 2875 C CA . ARG A 1 387 ? -3.270 0.257 29.331 1.00 81.62 387 ARG A CA 1
ATOM 2876 C C . ARG A 1 387 ? -2.917 0.541 30.788 1.00 81.62 387 ARG A C 1
ATOM 2878 O O . ARG A 1 387 ? -2.789 -0.379 31.592 1.00 81.62 387 ARG A O 1
ATOM 2885 N N . GLN A 1 388 ? -2.735 1.813 31.116 1.00 83.56 388 GLN A N 1
ATOM 2886 C CA . GLN A 1 388 ? -2.366 2.275 32.449 1.00 83.56 388 GLN A CA 1
ATOM 2887 C C . GLN A 1 388 ? -3.341 3.349 32.924 1.00 83.56 388 GLN A C 1
ATOM 2889 O O . GLN A 1 388 ? -3.661 4.283 32.185 1.00 83.56 388 GLN A O 1
ATOM 2894 N N . SER A 1 389 ? -3.783 3.223 34.173 1.00 81.69 389 SER A N 1
ATOM 2895 C CA . SER A 1 389 ? -4.481 4.286 34.891 1.00 81.69 389 SER A CA 1
ATOM 2896 C C . SER A 1 389 ? -3.457 5.294 35.401 1.00 81.69 389 SER A C 1
ATOM 2898 O O . SER A 1 389 ? -2.569 4.936 36.173 1.00 81.69 389 SER A O 1
ATOM 2900 N N . LEU A 1 390 ? -3.536 6.543 34.947 1.00 82.06 390 LEU A N 1
ATOM 2901 C CA . LEU A 1 390 ? -2.652 7.617 35.403 1.00 82.06 390 LEU A CA 1
ATOM 2902 C C . LEU A 1 390 ? -3.218 8.333 36.634 1.00 82.06 390 LEU A C 1
ATOM 2904 O O . LEU A 1 390 ? -2.455 8.750 37.503 1.00 82.06 390 LEU A O 1
ATOM 2908 N N . ALA A 1 391 ? -4.540 8.521 36.693 1.00 81.62 391 ALA A N 1
ATOM 2909 C CA . ALA A 1 391 ? -5.227 9.203 37.790 1.00 81.62 391 ALA A CA 1
ATOM 2910 C C . ALA A 1 391 ? -6.740 8.928 37.770 1.00 81.62 391 ALA A C 1
ATOM 2912 O O . ALA A 1 391 ? -7.309 8.677 36.712 1.00 81.62 391 ALA A O 1
ATOM 2913 N N . GLY A 1 392 ? -7.411 9.089 38.913 1.00 78.38 392 GLY A N 1
ATOM 2914 C CA . GLY A 1 392 ? -8.873 8.997 39.034 1.00 78.38 392 GLY A CA 1
ATOM 2915 C C . GLY A 1 392 ? -9.361 7.686 39.653 1.00 78.38 392 GLY A C 1
ATOM 2916 O O . GLY A 1 392 ? -8.564 6.835 40.040 1.00 78.38 392 GLY A O 1
ATOM 2917 N N . HIS A 1 393 ? -10.681 7.555 39.7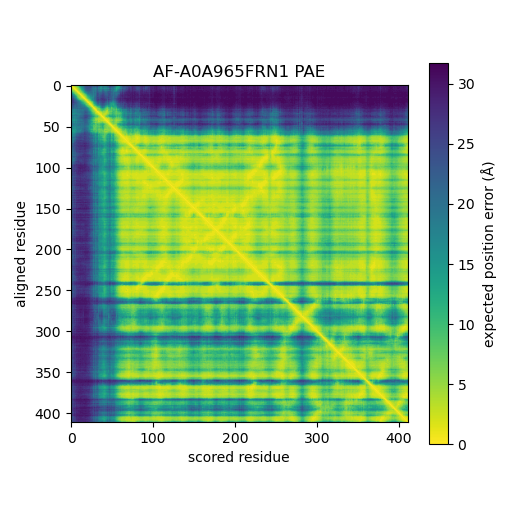94 1.00 77.75 393 HIS A N 1
ATOM 2918 C CA . HIS A 1 393 ? -11.310 6.316 40.248 1.00 77.75 393 HIS A CA 1
ATOM 2919 C C . HIS A 1 393 ? -11.623 5.432 39.045 1.00 77.75 393 HIS A C 1
ATOM 2921 O O . HIS A 1 393 ? -12.097 5.933 38.022 1.00 77.75 393 HIS A O 1
ATOM 2927 N N . GLU A 1 394 ? -11.398 4.125 39.184 1.00 74.12 394 GLU A N 1
ATOM 2928 C CA . GLU A 1 394 ? -11.769 3.152 38.157 1.00 74.12 394 GLU A CA 1
ATOM 2929 C C . GLU A 1 394 ? -13.226 3.361 37.735 1.00 74.12 394 GLU A C 1
ATOM 2931 O O . GLU A 1 394 ? -14.119 3.516 38.573 1.00 74.12 394 GLU A O 1
ATOM 2936 N N . GLN A 1 395 ? -13.456 3.410 36.421 1.00 69.06 395 GLN A N 1
ATOM 2937 C CA . GLN A 1 395 ? -14.784 3.602 35.819 1.00 69.06 395 GLN A CA 1
ATOM 2938 C C . GLN A 1 395 ? -15.480 4.941 36.151 1.00 69.06 395 GLN A C 1
ATOM 2940 O O . GLN A 1 395 ? -16.626 5.148 35.753 1.00 69.06 395 GLN A O 1
ATOM 2945 N N . SER A 1 396 ? -14.807 5.880 36.829 1.00 67.88 396 SER A N 1
ATOM 2946 C CA . SER A 1 396 ? -15.363 7.187 37.193 1.00 67.88 396 SER A CA 1
ATOM 2947 C C . SER A 1 396 ? -14.297 8.287 37.176 1.00 67.88 396 SER A C 1
ATOM 2949 O O . SER A 1 396 ? -13.632 8.566 38.175 1.00 67.88 396 SER A O 1
ATOM 2951 N N . GLY A 1 397 ? -14.178 8.975 36.037 1.00 67.75 397 GLY A N 1
ATOM 2952 C CA . GLY A 1 397 ? -13.251 10.103 35.876 1.00 67.75 397 GLY A CA 1
ATOM 2953 C C . GLY A 1 397 ? -11.787 9.690 35.703 1.00 67.75 397 GLY A C 1
ATOM 2954 O O . GLY A 1 397 ? -10.894 10.506 35.919 1.00 67.75 397 GLY A O 1
ATOM 2955 N N . GLU A 1 398 ? -11.547 8.438 35.313 1.00 76.38 398 GLU A N 1
ATOM 2956 C CA . GLU A 1 398 ? -10.219 7.869 35.115 1.00 76.38 398 GLU A CA 1
ATOM 2957 C C . GLU A 1 398 ? -9.499 8.458 33.895 1.00 76.38 398 GLU A C 1
ATOM 2959 O O . GLU A 1 398 ? -10.022 8.474 32.774 1.00 76.38 398 GLU A O 1
ATOM 2964 N N . LEU A 1 399 ? -8.271 8.908 34.124 1.00 79.81 399 LEU A N 1
ATOM 2965 C CA . LEU A 1 399 ? -7.299 9.300 33.120 1.00 79.81 399 LEU A CA 1
ATOM 2966 C C . LEU A 1 399 ? -6.506 8.054 32.717 1.00 79.81 399 LEU A C 1
ATOM 2968 O O . LEU A 1 399 ? -5.631 7.616 33.459 1.00 79.81 399 LEU A O 1
ATOM 2972 N N . MET A 1 400 ? -6.794 7.493 31.546 1.00 80.25 400 MET A N 1
ATOM 2973 C CA . MET A 1 400 ? -6.074 6.328 31.023 1.00 80.25 400 MET A CA 1
ATOM 2974 C C . MET A 1 400 ? -5.040 6.725 29.967 1.00 80.25 400 MET A C 1
ATOM 2976 O O . MET A 1 400 ? -5.238 7.675 29.208 1.00 80.25 400 MET A O 1
ATOM 2980 N N . SER A 1 401 ? -3.955 5.962 29.890 1.00 79.81 401 SER A N 1
ATOM 2981 C CA . SER A 1 401 ? -2.934 6.029 28.843 1.00 79.81 401 SER A CA 1
ATOM 2982 C C . SER A 1 401 ? -2.682 4.634 28.271 1.00 79.81 401 SER A C 1
ATOM 2984 O O . SER A 1 401 ? -2.881 3.627 28.952 1.00 79.81 401 SER A O 1
ATOM 2986 N N . LEU A 1 402 ? -2.264 4.579 27.008 1.00 77.31 402 LEU A N 1
ATOM 2987 C CA . LEU A 1 402 ? -1.751 3.373 26.370 1.00 77.31 402 LEU A CA 1
ATOM 2988 C C . LEU A 1 402 ? -0.231 3.520 26.221 1.00 77.31 402 LEU A C 1
ATOM 2990 O O . LEU A 1 402 ? 0.252 4.528 25.689 1.00 77.31 402 LEU A O 1
ATOM 2994 N N . SER A 1 403 ? 0.520 2.518 26.679 1.00 80.81 403 SER A N 1
ATOM 2995 C CA . SER A 1 403 ? 1.969 2.454 26.491 1.00 80.81 403 SER A CA 1
ATOM 2996 C C . SER A 1 403 ? 2.342 2.337 25.009 1.00 80.81 403 SER A C 1
ATOM 2998 O O . SER A 1 403 ? 1.488 2.264 24.125 1.00 80.81 403 SER A O 1
ATOM 3000 N N . ALA A 1 404 ? 3.648 2.287 24.744 1.00 83.94 404 ALA A N 1
ATOM 3001 C CA . ALA A 1 404 ? 4.190 2.152 23.402 1.00 83.94 404 ALA A CA 1
ATOM 3002 C C . ALA A 1 404 ? 3.629 0.941 22.636 1.00 83.94 404 ALA A C 1
ATOM 3004 O O . ALA A 1 404 ? 3.669 -0.183 23.134 1.00 83.94 404 ALA A O 1
ATOM 3005 N N . VAL A 1 405 ? 3.179 1.173 21.402 1.00 87.31 405 VAL A N 1
ATOM 3006 C CA . VAL A 1 405 ? 2.960 0.133 20.388 1.00 87.31 405 VAL A CA 1
ATOM 3007 C C . VAL A 1 405 ? 4.087 0.239 19.370 1.00 87.31 405 VAL A C 1
ATOM 3009 O O . VAL A 1 405 ? 4.307 1.309 18.798 1.00 87.31 405 VAL A O 1
ATOM 3012 N N . ARG A 1 406 ? 4.796 -0.871 19.138 1.00 91.31 406 ARG A N 1
ATOM 3013 C CA . ARG A 1 406 ? 5.917 -0.931 18.193 1.00 91.31 406 ARG A CA 1
ATOM 3014 C C . ARG A 1 406 ? 5.534 -1.712 16.945 1.00 91.31 406 ARG A C 1
ATOM 3016 O O . ARG A 1 406 ? 5.139 -2.878 17.021 1.00 91.31 406 ARG A O 1
ATOM 3023 N N . LEU A 1 407 ? 5.712 -1.067 15.800 1.00 92.38 407 LEU A N 1
ATOM 3024 C CA . LEU A 1 407 ? 5.451 -1.599 14.470 1.00 92.38 407 LEU A CA 1
ATOM 3025 C C . LEU A 1 407 ? 6.764 -1.675 13.696 1.00 92.38 407 LEU A C 1
ATOM 3027 O O . LEU A 1 407 ? 7.526 -0.709 13.685 1.00 92.38 407 LEU A O 1
ATOM 3031 N N . GLU A 1 408 ? 7.020 -2.790 13.020 1.00 92.56 408 GLU A N 1
ATOM 3032 C CA . GLU A 1 408 ? 8.212 -2.946 12.178 1.00 92.56 408 GLU A CA 1
ATOM 3033 C C . GLU A 1 408 ? 7.831 -3.235 10.734 1.00 92.56 408 GLU A C 1
ATOM 3035 O O . GLU A 1 408 ? 6.997 -4.098 10.460 1.00 92.56 408 GLU A O 1
ATOM 3040 N N . GLU A 1 409 ? 8.449 -2.503 9.810 1.00 91.50 409 GLU A N 1
ATOM 3041 C CA . GLU A 1 409 ? 8.250 -2.650 8.372 1.00 91.50 409 GLU A CA 1
ATOM 3042 C C . GLU A 1 409 ? 8.618 -4.069 7.918 1.00 91.50 409 GLU A C 1
ATOM 3044 O O . GLU A 1 409 ? 9.689 -4.601 8.239 1.00 91.50 409 GLU A O 1
ATOM 3049 N N . ALA A 1 410 ? 7.709 -4.691 7.171 1.00 88.50 410 ALA A N 1
ATOM 3050 C CA . ALA A 1 410 ? 7.956 -5.988 6.562 1.00 88.50 410 ALA A CA 1
ATOM 3051 C C . ALA A 1 410 ? 8.960 -5.829 5.409 1.00 88.50 410 ALA A C 1
ATOM 3053 O O . ALA A 1 410 ? 8.901 -4.855 4.661 1.00 88.50 410 ALA A O 1
ATOM 3054 N N . VAL A 1 411 ? 9.884 -6.784 5.266 1.00 82.19 411 VAL A N 1
ATOM 3055 C CA . VAL A 1 411 ? 10.920 -6.787 4.215 1.00 82.19 411 VAL A CA 1
ATOM 3056 C C . VAL A 1 411 ? 10.817 -8.060 3.393 1.00 82.19 411 VAL A C 1
ATOM 3058 O O . VAL A 1 411 ? 10.683 -9.141 4.010 1.00 82.19 411 VAL A O 1
#

Radius of gyration: 28.11 Å; Cα contacts (8 Å, |Δi|>4): 934; chains: 1; bounding box: 67×98×69 Å